Protein AF-0000000084342389 (afdb_homodimer)

Organism: Pseudonocardia thermophila (NCBI:txid1848)

Radius of gyration: 25.83 Å; Cα contacts (8 Å, |Δi|>4): 1322; chains: 2; bounding box: 58×77×75 Å

Secondary structure (DSSP, 8-state):
------PPPEEEEEEE--GGGTTTTGGG--EEEE-TTS-EEEEETTEEEES---TTSTTT-HHHHHHHHHHHT--EEEEEE-GGG--TTS-HHHHHHHHHHHHHHHHHHHTTSTTTEEEEEE--TTSHHHHHHHHHIIIIIT---EEEE-SSGGG--TT-GGGHHHHHHHHHHT-PEEE---SS-TTSSS-S-GGGGSTTHIIIIIHHHHHHHHHHHHHHTTHHHH-TT--EEESGGGTTTTTTHHHHHHHHHH-TTS-HHHHHH-HHHHHTTSEEE---S-HHHHHHHHHHH-STTEE----TTSTT--TT----HHHHHHHHHHHHHHTT-/------PPPEEEEEEE--GGGTTTTGGG--EEEE-TTS-EEEEETTEEEES---TTSTTT-HHHHHHHHHHHT--EEEEEE-GGG--TTS-HHHHHHHHHHHHHHHHHHHTTSTTTEEEEEE--TTSHHHHHHHHHIIIIIT---EEEE-SSGGG--TT-GGGHHHHHHHHHHT-PEEE---SS-TTSSS-S-GGGGSTTHIIIIIHHHHHHHHHHHHHHTTHHHH-TT--EEESGGGTTTTTTHHHHHHHHHH-TTS-HHHHHH-HHHHHTTSEEE---S-HHHHHHHHHHH-STTEE----TTSTT--TT----HHHHHHHHHHHHHHTT-

Solvent-accessible surface area (backbone atoms only — not comparable to full-atom values): 34144 Å² total; per-residue (Å²): 127,83,81,66,73,78,75,60,38,46,33,65,31,28,47,40,49,60,74,80,49,53,42,67,56,50,93,35,15,37,44,79,50,63,44,96,88,63,45,29,30,41,29,40,62,85,40,70,45,70,74,52,67,44,83,85,22,52,37,52,26,64,68,52,27,53,54,50,28,56,75,44,62,41,54,29,36,31,36,29,62,37,51,80,67,61,52,54,80,46,58,49,69,58,26,43,54,47,21,54,53,48,42,55,50,51,50,56,59,33,58,77,40,74,83,35,42,45,42,33,28,50,49,24,55,67,32,52,69,58,20,40,53,48,50,50,43,36,36,73,74,69,61,32,49,28,35,45,42,49,44,42,48,51,72,32,58,70,36,41,71,79,48,48,65,42,51,50,48,33,40,73,69,68,35,29,39,37,34,42,55,43,67,55,17,82,94,62,40,48,57,94,48,72,71,31,72,45,90,56,25,34,68,56,40,41,36,28,53,40,30,25,51,33,51,45,24,35,52,73,52,36,40,52,72,78,37,74,73,49,45,41,35,29,46,43,42,27,29,45,39,53,53,40,40,36,41,50,37,54,47,37,72,73,40,84,83,46,49,70,67,44,48,73,62,35,48,60,58,54,53,38,60,43,28,22,24,67,44,38,68,33,71,62,40,46,51,36,37,38,72,60,42,42,66,77,36,28,23,42,27,22,45,50,84,43,98,76,38,41,68,62,62,70,60,63,69,68,62,26,50,44,18,23,53,29,39,31,60,60,54,70,104,128,84,81,66,73,78,74,59,38,45,33,64,30,28,48,41,50,60,76,80,50,54,42,68,56,52,93,33,14,36,45,79,50,62,44,96,89,64,45,30,29,42,30,39,62,85,41,71,45,70,74,51,67,46,82,85,21,51,36,54,25,65,68,54,27,53,53,51,29,56,75,45,64,41,54,27,35,31,35,31,63,37,50,79,66,61,54,53,81,48,57,52,71,57,26,44,54,48,21,54,52,47,41,54,51,50,50,58,59,33,58,77,40,73,84,35,41,47,40,33,29,50,49,23,53,68,32,51,70,57,20,39,53,47,50,51,42,36,37,73,74,67,61,33,48,29,36,45,43,48,42,41,48,51,71,32,57,70,37,42,72,80,47,47,65,44,51,51,46,33,42,74,69,68,34,28,39,36,33,43,54,42,67,56,17,82,93,64,39,53,54,92,49,71,71,30,72,46,91,56,26,34,69,57,41,40,37,29,53,42,30,25,52,35,52,46,25,34,52,74,51,37,41,53,73,76,38,72,74,50,44,41,34,28,48,43,42,26,30,45,39,54,52,38,40,34,40,48,36,52,45,37,72,71,41,83,84,45,47,70,66,44,50,72,62,34,51,59,59,53,54,38,60,42,27,24,23,65,44,39,66,33,71,61,39,45,51,38,38,38,71,61,43,42,66,79,36,28,23,41,26,24,45,50,83,42,101,74,38,41,70,63,62,69,59,62,68,70,62,27,49,46,18,23,52,30,41,32,58,62,53,70,102

pLDDT: mean 92.18, std 11.09, range [32.41, 98.94]

Sequence (666 aa):
MSDAAPARVIDVHAHAVLAMAEGAAGEAGPELGTAPDGTPFYRVGDYYLHGVKYAGSPFMDVDVRVAAMDAAGIDVQVLSPNPITYFNHLPAADAIAFARAHNDALVELAGKYPGRLLTTAQLPVQDIDAAVAEARRAVRDLGMSGVYMDTDPAGRPLDDPALDPLYEALVDLDVPLFVHPSPLGKAGGPADDPRLRRFDLDLTFGFAYEETLAVAALVFGGVLERHPGLDVCISHGGGAAAFVAGRFGRAVEKRSWASKALKEHGFQHFYRRIWFDTHVHDEQSLQLLIAQAGTERLVFGTNFAGWDSGAGEAPGGELGATLSANAARLLRLMSDAAPARVIDVHAHAVLAMAEGAAGEAGPELGTAPDGTPFYRVGDYYLHGVKYAGSPFMDVDVRVAAMDAAGIDVQVLSPNPITYFNHLPAADAIAFARAHNDALVELAGKYPGRLLTTAQLPVQDIDAAVAEARRAVRDLGMSGVYMDTDPAGRPLDDPALDPLYEALVDLDVPLFVHPSPLGKAGGPADDPRLRRFDLDLTFGFAYEETLAVAALVFGGVLERHPGLDVCISHGGGAAAFVAGRFGRAVEKRSWASKALKEHGFQHFYRRIWFDTHVHDEQSLQLLIAQAGTERLVFGTNFAGWDSGAGEAPGGELGATLSANAARLLRL

Foldseek 3Di:
DPPPPPQAAEAEAAEADEPVQACLVPPQGQDWDADPVGWTWTGGHHDIDTRADQPPDVRYDVVNVVVLCVVLRHQAYEYEHDLQRLPLPDDLVSQLVCQVVVLVVVLVSCVVPPRHYAYAGRASLVDLVSRLVSQCCSCVVSVHLYYEAECQRSNHHPLPVSNLVVQVSCLVSVHAYEYWHHQQDNNGRGDPDVVCVPPVNSPVQVRLVSLLSSLCCCQLSCVCVVRVSYAYEYEQLSRCCLVCVVVQQVCLCPDDSHDPVCNVCTSLVSSLRYAYEQNNLDPVVSVSSCVRNNLQRYAHHANPSDPRGCRNVQDDDPSNSSNSVNVCVNSVD/DPPPPPQAAEAEAAEADEPVQACLVPPQGQDWDADPVGWTWTGGHHDIDTRADQPPDVRYDVVNVVVLCVVLRHQAYEYEHDLQRLPLPDDLVSQLVCQVVVLVVVLVSCVVPPRHYAYAGRASLVDLVSRLVSQCCSCVVSVHLYYEAECQRSNHHPLPVSNLSVQVSCLVSVHAYEYWHHQQDNNRHGPPDVVCVPPVNSPVQVRLVSLLSSLCCCQLSCVCVVRVSYAYEYEQLSRCCLVCVVVQQVCLCPDPSHDPVCNVVTSLVSSLRYAYEQNNLDPVVSVSSCVRNNLQRYAHHFNPSDPRGCRNVQDDDPSNSSNSVNVCVNSVD

InterPro domains:
  IPR006680 Amidohydrolase-related [PF04909] (10-316)
  IPR032465 2-amino-3-carboxymuconate-6-semialdehyde decarboxylase [PTHR21240] (8-305)
  IPR032466 Metal-dependent hydrolase [SSF51556] (8-333)

Nearest PDB structures (foldseek):
  4lam-assembly1_A  TM=8.339E-01  e=2.992E-19  Cordyceps militaris CM01
  4lao-assembly1_A  TM=8.126E-01  e=2.534E-19  Cordyceps militaris CM01
  4hk5-assembly1_A  TM=8.047E-01  e=3.735E-19  Cordyceps militaris
  4hk7-assembly1_A  TM=8.227E-01  e=5.817E-19  Cordyceps militaris
  4hk5-assembly2_B  TM=7.942E-01  e=9.062E-19  Cordyceps militaris

Structure (mmCIF, N/CA/C/O backbone):
data_AF-0000000084342389-model_v1
#
loop_
_ent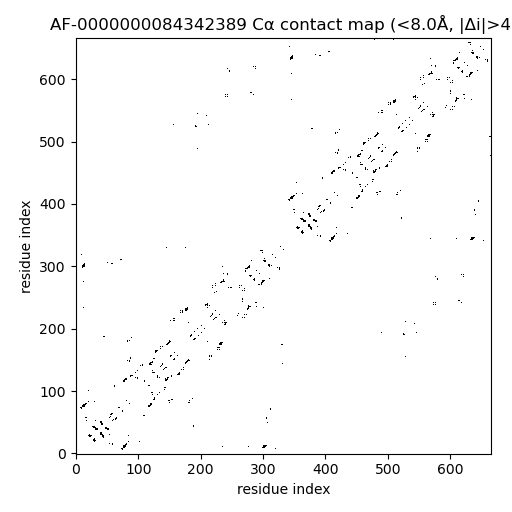ity.id
_entity.type
_entity.pdbx_description
1 polymer 'Aminocarboxymuconate-semialdehyde decarboxylase'
#
loop_
_atom_site.group_PDB
_atom_site.id
_atom_site.type_symbol
_atom_site.label_atom_id
_atom_site.label_alt_id
_atom_site.label_comp_id
_atom_site.label_asym_id
_atom_site.label_entity_id
_atom_site.label_seq_id
_atom_site.pdbx_PDB_ins_code
_atom_site.Cartn_x
_atom_site.Cartn_y
_atom_site.Cartn_z
_atom_site.occupancy
_atom_site.B_iso_or_equiv
_atom_site.auth_seq_id
_atom_site.auth_comp_id
_atom_site.auth_asym_id
_atom_site.auth_atom_id
_atom_site.pdbx_PDB_model_num
ATOM 1 N N . MET A 1 1 ? -10.055 -13.141 -45.5 1 32.41 1 MET A N 1
ATOM 2 C CA . MET A 1 1 ? -10.125 -12.703 -44.125 1 32.41 1 MET A CA 1
ATOM 3 C C . MET A 1 1 ? -9.703 -13.828 -43.188 1 32.41 1 MET A C 1
ATOM 5 O O . MET A 1 1 ? -10.289 -14.914 -43.188 1 32.41 1 MET A O 1
ATOM 9 N N . SER A 1 2 ? -8.453 -14.188 -42.969 1 35.81 2 SER A N 1
ATOM 10 C CA . SER A 1 2 ? -7.914 -15.375 -42.312 1 35.81 2 SER A CA 1
ATOM 11 C C . SER A 1 2 ? -8.648 -15.656 -41 1 35.81 2 SER A C 1
ATOM 13 O O . SER A 1 2 ? -8.852 -14.758 -40.188 1 35.81 2 SER A O 1
ATOM 15 N N . ASP A 1 3 ? -9.57 -16.516 -40.906 1 41.5 3 ASP A N 1
ATOM 16 C CA . ASP A 1 3 ? -10.391 -17.031 -39.812 1 41.5 3 ASP A CA 1
ATOM 17 C C . ASP A 1 3 ? -9.531 -17.312 -38.594 1 41.5 3 ASP A C 1
ATOM 19 O O . ASP A 1 3 ? -9.008 -18.406 -38.438 1 41.5 3 ASP A O 1
ATOM 23 N N . ALA A 1 4 ? -8.68 -16.5 -38.25 1 45.03 4 ALA A N 1
ATOM 24 C CA . ALA A 1 4 ? -7.832 -16.734 -37.062 1 45.03 4 ALA A CA 1
ATOM 25 C C . ALA A 1 4 ? -8.664 -17.188 -35.875 1 45.03 4 ALA A C 1
ATOM 27 O O . ALA A 1 4 ? -9.719 -16.609 -35.594 1 45.03 4 ALA A O 1
ATOM 28 N N . ALA A 1 5 ? -8.656 -18.453 -35.5 1 50.53 5 ALA A N 1
ATOM 29 C CA . ALA A 1 5 ? -9.297 -19.031 -34.312 1 50.53 5 ALA A CA 1
ATOM 30 C C . ALA A 1 5 ? -9.25 -18.047 -33.125 1 50.53 5 ALA A C 1
ATOM 32 O O . ALA A 1 5 ? -8.242 -17.375 -32.938 1 50.53 5 ALA A O 1
ATOM 33 N N . PRO A 1 6 ? -10.516 -17.625 -32.719 1 61.97 6 PRO A N 1
ATOM 34 C CA . PRO A 1 6 ? -10.531 -16.672 -31.609 1 61.97 6 PRO A CA 1
ATOM 35 C C . PRO A 1 6 ? -9.539 -17.016 -30.5 1 61.97 6 PRO A C 1
ATOM 37 O O . PRO A 1 6 ? -9.281 -18.203 -30.266 1 61.97 6 PRO A O 1
ATOM 40 N N . ALA A 1 7 ? -8.711 -16.109 -30.156 1 74.38 7 ALA A N 1
ATOM 41 C CA . ALA A 1 7 ? -7.672 -16.312 -29.141 1 74.38 7 ALA A CA 1
ATOM 42 C C . ALA A 1 7 ? -8.266 -16.875 -27.859 1 74.38 7 ALA A C 1
ATOM 44 O O . ALA A 1 7 ? -9.344 -16.453 -27.422 1 74.38 7 ALA A O 1
ATOM 45 N N . ARG A 1 8 ? -7.719 -18.078 -27.359 1 90.44 8 ARG A N 1
ATOM 46 C CA . ARG A 1 8 ? -8.141 -18.719 -26.125 1 90.44 8 ARG A CA 1
ATOM 47 C C . ARG A 1 8 ? -8 -17.766 -24.938 1 90.44 8 ARG A C 1
ATOM 49 O O . ARG A 1 8 ? -7.012 -17.031 -24.828 1 90.44 8 ARG A O 1
ATOM 56 N N . VAL A 1 9 ? -9.039 -17.672 -24.188 1 95.19 9 VAL A N 1
ATOM 57 C CA . VAL A 1 9 ? -8.961 -16.922 -22.922 1 95.19 9 VAL A CA 1
ATOM 58 C C . VAL A 1 9 ? -8.25 -17.766 -21.875 1 95.19 9 VAL A C 1
ATOM 60 O O . VAL A 1 9 ? -8.719 -18.844 -21.516 1 95.19 9 VAL A O 1
ATOM 63 N N . ILE A 1 10 ? -7.082 -17.297 -21.391 1 97.25 10 ILE A N 1
ATOM 64 C CA . ILE A 1 10 ? -6.254 -18.016 -20.422 1 97.25 10 ILE A CA 1
ATOM 65 C C . ILE A 1 10 ? -6.254 -17.266 -19.094 1 97.25 10 ILE A C 1
ATOM 67 O O . ILE A 1 10 ? -5.863 -16.094 -19.031 1 97.25 10 ILE A O 1
ATOM 71 N N . ASP A 1 11 ? -6.75 -17.859 -18.016 1 98 11 ASP A N 1
ATOM 72 C CA . ASP A 1 11 ? -6.73 -17.344 -16.656 1 98 11 ASP A CA 1
ATOM 73 C C . ASP A 1 11 ? -5.527 -17.875 -15.883 1 98 11 ASP A C 1
ATOM 75 O O . ASP A 1 11 ? -5.449 -19.062 -15.586 1 98 11 ASP A O 1
ATOM 79 N N . VAL A 1 12 ? -4.613 -16.984 -15.445 1 98.25 12 VAL A N 1
ATOM 80 C CA . VAL A 1 12 ? -3.369 -17.469 -14.859 1 98.25 12 VAL A CA 1
ATOM 81 C C . VAL A 1 12 ? -3.441 -17.391 -13.336 1 98.25 12 VAL A C 1
ATOM 83 O O . VAL A 1 12 ? -2.467 -17.688 -12.648 1 98.25 12 VAL A O 1
ATOM 86 N N . HIS A 1 13 ? -4.574 -16.953 -12.773 1 98.19 13 HIS A N 1
ATOM 87 C CA . HIS A 1 13 ? -4.707 -16.766 -11.328 1 98.19 13 HIS A CA 1
ATOM 88 C C . HIS A 1 13 ? -5.898 -17.547 -10.781 1 98.19 13 HIS A C 1
ATOM 90 O O . HIS A 1 13 ? -6.98 -16.984 -10.594 1 98.19 13 HIS A O 1
ATOM 96 N N . ALA A 1 14 ? -5.664 -18.797 -10.406 1 97.75 14 ALA A N 1
ATOM 97 C CA . ALA A 1 14 ? -6.676 -19.688 -9.852 1 97.75 14 ALA A CA 1
ATOM 98 C C . ALA A 1 14 ? -6.051 -20.719 -8.914 1 97.75 14 ALA A C 1
ATOM 100 O O . ALA A 1 14 ? -5.129 -21.438 -9.305 1 97.75 14 ALA A O 1
ATOM 101 N N . HIS A 1 15 ? -6.566 -20.766 -7.711 1 96.75 15 HIS A N 1
ATOM 102 C CA . HIS A 1 15 ? -6.008 -21.672 -6.711 1 96.75 15 HIS A CA 1
ATOM 103 C C . HIS A 1 15 ? -6.773 -22.984 -6.672 1 96.75 15 HIS A C 1
ATOM 105 O O . HIS A 1 15 ? -7.984 -23.016 -6.891 1 96.75 15 HIS A O 1
ATOM 111 N N . ALA A 1 16 ? -6.066 -24.031 -6.418 1 95.94 16 ALA A N 1
ATOM 112 C CA . ALA A 1 16 ? -6.664 -25.344 -6.168 1 95.94 16 ALA A CA 1
ATOM 113 C C . ALA A 1 16 ? -6.41 -25.781 -4.73 1 95.94 16 ALA A C 1
ATOM 115 O O . ALA A 1 16 ? -5.297 -25.641 -4.219 1 95.94 16 ALA A O 1
ATOM 116 N N . VAL A 1 17 ? -7.453 -26.203 -4.129 1 93.94 17 VAL A N 1
ATOM 117 C CA . VAL A 1 17 ? -7.355 -26.781 -2.793 1 93.94 17 VAL A CA 1
ATOM 118 C C . VAL A 1 17 ? -7.562 -28.297 -2.865 1 93.94 17 VAL A C 1
ATOM 120 O O . VAL A 1 17 ? -8.625 -28.766 -3.275 1 93.94 17 VAL A O 1
ATOM 123 N N . LEU A 1 18 ? -6.547 -29.031 -2.471 1 93.94 18 LEU A N 1
ATOM 124 C CA . LEU A 1 18 ? -6.574 -30.484 -2.604 1 93.94 18 LEU A CA 1
ATOM 125 C C . LEU A 1 18 ? -6.918 -31.141 -1.272 1 93.94 18 LEU A C 1
ATOM 127 O O . LEU A 1 18 ? -6.453 -30.703 -0.218 1 93.94 18 LEU A O 1
ATOM 131 N N . ALA A 1 19 ? -7.668 -32.219 -1.38 1 88.38 19 ALA A N 1
ATOM 132 C CA . ALA A 1 19 ? -8.078 -32.938 -0.186 1 88.38 19 ALA A CA 1
ATOM 133 C C . ALA A 1 19 ? -6.863 -33.469 0.57 1 88.38 19 ALA A C 1
ATOM 135 O O . ALA A 1 19 ? -6.871 -33.531 1.802 1 88.38 19 ALA A O 1
ATOM 136 N N . MET A 1 20 ? -5.922 -33.844 -0.154 1 87.25 20 MET A N 1
ATOM 137 C CA . MET A 1 20 ? -4.734 -34.438 0.453 1 87.25 20 MET A CA 1
ATOM 138 C C . MET A 1 20 ? -4.031 -33.469 1.369 1 87.25 20 MET A C 1
ATOM 140 O O . MET A 1 20 ? -3.188 -33.844 2.18 1 87.25 20 MET A O 1
ATOM 144 N N . ALA A 1 21 ? -4.27 -32.188 1.241 1 88.44 21 ALA A N 1
ATOM 145 C CA . ALA A 1 21 ? -3.617 -31.172 2.066 1 88.44 21 ALA A CA 1
ATOM 146 C C . ALA A 1 21 ? -4.207 -31.141 3.475 1 88.44 21 ALA A C 1
ATOM 148 O O . ALA A 1 21 ? -3.596 -30.609 4.402 1 88.44 21 ALA A O 1
ATOM 149 N N . GLU A 1 22 ? -5.367 -31.688 3.609 1 87.38 22 GLU A N 1
ATOM 150 C CA . GLU A 1 22 ? -6.027 -31.656 4.91 1 87.38 22 GLU A CA 1
ATOM 151 C C . GLU A 1 22 ? -5.223 -32.406 5.961 1 87.38 22 GLU A C 1
ATOM 153 O O . GLU A 1 22 ? -4.785 -33.531 5.727 1 87.38 22 GLU A O 1
ATOM 158 N N . GLY A 1 23 ? -4.953 -31.688 7.043 1 85.25 23 GLY A N 1
ATOM 159 C CA . GLY A 1 23 ? -4.246 -32.312 8.164 1 85.25 23 GLY A CA 1
ATOM 160 C C . GLY A 1 23 ? -2.76 -32.469 7.914 1 85.25 23 GLY A C 1
ATOM 161 O O . GLY A 1 23 ? -2.045 -33.031 8.742 1 85.25 23 GLY A O 1
ATOM 162 N N . ALA A 1 24 ? -2.266 -31.953 6.859 1 81.31 24 ALA A N 1
ATOM 163 C CA . ALA A 1 24 ? -0.882 -32.188 6.449 1 81.31 24 ALA A CA 1
ATOM 164 C C . ALA A 1 24 ? 0.094 -31.547 7.438 1 81.31 24 ALA A C 1
ATOM 166 O O . ALA A 1 24 ? 1.265 -31.922 7.496 1 81.31 24 ALA A O 1
ATOM 167 N N . ALA A 1 25 ? -0.319 -30.469 8.133 1 77.31 25 ALA A N 1
ATOM 168 C CA . ALA A 1 25 ? 0.529 -29.844 9.133 1 77.31 25 ALA A CA 1
ATOM 169 C C . ALA A 1 25 ? 0.138 -30.281 10.539 1 77.31 25 ALA A C 1
ATOM 171 O O . ALA A 1 25 ? 0.282 -29.531 11.5 1 77.31 25 ALA A O 1
ATOM 172 N N . GLY A 1 26 ? -0.432 -31.406 10.602 1 79.69 26 GLY A N 1
ATOM 173 C CA . GLY A 1 26 ? -0.834 -31.906 11.898 1 79.69 26 GLY A CA 1
ATOM 174 C C . GLY A 1 26 ? -1.957 -31.109 12.531 1 79.69 26 GLY A C 1
ATOM 175 O O . GLY A 1 26 ? -2.988 -30.875 11.898 1 79.69 26 GLY A O 1
ATOM 176 N N . GLU A 1 27 ? -1.611 -30.672 13.75 1 76.5 27 GLU A N 1
ATOM 177 C CA . GLU A 1 27 ? -2.617 -29.922 14.508 1 76.5 27 GLU A CA 1
ATOM 178 C C . GLU A 1 27 ? -2.869 -28.562 13.891 1 76.5 27 GLU A C 1
ATOM 180 O O . GLU A 1 27 ? -3.947 -27.984 14.055 1 76.5 27 GLU A O 1
ATOM 185 N N . ALA A 1 28 ? -1.917 -28.156 13.141 1 77.56 28 ALA A N 1
ATOM 186 C CA . ALA A 1 28 ? -2.047 -26.844 12.516 1 77.56 28 ALA A CA 1
ATOM 187 C C . ALA A 1 28 ? -2.93 -26.906 11.273 1 77.56 28 ALA A C 1
ATOM 189 O O . ALA A 1 28 ? -3.377 -25.875 10.766 1 77.56 28 ALA A O 1
ATOM 190 N N . GLY A 1 29 ? -3.258 -28.094 11.016 1 81.56 29 GLY A N 1
ATOM 191 C CA . GLY A 1 29 ? -4.117 -28.266 9.852 1 81.56 29 GLY A CA 1
ATOM 192 C C . GLY A 1 29 ? -3.346 -28.391 8.555 1 81.56 29 GLY A C 1
ATOM 193 O O . GLY A 1 29 ? -2.264 -28.984 8.523 1 81.56 29 GLY A O 1
ATOM 194 N N . PRO A 1 30 ? -4.219 -27.969 7.527 1 87.31 30 PRO A N 1
ATOM 195 C CA . PRO A 1 30 ? -5.484 -27.266 7.305 1 87.31 30 PRO A CA 1
ATOM 196 C C . PRO A 1 30 ? -6.699 -28.109 7.719 1 87.31 30 PRO A C 1
ATOM 198 O O . PRO A 1 30 ? -6.625 -29.328 7.75 1 87.31 30 PRO A O 1
ATOM 201 N N . GLU A 1 31 ? -7.707 -27.406 8.109 1 88.06 31 GLU A N 1
ATOM 202 C CA . GLU A 1 31 ? -8.992 -27.984 8.5 1 88.06 31 GLU A CA 1
ATOM 203 C C . GLU A 1 31 ? -10.148 -27.219 7.852 1 88.06 31 GLU A C 1
ATOM 205 O O . GLU A 1 31 ? -10.141 -25.984 7.809 1 88.06 31 GLU A O 1
ATOM 210 N N . LEU A 1 32 ? -11.039 -28.016 7.254 1 88.69 32 LEU A N 1
ATOM 211 C CA . LEU A 1 32 ? -12.281 -27.438 6.754 1 88.69 32 LEU A CA 1
ATOM 212 C C . LEU A 1 32 ? -13.406 -27.609 7.762 1 88.69 32 LEU A C 1
ATOM 214 O O . LEU A 1 32 ? -13.516 -28.672 8.398 1 88.69 32 LEU A O 1
ATOM 218 N N . GLY A 1 33 ? -14.219 -26.531 7.824 1 85.94 33 GLY A N 1
ATOM 219 C CA . GLY A 1 33 ? -15.352 -26.672 8.719 1 85.94 33 GLY A CA 1
ATOM 220 C C . GLY A 1 33 ? -16.406 -25.594 8.523 1 85.94 33 GLY A C 1
ATOM 221 O O . GLY A 1 33 ? -16.406 -24.891 7.512 1 85.94 33 GLY A O 1
ATOM 222 N N . THR A 1 34 ? -17.406 -25.734 9.336 1 88 34 THR A N 1
ATOM 223 C CA . THR A 1 34 ? -18.484 -24.75 9.383 1 88 34 THR A CA 1
ATOM 224 C C . THR A 1 34 ? -18.672 -24.203 10.797 1 88 34 THR A C 1
ATOM 226 O O . THR A 1 34 ? -18.766 -24.984 11.75 1 88 34 THR A O 1
ATOM 229 N N . ALA A 1 35 ? -18.641 -22.922 10.875 1 84.5 35 ALA A N 1
ATOM 230 C CA . ALA A 1 35 ? -18.875 -22.281 12.164 1 84.5 35 ALA A CA 1
ATOM 231 C C . ALA A 1 35 ? -20.312 -22.484 12.625 1 84.5 35 ALA A C 1
ATOM 233 O O . ALA A 1 35 ? -21.172 -22.922 11.852 1 84.5 35 ALA A O 1
ATOM 234 N N . PRO A 1 36 ? -20.516 -22.234 13.945 1 86 36 PRO A N 1
ATOM 235 C CA . PRO A 1 36 ? -21.859 -22.438 14.477 1 86 36 PRO A CA 1
ATOM 236 C C . PRO A 1 36 ? -22.922 -21.609 13.734 1 86 36 PRO A C 1
ATOM 238 O O . PRO A 1 36 ? -24.062 -22.031 13.609 1 86 36 PRO A O 1
ATOM 241 N N . ASP A 1 37 ? -22.484 -20.531 13.227 1 84.88 37 ASP A N 1
ATOM 242 C CA . ASP A 1 37 ? -23.438 -19.656 12.547 1 84.88 37 ASP A CA 1
ATOM 243 C C . ASP A 1 37 ? -23.625 -20.062 11.094 1 84.88 37 ASP A C 1
ATOM 245 O O . ASP A 1 37 ? -24.312 -19.375 10.328 1 84.88 37 ASP A O 1
ATOM 249 N N . GLY A 1 38 ? -22.969 -21.203 10.703 1 84.38 38 GLY A N 1
ATOM 250 C CA . GLY A 1 38 ? -23.141 -21.719 9.359 1 84.38 38 GLY A CA 1
ATOM 251 C C . GLY A 1 38 ? -22.094 -21.234 8.383 1 84.38 38 GLY A C 1
ATOM 252 O O . GLY A 1 38 ? -22.031 -21.672 7.238 1 84.38 38 GLY A O 1
ATOM 253 N N . THR A 1 39 ? -21.234 -20.391 8.789 1 82.69 39 THR A N 1
ATOM 254 C CA . THR A 1 39 ? -20.203 -19.828 7.922 1 82.69 39 THR A CA 1
ATOM 255 C C . THR A 1 39 ? -19.062 -20.828 7.707 1 82.69 39 THR A C 1
ATOM 257 O O . THR A 1 39 ? -18.5 -21.344 8.672 1 82.69 39 THR A O 1
ATOM 260 N N . PRO A 1 40 ? -18.875 -21.141 6.434 1 85.94 40 PRO A N 1
ATOM 261 C CA . PRO A 1 40 ? -17.719 -22.016 6.195 1 85.94 40 PRO A CA 1
ATOM 262 C C . PRO A 1 40 ? -16.391 -21.375 6.59 1 85.94 40 PRO A C 1
ATOM 264 O O . PRO A 1 40 ? -16.25 -20.156 6.547 1 85.94 40 PRO A O 1
ATOM 267 N N . PHE A 1 41 ? -15.477 -22.281 7.043 1 85.44 41 PHE A N 1
ATOM 268 C CA . PHE A 1 41 ? -14.148 -21.75 7.34 1 85.44 41 PHE A CA 1
ATOM 269 C C . PHE A 1 41 ? -13.07 -22.719 6.879 1 85.44 41 PHE A C 1
ATOM 271 O O . PHE A 1 41 ? -13.344 -23.891 6.629 1 85.44 41 PHE A O 1
ATOM 278 N N . TYR A 1 42 ? -11.914 -22.203 6.594 1 86.38 42 TYR A N 1
ATOM 279 C CA . TYR A 1 42 ? -10.672 -22.906 6.328 1 86.38 42 TYR A CA 1
ATOM 280 C C . TYR A 1 42 ? -9.562 -22.438 7.266 1 86.38 42 TYR A C 1
ATOM 282 O O . TYR A 1 42 ? -9.227 -21.25 7.293 1 86.38 42 TYR A O 1
ATOM 290 N N . ARG A 1 43 ? -9.023 -23.406 8.016 1 86 43 ARG A N 1
ATOM 291 C CA . ARG A 1 43 ? -8.125 -23.016 9.102 1 86 43 ARG A CA 1
ATOM 292 C C . ARG A 1 43 ? -6.742 -23.625 8.914 1 86 43 ARG A C 1
ATOM 294 O O . ARG A 1 43 ? -6.617 -24.812 8.594 1 86 43 ARG A O 1
ATOM 301 N N . VAL A 1 44 ? -5.723 -22.891 9.062 1 83.25 44 VAL A N 1
ATOM 302 C CA . VAL A 1 44 ? -4.336 -23.312 9.234 1 83.25 44 VAL A CA 1
ATOM 303 C C . VAL A 1 44 ? -3.723 -22.609 10.445 1 83.25 44 VAL A C 1
ATOM 305 O O . VAL A 1 44 ? -3.65 -21.375 10.484 1 83.25 44 VAL A O 1
ATOM 308 N N . GLY A 1 45 ? -3.281 -23.375 11.406 1 81.38 45 GLY A N 1
ATOM 309 C CA . GLY A 1 45 ? -2.863 -22.766 12.656 1 81.38 45 GLY A CA 1
ATOM 310 C C . GLY A 1 45 ? -3.943 -21.922 13.297 1 81.38 45 GLY A C 1
ATOM 311 O O . GLY A 1 45 ? -5.074 -22.375 13.477 1 81.38 45 GLY A O 1
ATOM 312 N N . ASP A 1 46 ? -3.574 -20.672 13.523 1 79.31 46 ASP A N 1
ATOM 313 C CA . ASP A 1 46 ? -4.516 -19.766 14.18 1 79.31 46 ASP A CA 1
ATOM 314 C C . ASP A 1 46 ? -5.234 -18.891 13.164 1 79.31 46 ASP A C 1
ATOM 316 O O . ASP A 1 46 ? -6.039 -18.031 13.531 1 79.31 46 ASP A O 1
ATOM 320 N N . TYR A 1 47 ? -4.992 -19.141 11.945 1 83.06 47 TYR A N 1
ATOM 321 C CA . TYR A 1 47 ? -5.641 -18.344 10.906 1 83.06 47 TYR A CA 1
ATOM 322 C C . TYR A 1 47 ? -6.914 -19.031 10.422 1 83.06 47 TYR A C 1
ATOM 324 O O . TYR A 1 47 ? -6.906 -20.203 10.078 1 83.06 47 TYR A O 1
ATOM 332 N N . TYR A 1 48 ? -7.961 -18.25 10.422 1 83 48 TYR A N 1
ATOM 333 C CA . TYR A 1 48 ? -9.25 -18.688 9.898 1 83 48 TYR A CA 1
ATOM 334 C C . TYR A 1 48 ? -9.688 -17.828 8.719 1 83 48 TYR A C 1
ATOM 336 O O . TYR A 1 48 ? -9.805 -16.609 8.852 1 83 48 TYR A O 1
ATOM 344 N N . LEU A 1 49 ? -9.766 -18.469 7.645 1 82.88 49 LEU A N 1
ATOM 345 C CA . LEU A 1 49 ? -10.43 -17.812 6.52 1 82.88 49 LEU A CA 1
ATOM 346 C C . LEU A 1 49 ? -11.93 -18.094 6.531 1 82.88 49 LEU A C 1
ATOM 348 O O . LEU A 1 49 ? -12.344 -19.25 6.402 1 82.88 49 LEU A O 1
ATOM 352 N N . HIS A 1 50 ? -12.672 -17.062 6.695 1 78.44 50 HIS A N 1
ATOM 353 C CA . HIS A 1 50 ? -14.117 -17.219 6.758 1 78.44 50 HIS A CA 1
ATOM 354 C C . HIS A 1 50 ? -14.781 -16.828 5.441 1 78.44 50 HIS A C 1
ATOM 356 O O . HIS A 1 50 ? -14.281 -15.945 4.738 1 78.44 50 HIS A O 1
ATOM 362 N N . GLY A 1 51 ? -15.82 -17.562 5.117 1 76.12 51 GLY A N 1
ATOM 363 C CA . GLY A 1 51 ? -16.688 -17.078 4.051 1 76.12 51 GLY A CA 1
ATOM 364 C C . GLY A 1 51 ? -16.359 -17.688 2.701 1 76.12 51 GLY A C 1
ATOM 365 O O . GLY A 1 51 ? -16.938 -17.297 1.683 1 76.12 51 GLY A O 1
ATOM 366 N N . VAL A 1 52 ? -15.43 -18.531 2.699 1 77.5 52 VAL A N 1
ATOM 367 C CA . VAL A 1 52 ? -15.094 -19.219 1.456 1 77.5 52 VAL A CA 1
ATOM 368 C C . VAL A 1 52 ? -15.414 -20.703 1.582 1 77.5 52 VAL A C 1
ATOM 370 O O . VAL A 1 52 ? -14.922 -21.375 2.49 1 77.5 52 VAL A O 1
ATOM 373 N N . LYS A 1 53 ? -16.281 -21.125 0.701 1 81.19 53 LYS A N 1
ATOM 374 C CA . LYS A 1 53 ? -16.641 -22.531 0.659 1 81.19 53 LYS A CA 1
ATOM 375 C C . LYS A 1 53 ? -15.688 -23.312 -0.249 1 81.19 53 LYS A C 1
ATOM 377 O O . LYS A 1 53 ? -15.641 -23.062 -1.456 1 81.19 53 LYS A O 1
ATOM 382 N N . TYR A 1 54 ? -15.047 -24.234 0.352 1 86.69 54 TYR A N 1
ATOM 383 C CA . TYR A 1 54 ? -14.078 -25 -0.434 1 86.69 54 TYR A CA 1
ATOM 384 C C . TYR A 1 54 ? -14.695 -26.297 -0.947 1 86.69 54 TYR A C 1
ATOM 386 O O . TYR A 1 54 ? -14.711 -26.547 -2.152 1 86.69 54 TYR A O 1
ATOM 394 N N . ALA A 1 55 ? -15.336 -27.031 -0.078 1 85.94 55 ALA A N 1
ATOM 395 C CA . ALA A 1 55 ? -15.922 -28.297 -0.48 1 85.94 55 ALA A CA 1
ATOM 396 C C . ALA A 1 55 ? -17.062 -28.094 -1.471 1 85.94 55 ALA A C 1
ATOM 398 O O . ALA A 1 55 ? -17.922 -27.234 -1.263 1 85.94 55 ALA A O 1
ATOM 399 N N . GLY A 1 56 ? -16.984 -28.828 -2.555 1 88.25 56 GLY A N 1
ATOM 400 C CA . GLY A 1 56 ? -18.031 -28.75 -3.557 1 88.25 56 GLY A CA 1
ATOM 401 C C . GLY A 1 56 ? -17.953 -27.5 -4.41 1 88.25 56 GLY A C 1
ATOM 402 O O . GLY A 1 56 ? -18.875 -27.219 -5.176 1 88.25 56 GLY A O 1
ATOM 403 N N . SER A 1 57 ? -16.922 -26.766 -4.219 1 92.19 57 SER A N 1
ATOM 404 C CA . SER A 1 57 ? -16.703 -25.547 -4.988 1 92.19 57 SER A CA 1
ATOM 405 C C . SER A 1 57 ? -15.641 -25.75 -6.066 1 92.19 57 SER A C 1
ATOM 407 O O . SER A 1 57 ? -15.008 -26.812 -6.125 1 92.19 57 SER A O 1
ATOM 409 N N . PRO A 1 58 ? -15.445 -24.75 -6.926 1 94.5 58 PRO A N 1
ATOM 410 C CA . PRO A 1 58 ? -14.398 -24.828 -7.949 1 94.5 58 PRO A CA 1
ATOM 411 C C . PRO A 1 58 ? -13 -24.969 -7.355 1 94.5 58 PRO A C 1
ATOM 413 O O . PRO A 1 58 ? -12.055 -25.328 -8.062 1 94.5 58 PRO A O 1
ATOM 416 N N . PHE A 1 59 ? -12.875 -24.719 -6.043 1 93.88 59 PHE A N 1
ATOM 417 C CA . PHE A 1 59 ? -11.562 -24.828 -5.418 1 93.88 59 PHE A CA 1
ATOM 418 C C . PHE A 1 59 ? -11.148 -26.281 -5.301 1 93.88 59 PHE A C 1
ATOM 420 O O . PHE A 1 59 ? -9.969 -26.625 -5.469 1 93.88 59 PHE A O 1
ATOM 427 N N . MET A 1 60 ? -12.133 -27.156 -5.082 1 94.31 60 MET A N 1
ATOM 428 C CA . MET A 1 60 ? -11.766 -28.531 -4.727 1 94.31 60 MET A CA 1
ATOM 429 C C . MET A 1 60 ? -12.344 -29.531 -5.723 1 94.31 60 MET A C 1
ATOM 431 O O . MET A 1 60 ? -11.906 -30.672 -5.785 1 94.31 60 MET A O 1
ATOM 435 N N . ASP A 1 61 ? -13.398 -29.109 -6.434 1 95.75 61 ASP A N 1
ATOM 436 C CA . ASP A 1 61 ? -14.07 -29.984 -7.387 1 95.75 61 ASP A CA 1
ATOM 437 C C . ASP A 1 61 ? -13.773 -29.562 -8.82 1 95.75 61 ASP A C 1
ATOM 439 O O . ASP A 1 61 ? -14.305 -28.562 -9.305 1 95.75 61 ASP A O 1
ATOM 443 N N . VAL A 1 62 ? -13.031 -30.422 -9.492 1 97.12 62 VAL A N 1
ATOM 444 C CA . VAL A 1 62 ? -12.508 -30.062 -10.805 1 97.12 62 VAL A CA 1
ATOM 445 C C . VAL A 1 62 ? -13.641 -30.016 -11.82 1 97.12 62 VAL A C 1
ATOM 447 O O . VAL A 1 62 ? -13.617 -29.203 -12.758 1 97.12 62 VAL A O 1
ATOM 450 N N . ASP A 1 63 ? -14.633 -30.859 -11.703 1 97.81 63 ASP A N 1
ATOM 451 C CA . ASP A 1 63 ? -15.781 -30.828 -12.609 1 97.81 63 ASP A CA 1
ATOM 452 C C . ASP A 1 63 ? -16.578 -29.531 -12.438 1 97.81 63 ASP A C 1
ATOM 454 O O . ASP A 1 63 ? -17 -28.922 -13.43 1 97.81 63 ASP A O 1
ATOM 458 N N . VAL A 1 64 ? -16.766 -29.203 -11.211 1 97.62 64 VAL A N 1
ATOM 459 C CA . VAL A 1 64 ? -17.438 -27.938 -10.922 1 97.62 64 VAL A CA 1
ATOM 460 C C . VAL A 1 64 ? -16.625 -26.781 -11.477 1 97.62 64 VAL A C 1
ATOM 462 O O . VAL A 1 64 ? -17.172 -25.844 -12.047 1 97.62 64 VAL A O 1
ATOM 465 N N . ARG A 1 65 ? -15.336 -26.812 -11.352 1 97.69 65 ARG A N 1
ATOM 466 C CA . ARG A 1 65 ? -14.445 -25.766 -11.844 1 97.69 65 ARG A CA 1
ATOM 467 C C . ARG A 1 65 ? -14.578 -25.609 -13.352 1 97.69 65 ARG A C 1
ATOM 469 O O . ARG A 1 65 ? -14.789 -24.5 -13.852 1 97.69 65 ARG A O 1
ATOM 476 N N . VAL A 1 66 ? -14.461 -26.672 -14.07 1 98.19 66 VAL A N 1
ATOM 477 C CA . VAL A 1 66 ? -14.453 -26.609 -15.523 1 98.19 66 VAL A CA 1
ATOM 478 C C . VAL A 1 66 ? -15.812 -26.109 -16.031 1 98.19 66 VAL A C 1
ATOM 480 O O . VAL A 1 66 ? -15.883 -25.328 -16.969 1 98.19 66 VAL A O 1
ATOM 483 N N . ALA A 1 67 ? -16.875 -26.562 -15.375 1 97.69 67 ALA A N 1
ATOM 484 C CA . ALA A 1 67 ? -18.188 -26.047 -15.727 1 97.69 67 ALA A CA 1
ATOM 485 C C . ALA A 1 67 ? -18.266 -24.531 -15.508 1 97.69 67 ALA A C 1
ATOM 487 O O . ALA A 1 67 ? -18.828 -23.812 -16.328 1 97.69 67 ALA A O 1
ATOM 488 N N . ALA A 1 68 ? -17.719 -24.078 -14.445 1 96.94 68 ALA A N 1
ATOM 489 C CA . ALA A 1 68 ? -17.688 -22.641 -14.148 1 96.94 68 ALA A CA 1
ATOM 490 C C . ALA A 1 68 ? -16.828 -21.891 -15.156 1 96.94 68 ALA A C 1
ATOM 492 O O . ALA A 1 68 ? -17.141 -20.75 -15.516 1 96.94 68 ALA A O 1
ATOM 493 N N . MET A 1 69 ? -15.719 -22.453 -15.539 1 97.19 69 MET A N 1
ATOM 494 C CA . MET A 1 69 ? -14.883 -21.875 -16.594 1 97.19 69 MET A CA 1
ATOM 495 C C . MET A 1 69 ? -15.68 -21.672 -17.875 1 97.19 69 MET A C 1
ATOM 497 O O . MET A 1 69 ? -15.648 -20.594 -18.469 1 97.19 69 MET A O 1
ATOM 501 N N . ASP A 1 70 ? -16.406 -22.719 -18.266 1 96.69 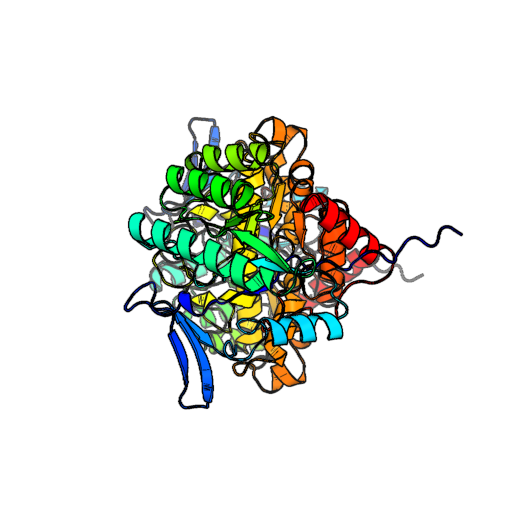70 ASP A N 1
ATOM 502 C CA . ASP A 1 70 ? -17.234 -22.625 -19.469 1 96.69 70 ASP A CA 1
ATOM 503 C C . ASP A 1 70 ? -18.234 -21.484 -19.359 1 96.69 70 ASP A C 1
ATOM 505 O O . ASP A 1 70 ? -18.406 -20.703 -20.312 1 96.69 70 ASP A O 1
ATOM 509 N N . ALA A 1 71 ? -18.828 -21.406 -18.234 1 95.88 71 ALA A N 1
ATOM 510 C CA . ALA A 1 71 ? -19.828 -20.375 -18.016 1 95.88 71 ALA A CA 1
ATOM 511 C C . ALA A 1 71 ? -19.203 -18.984 -18.078 1 95.88 71 ALA A C 1
ATOM 513 O O . ALA A 1 71 ? -19.844 -18.016 -18.516 1 95.88 71 ALA A O 1
ATOM 514 N N . ALA A 1 72 ? -17.938 -18.891 -17.734 1 95.25 72 ALA A N 1
ATOM 515 C CA . ALA A 1 72 ? -17.25 -17.609 -17.672 1 95.25 72 ALA A CA 1
ATOM 516 C C . ALA A 1 72 ? -16.531 -17.312 -18.984 1 95.25 72 ALA A C 1
ATOM 518 O O . ALA A 1 72 ? -15.945 -16.234 -19.141 1 95.25 72 ALA A O 1
ATOM 519 N N . GLY A 1 73 ? -16.484 -18.266 -19.875 1 94.38 73 GLY A N 1
ATOM 520 C CA . GLY A 1 73 ? -15.797 -18.078 -21.141 1 94.38 73 GLY A CA 1
ATOM 521 C C . GLY A 1 73 ? -14.289 -18.219 -21.016 1 94.38 73 GLY A C 1
ATOM 522 O O . GLY A 1 73 ? -13.547 -17.594 -21.781 1 94.38 73 GLY A O 1
ATOM 523 N N . ILE A 1 74 ? -13.852 -18.969 -20.031 1 96.44 74 ILE A N 1
ATOM 524 C CA . ILE A 1 74 ? -12.43 -19.234 -19.828 1 96.44 74 ILE A CA 1
ATOM 525 C C . ILE A 1 74 ? -12.055 -20.562 -20.469 1 96.44 74 ILE A C 1
ATOM 527 O O . ILE A 1 74 ? -12.617 -21.609 -20.125 1 96.44 74 ILE A O 1
ATOM 531 N N . ASP A 1 75 ? -11.117 -20.547 -21.375 1 96.75 75 ASP A N 1
ATOM 532 C CA . ASP A 1 75 ? -10.734 -21.734 -22.125 1 96.75 75 ASP A CA 1
ATOM 533 C C . ASP A 1 75 ? -9.695 -22.562 -21.359 1 96.75 75 ASP A C 1
ATOM 535 O O . ASP A 1 75 ? -9.758 -23.781 -21.344 1 96.75 75 ASP A O 1
ATOM 539 N N . VAL A 1 76 ? -8.727 -21.891 -20.828 1 97.44 76 VAL A N 1
ATOM 540 C CA . VAL A 1 76 ? -7.613 -22.531 -20.125 1 97.44 76 VAL A CA 1
ATOM 541 C C . VAL A 1 76 ? -7.371 -21.828 -18.797 1 97.44 76 VAL A C 1
ATOM 543 O O . VAL A 1 76 ? -7.52 -20.609 -18.703 1 97.44 76 VAL A O 1
ATOM 546 N N . GLN A 1 77 ? -7.016 -22.578 -17.797 1 98.19 77 GLN A N 1
ATOM 547 C CA . GLN A 1 77 ? -6.723 -22.031 -16.484 1 98.19 77 GLN A CA 1
ATOM 548 C C . GLN A 1 77 ? -5.445 -22.625 -15.906 1 98.19 77 GLN A C 1
ATOM 550 O O . GLN A 1 77 ? -5.207 -23.828 -16.031 1 98.19 77 GLN A O 1
ATOM 555 N N . VAL A 1 78 ? -4.645 -21.781 -15.352 1 98.5 78 VAL A N 1
ATOM 556 C CA . VAL A 1 78 ? -3.439 -22.219 -14.648 1 98.5 78 VAL A CA 1
ATOM 557 C C . VAL A 1 78 ? -3.746 -22.422 -13.164 1 98.5 78 VAL A C 1
ATOM 559 O O . VAL A 1 78 ? -4.051 -21.469 -12.453 1 98.5 78 VAL A O 1
ATOM 562 N N . LEU A 1 79 ? -3.629 -23.641 -12.703 1 98.5 79 LEU A N 1
ATOM 563 C CA . LEU A 1 79 ? -3.883 -23.953 -11.305 1 98.5 79 LEU A CA 1
ATOM 564 C C . LEU A 1 79 ? -2.623 -23.766 -10.469 1 98.5 79 LEU A C 1
ATOM 566 O O . LEU A 1 79 ? -1.528 -24.141 -10.891 1 98.5 79 LEU A O 1
ATOM 570 N N . SER A 1 80 ? -2.834 -23.094 -9.367 1 97.94 80 SER A N 1
ATOM 571 C CA . SER A 1 80 ? -1.73 -22.844 -8.445 1 97.94 80 SER A CA 1
ATOM 572 C C . SER A 1 80 ? -2.045 -23.375 -7.047 1 97.94 80 SER A C 1
ATOM 574 O O . SER A 1 80 ? -3.209 -23.594 -6.711 1 97.94 80 SER A O 1
ATOM 576 N N . PRO A 1 81 ? -0.962 -23.625 -6.258 1 95.88 81 PRO A N 1
ATOM 577 C CA . PRO A 1 81 ? -1.171 -23.938 -4.844 1 95.88 81 PRO A CA 1
ATOM 578 C C . PRO A 1 81 ? -1.978 -22.859 -4.113 1 95.88 81 PRO A C 1
ATOM 580 O O . PRO A 1 81 ? -1.987 -21.703 -4.527 1 95.88 81 PRO A O 1
ATOM 583 N N . ASN A 1 82 ? -2.697 -23.328 -3.096 1 93.06 82 ASN A N 1
ATOM 584 C CA . ASN A 1 82 ? -3.41 -22.406 -2.213 1 93.06 82 ASN A CA 1
ATOM 585 C C . ASN A 1 82 ? -2.447 -21.641 -1.312 1 93.06 82 ASN A C 1
ATOM 587 O O . ASN A 1 82 ? -1.647 -22.234 -0.594 1 93.06 82 ASN A O 1
ATOM 591 N N . PRO A 1 83 ? -2.578 -20.297 -1.335 1 91.94 83 PRO A N 1
ATOM 592 C CA . PRO A 1 83 ? -1.637 -19.484 -0.562 1 91.94 83 PRO A CA 1
ATOM 593 C C . PRO A 1 83 ? -1.677 -19.797 0.933 1 91.94 83 PRO A C 1
ATOM 595 O O . PRO A 1 83 ? -0.7 -19.562 1.645 1 91.94 83 PRO A O 1
ATOM 598 N N . ILE A 1 84 ? -2.703 -20.328 1.426 1 88.06 84 ILE A N 1
ATOM 599 C CA . ILE A 1 84 ? -2.846 -20.641 2.846 1 88.06 84 ILE A CA 1
ATOM 600 C C . ILE A 1 84 ? -2.051 -21.891 3.189 1 88.06 84 ILE A C 1
ATOM 602 O O . ILE A 1 84 ? -1.74 -22.141 4.359 1 88.06 84 ILE A O 1
ATOM 606 N N . THR A 1 85 ? -1.613 -22.641 2.191 1 89 85 THR A N 1
ATOM 607 C CA . THR A 1 85 ? -0.921 -23.891 2.473 1 89 85 THR A CA 1
ATOM 608 C C . THR A 1 85 ? 0.488 -23.875 1.89 1 89 85 THR A C 1
ATOM 610 O O . THR A 1 85 ? 1.03 -24.922 1.531 1 89 85 THR A O 1
ATOM 613 N N . TYR A 1 86 ? 1.057 -22.703 1.743 1 88.12 86 TYR A N 1
ATOM 614 C CA . TYR A 1 86 ? 2.457 -22.656 1.34 1 88.12 86 TYR A CA 1
ATOM 615 C C . TYR A 1 86 ? 3.346 -23.375 2.348 1 88.12 86 TYR A C 1
ATOM 617 O O . TYR A 1 86 ? 4.43 -23.844 2.002 1 88.12 86 TYR A O 1
ATOM 625 N N . PHE A 1 87 ? 2.949 -23.359 3.625 1 85.5 87 PHE A N 1
ATOM 626 C CA . PHE A 1 87 ? 3.613 -24.016 4.738 1 85.5 87 PHE A CA 1
ATOM 627 C C . PHE A 1 87 ? 5.059 -23.562 4.863 1 85.5 87 PHE A C 1
ATOM 629 O O . PHE A 1 87 ? 5.973 -24.375 5.004 1 85.5 87 PHE A O 1
ATOM 636 N N . ASN A 1 88 ? 5.199 -22.281 4.84 1 86.62 88 ASN A N 1
ATOM 637 C CA . ASN A 1 88 ? 6.531 -21.688 4.898 1 86.62 88 ASN A CA 1
ATOM 638 C C . ASN A 1 88 ? 7.215 -21.984 6.234 1 86.62 88 ASN A C 1
ATOM 640 O O . ASN A 1 88 ? 8.438 -21.859 6.355 1 86.62 88 ASN A O 1
ATOM 644 N N . HIS A 1 89 ? 6.496 -22.406 7.203 1 83.25 89 HIS A N 1
ATOM 645 C CA . HIS A 1 89 ? 7.062 -22.516 8.547 1 83.25 89 HIS A CA 1
ATOM 646 C C . HIS A 1 89 ? 7.227 -23.984 8.953 1 83.25 89 HIS A C 1
ATOM 648 O O . HIS A 1 89 ? 7.672 -24.266 10.062 1 83.25 89 HIS A O 1
ATOM 654 N N . LEU A 1 90 ? 6.922 -24.891 8.094 1 85.38 90 LEU A N 1
ATOM 655 C CA . LEU A 1 90 ? 7.18 -26.297 8.344 1 85.38 90 LEU A CA 1
ATOM 656 C C . LEU A 1 90 ? 8.672 -26.594 8.32 1 85.38 90 LEU A C 1
ATOM 658 O O . LEU A 1 90 ? 9.43 -25.938 7.598 1 85.38 90 LEU A O 1
ATOM 662 N N . PRO A 1 91 ? 9.008 -27.656 9.141 1 90.44 91 PRO A N 1
ATOM 663 C CA . PRO A 1 91 ? 10.375 -28.156 8.938 1 90.44 91 PRO A CA 1
ATOM 664 C C . PRO A 1 91 ? 10.641 -28.594 7.496 1 90.44 91 PRO A C 1
ATOM 666 O O . PRO A 1 91 ? 9.727 -29.062 6.812 1 90.44 91 PRO A O 1
ATOM 669 N N . ALA A 1 92 ? 11.883 -28.453 7.07 1 94.69 92 ALA A N 1
ATOM 670 C CA . ALA A 1 92 ? 12.266 -28.688 5.676 1 94.69 92 ALA A CA 1
ATOM 671 C C . ALA A 1 92 ? 11.812 -30.062 5.203 1 94.69 92 ALA A C 1
ATOM 673 O O . ALA A 1 92 ? 11.258 -30.203 4.113 1 94.69 92 ALA A O 1
ATOM 674 N N . ALA A 1 93 ? 12.031 -31.016 6.023 1 95 93 ALA A N 1
ATOM 675 C CA . ALA A 1 93 ? 11.703 -32.375 5.633 1 95 93 ALA A CA 1
ATOM 676 C C . ALA A 1 93 ? 10.211 -32.531 5.355 1 95 93 ALA A C 1
ATOM 678 O O . ALA A 1 93 ? 9.812 -33.188 4.391 1 95 93 ALA A O 1
ATOM 679 N N . ASP A 1 94 ? 9.367 -31.922 6.184 1 92.69 94 ASP A N 1
ATOM 680 C CA . ASP A 1 94 ? 7.914 -31.984 6.023 1 92.69 94 ASP A CA 1
ATOM 681 C C . ASP A 1 94 ? 7.469 -31.188 4.801 1 92.69 94 ASP A C 1
ATOM 683 O O . ASP A 1 94 ? 6.574 -31.609 4.066 1 92.69 94 ASP A O 1
ATOM 687 N N . ALA A 1 95 ? 8.078 -30.062 4.598 1 94.06 95 ALA A N 1
ATOM 688 C CA . ALA A 1 95 ? 7.766 -29.234 3.439 1 94.06 95 ALA A CA 1
ATOM 689 C C . ALA A 1 95 ? 8.094 -29.953 2.137 1 94.06 95 ALA A C 1
ATOM 691 O O . ALA A 1 95 ? 7.348 -29.875 1.161 1 94.06 95 ALA A O 1
ATOM 692 N N . ILE A 1 96 ? 9.219 -30.719 2.117 1 96.62 96 ILE A N 1
ATOM 693 C CA . ILE A 1 96 ? 9.648 -31.469 0.95 1 96.62 96 ILE A CA 1
ATOM 694 C C . ILE A 1 96 ? 8.617 -32.562 0.626 1 96.62 96 ILE A C 1
ATOM 696 O O . ILE A 1 96 ? 8.18 -32.688 -0.519 1 96.62 96 ILE A O 1
ATOM 700 N N . ALA A 1 97 ? 8.219 -33.25 1.653 1 94.81 97 ALA A N 1
ATOM 701 C CA . ALA A 1 97 ? 7.234 -34.312 1.471 1 94.81 97 ALA A CA 1
ATOM 702 C C . ALA A 1 97 ? 5.902 -33.75 0.982 1 94.81 97 ALA A C 1
ATOM 704 O O . ALA A 1 97 ? 5.281 -34.281 0.077 1 94.81 97 ALA A O 1
ATOM 705 N N . PHE A 1 98 ? 5.496 -32.656 1.528 1 94.19 98 PHE A N 1
ATOM 706 C CA . PHE A 1 98 ? 4.227 -32.031 1.164 1 94.19 98 PHE A CA 1
ATOM 707 C C . PHE A 1 98 ? 4.254 -31.562 -0.281 1 94.19 98 PHE A C 1
ATOM 709 O O . PHE A 1 98 ? 3.322 -31.828 -1.046 1 94.19 98 PHE A O 1
ATOM 716 N N . ALA A 1 99 ? 5.32 -30.875 -0.638 1 97.12 99 ALA A N 1
ATOM 717 C CA . ALA A 1 99 ? 5.426 -30.344 -1.99 1 97.12 99 ALA A CA 1
ATOM 718 C C . ALA A 1 99 ? 5.359 -31.453 -3.033 1 97.12 99 ALA A C 1
ATOM 720 O O . ALA A 1 99 ? 4.656 -31.328 -4.039 1 97.12 99 ALA A O 1
ATOM 721 N N . ARG A 1 100 ? 6.074 -32.5 -2.779 1 97.19 100 ARG A N 1
ATOM 722 C CA . ARG A 1 100 ? 6.086 -33.625 -3.711 1 97.19 100 ARG A CA 1
ATOM 723 C C . ARG A 1 100 ? 4.688 -34.219 -3.875 1 97.19 100 ARG A C 1
ATOM 725 O O . ARG A 1 100 ? 4.215 -34.375 -4.996 1 97.19 100 ARG A O 1
ATOM 732 N N . ALA A 1 101 ? 4.051 -34.469 -2.779 1 96.38 101 ALA A N 1
ATOM 733 C CA . ALA A 1 101 ? 2.709 -35.031 -2.801 1 96.38 101 ALA A CA 1
ATOM 734 C C . ALA A 1 101 ? 1.713 -34.094 -3.459 1 96.38 101 ALA A C 1
ATOM 736 O O . ALA A 1 101 ? 0.852 -34.531 -4.23 1 96.38 101 ALA A O 1
ATOM 737 N N . HIS A 1 102 ? 1.813 -32.875 -3.135 1 97 102 HIS A N 1
ATOM 738 C CA . HIS A 1 102 ? 0.921 -31.844 -3.678 1 97 102 HIS A CA 1
ATOM 739 C C . HIS A 1 102 ? 1.034 -31.766 -5.195 1 97 102 HIS A C 1
ATOM 741 O O . HIS A 1 102 ? 0.021 -31.766 -5.898 1 97 102 HIS A O 1
ATOM 747 N N . ASN A 1 103 ? 2.271 -31.672 -5.68 1 98.56 103 ASN A N 1
ATOM 748 C CA . ASN A 1 103 ? 2.49 -31.531 -7.117 1 98.56 103 ASN A CA 1
ATOM 749 C C . ASN A 1 103 ? 1.974 -32.75 -7.875 1 98.56 103 ASN A C 1
ATOM 751 O O . ASN A 1 103 ? 1.352 -32.625 -8.93 1 98.56 103 ASN A O 1
ATOM 755 N N . ASP A 1 104 ? 2.186 -33.969 -7.301 1 98.38 104 ASP A N 1
ATOM 756 C CA . ASP A 1 104 ? 1.659 -35.188 -7.918 1 98.38 104 ASP A CA 1
ATOM 757 C C . ASP A 1 104 ? 0.134 -35.156 -7.984 1 98.38 104 ASP A C 1
ATOM 759 O O . ASP A 1 104 ? -0.453 -35.438 -9.031 1 98.38 104 ASP A O 1
ATOM 763 N N . ALA A 1 105 ? -0.435 -34.75 -6.902 1 97.62 105 ALA A N 1
ATOM 764 C CA . ALA A 1 105 ? -1.892 -34.75 -6.805 1 97.62 105 ALA A CA 1
ATOM 765 C C . ALA A 1 105 ? -2.492 -33.688 -7.738 1 97.62 105 ALA A C 1
ATOM 767 O O . ALA A 1 105 ? -3.539 -33.938 -8.344 1 97.62 105 ALA A O 1
ATOM 768 N N . LEU A 1 106 ? -1.875 -32.562 -7.828 1 98.25 106 LEU A N 1
ATOM 769 C CA . LEU A 1 106 ? -2.391 -31.469 -8.664 1 98.25 106 LEU A CA 1
ATOM 770 C C . LEU A 1 106 ? -2.361 -31.859 -10.141 1 98.25 106 LEU A C 1
ATOM 772 O O . LEU A 1 106 ? -3.314 -31.594 -10.875 1 98.25 106 LEU A O 1
ATOM 776 N N . VAL A 1 107 ? -1.293 -32.469 -10.555 1 98.38 107 VAL A N 1
ATOM 777 C CA . VAL A 1 107 ? -1.173 -32.906 -11.945 1 98.38 107 VAL A CA 1
ATOM 778 C C . VAL A 1 107 ? -2.215 -33.969 -12.234 1 98.38 107 VAL A C 1
ATOM 780 O O . VAL A 1 107 ? -2.838 -33.969 -13.297 1 98.38 107 VAL A O 1
ATOM 783 N N . GLU A 1 108 ? -2.375 -34.875 -11.281 1 97.56 108 GLU A N 1
ATOM 784 C CA . GLU A 1 108 ? -3.404 -35.906 -11.445 1 97.56 108 GLU A CA 1
ATOM 785 C C . GLU A 1 108 ? -4.785 -35.281 -11.602 1 97.56 108 GLU A C 1
ATOM 787 O O . GLU A 1 108 ? -5.559 -35.656 -12.477 1 97.56 108 GLU A O 1
ATOM 792 N N . LEU A 1 109 ? -5.082 -34.344 -10.766 1 96.75 109 LEU A N 1
ATOM 793 C CA . LEU A 1 109 ? -6.359 -33.625 -10.805 1 96.75 109 LEU A CA 1
ATOM 794 C C . LEU A 1 109 ? -6.559 -32.938 -12.148 1 96.75 109 LEU A C 1
ATOM 796 O O . LEU A 1 109 ? -7.609 -33.094 -12.781 1 96.75 109 LEU A O 1
ATOM 800 N N . ALA A 1 110 ? -5.605 -32.219 -12.617 1 97.75 110 ALA A N 1
ATOM 801 C CA . ALA A 1 110 ? -5.684 -31.469 -13.859 1 97.75 110 ALA A CA 1
ATOM 802 C C . ALA A 1 110 ? -5.77 -32.406 -15.062 1 97.75 110 ALA A C 1
ATOM 804 O O . ALA A 1 110 ? -6.328 -32.031 -16.109 1 97.75 110 ALA A O 1
ATOM 805 N N . GLY A 1 111 ? -5.219 -33.562 -14.953 1 97.31 111 GLY A N 1
ATOM 806 C CA . GLY A 1 111 ? -5.199 -34.531 -16.016 1 97.31 111 GLY A CA 1
ATOM 807 C C . GLY A 1 111 ? -6.586 -35 -16.422 1 97.31 111 GLY A C 1
ATOM 808 O O . GLY A 1 111 ? -6.762 -35.594 -17.5 1 97.31 111 GLY A O 1
ATOM 809 N N . LYS A 1 112 ? -7.539 -34.75 -15.625 1 97.06 112 LYS A N 1
ATOM 810 C CA . LYS A 1 112 ? -8.922 -35.094 -15.945 1 97.06 112 LYS A CA 1
ATOM 811 C C . LYS A 1 112 ? -9.453 -34.219 -17.078 1 97.06 112 LYS A C 1
ATOM 813 O O . LYS A 1 112 ? -10.43 -34.594 -17.75 1 97.06 112 LYS A O 1
ATOM 818 N N . TYR A 1 113 ? -8.867 -33.094 -17.266 1 97.56 113 TYR A N 1
ATOM 819 C CA . TYR A 1 113 ? -9.266 -32.188 -18.328 1 97.56 113 TYR A CA 1
ATOM 820 C C . TYR A 1 113 ? -8.055 -31.672 -19.094 1 97.56 113 TYR A C 1
ATOM 822 O O . TYR A 1 113 ? -7.766 -30.469 -19.078 1 97.56 113 TYR A O 1
ATOM 830 N N . PRO A 1 114 ? -7.48 -32.594 -19.875 1 94.12 114 PRO A N 1
ATOM 831 C CA . PRO A 1 114 ? -6.289 -32.188 -20.641 1 94.12 114 PRO A CA 1
ATOM 832 C C . PRO A 1 114 ? -6.551 -31.031 -21.578 1 94.12 114 PRO A C 1
ATOM 834 O O . PRO A 1 114 ? -7.598 -30.984 -22.234 1 94.12 114 PRO A O 1
ATOM 837 N N . GLY A 1 115 ? -5.688 -30.078 -21.562 1 94.56 115 GLY A N 1
ATOM 838 C CA . GLY A 1 115 ? -5.797 -28.922 -22.438 1 94.56 115 GLY A CA 1
ATOM 839 C C . GLY A 1 115 ? -6.582 -27.781 -21.844 1 94.56 115 GLY A C 1
ATOM 840 O O . GLY A 1 115 ? -6.562 -26.656 -22.359 1 94.56 115 GLY A O 1
ATOM 841 N N . ARG A 1 116 ? -7.27 -28.062 -20.75 1 97.62 116 ARG A N 1
ATOM 842 C CA . ARG A 1 116 ? -8.094 -27.047 -20.109 1 97.62 116 ARG A CA 1
ATOM 843 C C . ARG A 1 116 ? -7.41 -26.5 -18.844 1 97.62 116 ARG A C 1
ATOM 845 O O . ARG A 1 116 ? -7.648 -25.359 -18.453 1 97.62 116 ARG A O 1
ATOM 852 N N . LEU A 1 117 ? -6.613 -27.344 -18.25 1 98.5 117 LEU A N 1
ATOM 853 C CA . LEU A 1 117 ? -6.008 -27 -16.984 1 98.5 117 LEU A CA 1
ATOM 854 C C . LEU A 1 117 ? -4.492 -27.188 -17.031 1 98.5 117 LEU A C 1
ATOM 856 O O . LEU A 1 117 ? -4.012 -28.25 -17.422 1 98.5 117 LEU A O 1
ATOM 860 N N . LEU A 1 118 ? -3.783 -26.156 -16.75 1 98.44 118 LEU A N 1
ATOM 861 C CA . LEU A 1 118 ? -2.346 -26.203 -16.516 1 98.44 118 LEU A CA 1
ATOM 862 C C . LEU A 1 118 ? -2.039 -26.125 -15.023 1 98.44 118 LEU A C 1
ATOM 864 O O . LEU A 1 118 ? -2.908 -25.766 -14.227 1 98.44 118 LEU A O 1
ATOM 868 N N . THR A 1 119 ? -0.787 -26.547 -14.656 1 98.69 119 THR A N 1
ATOM 869 C CA . THR A 1 119 ? -0.476 -26.609 -13.227 1 98.69 119 THR A CA 1
ATOM 870 C C . THR A 1 119 ? 0.855 -25.922 -12.938 1 98.69 119 THR A C 1
ATOM 872 O O . THR A 1 119 ? 1.725 -25.844 -13.805 1 98.69 119 THR A O 1
ATOM 875 N N . THR A 1 120 ? 0.963 -25.359 -11.688 1 98.75 120 THR A N 1
ATOM 876 C CA . THR A 1 120 ? 2.209 -24.812 -11.172 1 98.75 120 THR A CA 1
ATOM 877 C C . THR A 1 120 ? 2.604 -25.484 -9.859 1 98.75 120 THR A C 1
ATOM 879 O O . THR A 1 120 ? 1.74 -25.938 -9.109 1 98.75 120 THR A O 1
ATOM 882 N N . ALA A 1 121 ? 3.846 -25.453 -9.609 1 98.75 121 ALA A N 1
ATOM 883 C CA . ALA A 1 121 ? 4.371 -26.344 -8.586 1 98.75 121 ALA A CA 1
ATOM 884 C C . ALA A 1 121 ? 4.484 -25.625 -7.242 1 98.75 121 ALA A C 1
ATOM 886 O O . ALA A 1 121 ? 4.883 -24.469 -7.184 1 98.75 121 ALA A O 1
ATOM 887 N N . GLN A 1 122 ? 4.109 -26.344 -6.18 1 96.5 122 GLN A N 1
ATOM 888 C CA . GLN A 1 122 ? 4.496 -26.078 -4.801 1 96.5 122 GLN A CA 1
ATOM 889 C C . GLN A 1 122 ? 5.977 -26.375 -4.578 1 96.5 122 GLN A C 1
ATOM 891 O O . GLN A 1 122 ? 6.5 -27.375 -5.066 1 96.5 122 GLN A O 1
ATOM 896 N N . LEU A 1 123 ? 6.684 -25.422 -3.875 1 98.12 123 LEU A N 1
ATOM 897 C CA . LEU A 1 123 ? 8.102 -25.641 -3.629 1 98.12 123 LEU A CA 1
ATOM 898 C C . LEU A 1 123 ? 8.406 -25.656 -2.135 1 98.12 123 LEU A C 1
ATOM 900 O O . LEU A 1 123 ? 7.824 -24.875 -1.376 1 98.12 123 LEU A O 1
ATOM 904 N N . PRO A 1 124 ? 9.328 -26.531 -1.688 1 97.38 124 PRO A N 1
ATOM 905 C CA . PRO A 1 124 ? 9.828 -26.484 -0.312 1 97.38 124 PRO A CA 1
ATOM 906 C C . PRO A 1 124 ? 10.93 -25.453 -0.116 1 97.38 124 PRO A C 1
ATOM 908 O O . PRO A 1 124 ? 12.094 -25.812 0.085 1 97.38 124 PRO A O 1
ATOM 911 N N . VAL A 1 125 ? 10.609 -24.219 -0.041 1 96.62 125 VAL A N 1
ATOM 912 C CA . VAL A 1 125 ? 11.539 -23.109 -0.137 1 96.62 125 VAL A CA 1
ATOM 913 C C . VAL A 1 125 ? 12.352 -22.984 1.154 1 96.62 125 VAL A C 1
ATOM 915 O O . VAL A 1 125 ? 13.297 -22.203 1.234 1 96.62 125 VAL A O 1
ATOM 918 N N . GLN A 1 126 ? 11.992 -23.781 2.174 1 94.56 126 GLN A N 1
ATOM 919 C CA . GLN A 1 126 ? 12.805 -23.875 3.385 1 94.56 126 GLN A CA 1
ATOM 920 C C . GLN A 1 126 ? 14.203 -24.391 3.074 1 94.56 126 GLN A C 1
ATOM 922 O O . GLN A 1 126 ? 15.164 -24.062 3.781 1 94.56 126 GLN A O 1
ATOM 927 N N . ASP A 1 127 ? 14.273 -25.172 2.096 1 97.56 127 ASP A N 1
ATOM 928 C CA . ASP A 1 127 ? 15.508 -25.766 1.583 1 97.56 127 ASP A CA 1
ATOM 929 C C . ASP A 1 127 ? 15.664 -25.5 0.087 1 97.56 127 ASP A C 1
ATOM 931 O O . ASP A 1 127 ? 15.008 -26.141 -0.732 1 97.56 127 ASP A O 1
ATOM 935 N N . ILE A 1 128 ? 16.609 -24.656 -0.25 1 98.31 128 ILE A N 1
ATOM 936 C CA . ILE A 1 128 ? 16.703 -24.156 -1.616 1 98.31 128 ILE A CA 1
ATOM 937 C C . ILE A 1 128 ? 17.141 -25.266 -2.551 1 98.31 128 ILE A C 1
ATOM 939 O O . ILE A 1 128 ? 16.656 -25.375 -3.682 1 98.31 128 ILE A O 1
ATOM 943 N N . ASP A 1 129 ? 18.016 -26.078 -2.086 1 98.62 129 ASP A N 1
ATOM 944 C CA . ASP A 1 129 ? 18.422 -27.219 -2.906 1 98.62 129 ASP A CA 1
ATOM 945 C C . ASP A 1 129 ? 17.219 -28.125 -3.221 1 98.62 129 ASP A C 1
ATOM 947 O O . ASP A 1 129 ? 17.047 -28.562 -4.359 1 98.62 129 ASP A O 1
ATOM 951 N N . ALA A 1 130 ? 16.438 -28.391 -2.217 1 98.69 130 ALA A N 1
ATOM 952 C CA . ALA A 1 130 ? 15.242 -29.203 -2.408 1 98.69 130 ALA A CA 1
ATOM 953 C C . ALA A 1 130 ? 14.25 -28.5 -3.322 1 98.69 130 ALA A C 1
ATOM 955 O O . ALA A 1 130 ? 13.555 -29.141 -4.113 1 98.69 130 ALA A O 1
ATOM 956 N N . ALA A 1 131 ? 14.148 -27.219 -3.176 1 98.81 131 ALA A N 1
ATOM 957 C CA . ALA A 1 131 ? 13.258 -26.453 -4.035 1 98.81 131 ALA A CA 1
ATOM 958 C C . ALA A 1 131 ? 13.68 -26.547 -5.496 1 98.81 131 ALA A C 1
ATOM 960 O O . ALA A 1 131 ? 12.836 -26.734 -6.383 1 98.81 131 ALA A O 1
ATOM 961 N N . VAL A 1 132 ? 14.969 -26.422 -5.73 1 98.88 132 VAL A N 1
ATOM 962 C CA . VAL A 1 132 ? 15.508 -26.531 -7.082 1 98.88 132 VAL A CA 1
ATOM 963 C C . VAL A 1 132 ? 15.211 -27.922 -7.633 1 98.88 132 VAL A C 1
ATOM 965 O O . VAL A 1 132 ? 14.742 -28.062 -8.766 1 98.88 132 VAL A O 1
ATOM 968 N N . ALA A 1 133 ? 15.445 -28.906 -6.816 1 98.88 133 ALA A N 1
ATOM 969 C CA . ALA A 1 133 ? 15.219 -30.281 -7.242 1 98.88 133 ALA A CA 1
ATOM 970 C C . ALA A 1 133 ? 13.742 -30.516 -7.574 1 98.88 133 ALA A C 1
ATOM 972 O O . ALA A 1 133 ? 13.422 -31.125 -8.594 1 98.88 133 ALA A O 1
ATOM 973 N N . GLU A 1 134 ? 12.875 -30.047 -6.762 1 98.88 134 GLU A N 1
ATOM 974 C CA . GLU A 1 134 ? 11.445 -30.234 -6.988 1 98.88 134 GLU A CA 1
ATOM 975 C C . GLU A 1 134 ? 10.969 -29.453 -8.203 1 98.88 134 GLU A C 1
ATOM 977 O O . GLU A 1 134 ? 10.102 -29.906 -8.953 1 98.88 134 GLU A O 1
ATOM 982 N N . ALA A 1 135 ? 11.5 -28.266 -8.375 1 98.94 135 ALA A N 1
ATOM 983 C CA . ALA A 1 135 ? 11.164 -27.5 -9.578 1 98.94 135 ALA A CA 1
ATOM 984 C C . ALA A 1 135 ? 11.531 -28.266 -10.836 1 98.94 135 ALA A C 1
ATOM 986 O O . ALA A 1 135 ? 10.734 -28.344 -11.773 1 98.94 135 ALA A O 1
ATOM 987 N N . ARG A 1 136 ? 12.711 -28.797 -10.867 1 98.88 136 ARG A N 1
ATOM 988 C CA . ARG A 1 136 ? 13.156 -29.578 -12.023 1 98.88 136 ARG A CA 1
ATOM 989 C C . ARG A 1 136 ? 12.258 -30.797 -12.25 1 98.88 136 ARG A C 1
ATOM 991 O O . ARG A 1 136 ? 11.844 -31.062 -13.375 1 98.88 136 ARG A O 1
ATOM 998 N N . ARG A 1 137 ? 11.914 -31.469 -11.172 1 98.88 137 ARG A N 1
ATOM 999 C CA . ARG A 1 137 ? 11.031 -32.625 -11.289 1 98.88 137 ARG A CA 1
ATOM 1000 C C . ARG A 1 137 ? 9.656 -32.219 -11.805 1 98.88 137 ARG A C 1
ATOM 1002 O O . ARG A 1 137 ? 9.125 -32.812 -12.734 1 98.88 137 ARG A O 1
ATOM 1009 N N . ALA A 1 138 ? 9.133 -31.203 -11.203 1 98.88 138 ALA A N 1
ATOM 1010 C CA . ALA A 1 138 ? 7.789 -30.734 -11.539 1 98.88 138 ALA A CA 1
ATOM 1011 C C . ALA A 1 138 ? 7.691 -30.359 -13.008 1 98.88 138 ALA A C 1
ATOM 1013 O O . ALA A 1 138 ? 6.719 -30.703 -13.688 1 98.88 138 ALA A O 1
ATOM 1014 N N . VAL A 1 139 ? 8.703 -29.703 -13.516 1 98.81 139 VAL A N 1
ATOM 1015 C CA . VAL A 1 139 ? 8.656 -29.203 -14.883 1 98.81 139 VAL A CA 1
ATOM 1016 C C . VAL A 1 139 ? 9.039 -30.312 -15.867 1 98.81 139 VAL A C 1
ATOM 1018 O O . VAL A 1 139 ? 8.32 -30.562 -16.828 1 98.81 139 VAL A O 1
ATOM 1021 N N . ARG A 1 140 ? 10.055 -31.047 -15.617 1 98.69 140 ARG A N 1
ATOM 1022 C CA . ARG A 1 140 ? 10.586 -32 -16.594 1 98.69 140 ARG A CA 1
ATOM 1023 C C . ARG A 1 140 ? 9.805 -33.312 -16.562 1 98.69 140 ARG A C 1
ATOM 1025 O O . ARG A 1 140 ? 9.531 -33.906 -17.609 1 98.69 140 ARG A O 1
ATOM 1032 N N . ASP A 1 141 ? 9.477 -33.781 -15.352 1 98.69 141 ASP A N 1
ATOM 1033 C CA . ASP A 1 141 ? 8.875 -35.094 -15.227 1 98.69 141 ASP A CA 1
ATOM 1034 C C . ASP A 1 141 ? 7.348 -35 -15.234 1 98.69 141 ASP A C 1
ATOM 1036 O O . ASP A 1 141 ? 6.672 -35.875 -15.797 1 98.69 141 ASP A O 1
ATOM 1040 N N . LEU A 1 142 ? 6.816 -33.969 -14.609 1 98.62 142 LEU A N 1
ATOM 1041 C CA . LEU A 1 142 ? 5.367 -33.875 -14.453 1 98.62 142 LEU A CA 1
ATOM 1042 C C . LEU A 1 142 ? 4.762 -32.969 -15.5 1 98.62 142 LEU A C 1
ATOM 1044 O O . LEU A 1 142 ? 3.543 -32.938 -15.688 1 98.62 142 LEU A O 1
ATOM 1048 N N . GLY A 1 143 ? 5.582 -32.125 -16.156 1 98.38 143 GLY A N 1
ATOM 1049 C CA . GLY A 1 143 ? 5.102 -31.25 -17.203 1 98.38 143 GLY A CA 1
ATOM 1050 C C . GLY A 1 143 ? 4.426 -30 -16.688 1 98.38 143 GLY A C 1
ATOM 1051 O O . GLY A 1 143 ? 3.574 -29.422 -17.359 1 98.38 143 GLY A O 1
ATOM 1052 N N . MET A 1 144 ? 4.727 -29.547 -15.5 1 98.75 144 MET A N 1
ATOM 1053 C CA . MET A 1 144 ? 4.109 -28.359 -14.922 1 98.75 144 MET A CA 1
ATOM 1054 C C . MET A 1 144 ? 4.641 -27.094 -15.594 1 98.75 144 MET A C 1
ATOM 1056 O O . MET A 1 144 ? 5.773 -27.078 -16.078 1 98.75 144 MET A O 1
ATOM 1060 N N . SER A 1 145 ? 3.826 -26.062 -15.648 1 98.62 145 SER A N 1
ATOM 1061 C CA . SER A 1 145 ? 4.043 -24.891 -16.5 1 98.62 145 SER A CA 1
ATOM 1062 C C . SER A 1 145 ? 4.801 -23.812 -15.742 1 98.62 145 SER A C 1
ATOM 1064 O O . SER A 1 145 ? 5.117 -22.766 -16.312 1 98.62 145 SER A O 1
ATOM 1066 N N . GLY A 1 146 ? 5.113 -23.969 -14.516 1 98.62 146 GLY A N 1
ATOM 1067 C CA . GLY A 1 146 ? 5.816 -23 -13.68 1 98.62 146 GLY A CA 1
ATOM 1068 C C . GLY A 1 146 ? 5.824 -23.375 -12.211 1 98.62 146 GLY A C 1
ATOM 1069 O O . GLY A 1 146 ? 5.48 -24.5 -11.852 1 98.62 146 GLY A O 1
ATOM 1070 N N . VAL A 1 147 ? 6.316 -22.469 -11.438 1 98.75 147 VAL A N 1
ATOM 1071 C CA . VAL A 1 147 ? 6.355 -22.688 -10 1 98.75 147 VAL A CA 1
ATOM 1072 C C . VAL A 1 147 ? 5.684 -21.531 -9.281 1 98.75 147 VAL A C 1
ATOM 1074 O O . VAL A 1 147 ? 5.516 -20.453 -9.852 1 98.75 147 VAL A O 1
ATOM 1077 N N . TYR A 1 148 ? 5.281 -21.797 -8.094 1 97.62 148 TYR A N 1
ATOM 1078 C CA . TYR A 1 148 ? 4.535 -20.828 -7.297 1 97.62 148 TYR A CA 1
ATOM 1079 C C . TYR A 1 148 ? 5.195 -20.594 -5.941 1 97.62 148 TYR A C 1
ATOM 1081 O O . TYR A 1 148 ? 5.629 -21.562 -5.293 1 97.62 148 TYR A O 1
ATOM 1089 N N . MET A 1 149 ? 5.355 -19.328 -5.598 1 96.06 149 MET A N 1
ATOM 1090 C CA . MET A 1 149 ? 6.023 -19 -4.34 1 96.06 149 MET A CA 1
ATOM 1091 C C . MET A 1 149 ? 5.359 -17.812 -3.662 1 96.06 149 MET A C 1
ATOM 1093 O O . MET A 1 149 ? 4.703 -17 -4.324 1 96.06 149 MET A O 1
ATOM 1097 N N . ASP A 1 150 ? 5.527 -17.719 -2.365 1 95.19 150 ASP A N 1
ATOM 1098 C CA . ASP A 1 150 ? 5.098 -16.578 -1.558 1 95.19 150 ASP A CA 1
ATOM 1099 C C . ASP A 1 150 ? 5.949 -15.352 -1.85 1 95.19 150 ASP A C 1
ATOM 1101 O O . ASP A 1 150 ? 6.977 -15.445 -2.525 1 95.19 150 ASP A O 1
ATOM 1105 N N . THR A 1 151 ? 5.492 -14.172 -1.356 1 95.38 151 THR A N 1
ATOM 1106 C CA . THR A 1 151 ? 6.242 -12.93 -1.475 1 95.38 151 THR A CA 1
ATOM 1107 C C . THR A 1 151 ? 7.43 -12.922 -0.517 1 95.38 151 THR A C 1
ATOM 1109 O O . THR A 1 151 ? 8.344 -12.109 -0.661 1 95.38 151 THR A O 1
ATOM 1112 N N . ASP A 1 152 ? 7.453 -13.734 0.464 1 92.19 152 ASP A N 1
ATOM 1113 C CA . ASP A 1 152 ? 8.539 -13.914 1.42 1 92.19 152 ASP A CA 1
ATOM 1114 C C . ASP A 1 152 ? 8.781 -15.398 1.704 1 92.19 152 ASP A C 1
ATOM 1116 O O . ASP A 1 152 ? 8.57 -15.859 2.826 1 92.19 152 ASP A O 1
ATOM 1120 N N . PRO A 1 153 ? 9.336 -16.109 0.752 1 94.56 153 PRO A N 1
ATOM 1121 C CA . PRO A 1 153 ? 9.516 -17.547 0.878 1 94.56 153 PRO A CA 1
ATOM 1122 C C . PRO A 1 153 ? 10.359 -17.938 2.092 1 94.56 153 PRO A C 1
ATOM 1124 O O . PRO A 1 153 ? 11.562 -17.641 2.133 1 94.56 153 PRO A O 1
ATOM 1127 N N . ALA A 1 154 ? 9.648 -18.594 3.076 1 91.5 154 ALA A N 1
ATOM 1128 C CA . ALA A 1 154 ? 10.242 -19.047 4.336 1 91.5 154 ALA A CA 1
ATOM 1129 C C . ALA A 1 154 ? 10.922 -17.875 5.051 1 91.5 154 ALA A C 1
ATOM 1131 O O . ALA A 1 154 ? 12.008 -18.047 5.625 1 91.5 154 ALA A O 1
ATOM 1132 N N . GLY A 1 155 ? 10.367 -16.719 4.859 1 88.25 155 GLY A N 1
ATOM 1133 C CA . GLY A 1 155 ? 10.82 -15.555 5.605 1 88.25 155 GLY A CA 1
ATOM 1134 C C . GLY A 1 155 ? 11.883 -14.758 4.879 1 88.25 155 GLY A C 1
ATOM 1135 O O . GLY A 1 155 ? 12.336 -13.719 5.371 1 88.25 155 GLY A O 1
ATOM 1136 N N . ARG A 1 156 ? 12.234 -15.133 3.68 1 92.12 156 ARG A N 1
ATOM 1137 C CA . ARG A 1 156 ? 13.258 -14.43 2.916 1 92.12 156 ARG A CA 1
ATOM 1138 C C . ARG A 1 156 ? 12.633 -13.398 1.979 1 92.12 156 ARG A C 1
ATOM 1140 O O . ARG A 1 156 ? 11.602 -13.664 1.36 1 92.12 156 ARG A O 1
ATOM 1147 N N . PRO A 1 157 ? 13.266 -12.219 2.016 1 93.69 157 PRO A N 1
ATOM 1148 C CA . PRO A 1 157 ? 12.867 -11.359 0.9 1 93.69 157 PRO A CA 1
ATOM 1149 C C . PRO A 1 157 ? 13.242 -11.945 -0.46 1 93.69 157 PRO A C 1
ATOM 1151 O O . PRO A 1 157 ? 14.18 -12.742 -0.554 1 93.69 157 PRO A O 1
ATOM 1154 N N . LEU A 1 158 ? 12.594 -11.555 -1.501 1 97.81 158 LEU A N 1
ATOM 1155 C CA . LEU A 1 158 ? 12.758 -12.172 -2.811 1 97.81 158 LEU A CA 1
ATOM 1156 C C . LEU A 1 158 ? 14.141 -11.875 -3.381 1 97.81 158 LEU A C 1
ATOM 1158 O O . LEU A 1 158 ? 14.586 -12.539 -4.32 1 97.81 158 LEU A O 1
ATOM 1162 N N . ASP A 1 159 ? 14.789 -10.859 -2.828 1 98.38 159 ASP A N 1
ATOM 1163 C CA . ASP A 1 159 ? 16.109 -10.531 -3.359 1 98.38 159 ASP A CA 1
ATOM 1164 C C . ASP A 1 159 ? 17.203 -11.195 -2.543 1 98.38 159 ASP A C 1
ATOM 1166 O O . ASP A 1 159 ? 18.391 -10.914 -2.744 1 98.38 159 ASP A O 1
ATOM 1170 N N . ASP A 1 160 ? 16.891 -12.055 -1.579 1 97.69 160 ASP A N 1
ATOM 1171 C CA . ASP A 1 160 ? 17.891 -12.812 -0.839 1 97.69 160 ASP A CA 1
ATOM 1172 C C . ASP A 1 160 ? 18.766 -13.641 -1.782 1 97.69 160 ASP A C 1
ATOM 1174 O O . ASP A 1 160 ? 18.25 -14.461 -2.551 1 97.69 160 ASP A O 1
ATOM 1178 N N . PRO A 1 161 ? 20.062 -13.461 -1.674 1 97.81 161 PRO A N 1
ATOM 1179 C CA . PRO A 1 161 ? 20.953 -14.18 -2.588 1 97.81 161 PRO A CA 1
ATOM 1180 C C . PRO A 1 161 ? 20.828 -15.695 -2.463 1 97.81 161 PRO A C 1
ATOM 1182 O O . PRO A 1 161 ? 21.172 -16.422 -3.396 1 97.81 161 PRO A O 1
ATOM 1185 N N . ALA A 1 162 ? 20.328 -16.172 -1.395 1 98.12 162 ALA A N 1
ATOM 1186 C CA . ALA A 1 162 ? 20.125 -17.609 -1.209 1 98.12 162 ALA A CA 1
ATOM 1187 C C . ALA A 1 162 ? 19.125 -18.156 -2.223 1 98.12 162 ALA A C 1
ATOM 1189 O O . ALA A 1 162 ? 19.094 -19.359 -2.475 1 98.12 162 ALA A O 1
ATOM 1190 N N . LEU A 1 163 ? 18.359 -17.312 -2.832 1 98.62 163 LEU A N 1
ATOM 1191 C CA . LEU A 1 163 ? 17.328 -17.734 -3.777 1 98.62 163 LEU A CA 1
ATOM 1192 C C . LEU A 1 163 ? 17.891 -17.781 -5.195 1 98.62 163 LEU A C 1
ATOM 1194 O O . LEU A 1 163 ? 17.234 -18.312 -6.105 1 98.62 163 LEU A O 1
ATOM 1198 N N . ASP A 1 164 ? 19.125 -17.297 -5.426 1 98.81 164 ASP A N 1
ATOM 1199 C CA . ASP A 1 164 ? 19.672 -17.172 -6.77 1 98.81 164 ASP A CA 1
ATOM 1200 C C . ASP A 1 164 ? 19.734 -18.516 -7.469 1 98.81 164 ASP A C 1
ATOM 1202 O O . ASP A 1 164 ? 19.406 -18.625 -8.648 1 98.81 164 ASP A O 1
ATOM 1206 N N . PRO A 1 165 ? 20.094 -19.609 -6.742 1 98.88 165 PRO A N 1
ATOM 1207 C CA . PRO A 1 165 ? 20.109 -20.906 -7.422 1 98.88 165 PRO A CA 1
ATOM 1208 C C . PRO A 1 165 ? 18.734 -21.312 -7.957 1 98.88 165 PRO A C 1
ATOM 1210 O O . PRO A 1 165 ? 18.625 -21.938 -9.016 1 98.88 165 PRO A O 1
ATOM 1213 N N . LEU A 1 166 ? 17.703 -20.984 -7.242 1 98.88 166 LEU A N 1
ATOM 1214 C CA . LEU A 1 166 ? 16.344 -21.266 -7.715 1 98.88 166 LEU A CA 1
ATOM 1215 C C . LEU A 1 166 ? 16.016 -20.438 -8.953 1 98.88 166 LEU A C 1
ATOM 1217 O O . LEU A 1 166 ? 15.469 -20.969 -9.922 1 98.88 166 LEU A O 1
ATOM 1221 N N . TYR A 1 167 ? 16.359 -19.172 -8.93 1 98.94 167 TYR A N 1
ATOM 1222 C CA . TYR A 1 167 ? 16.109 -18.312 -10.078 1 98.94 167 TYR A CA 1
ATOM 1223 C C . TYR A 1 167 ? 16.859 -18.828 -11.312 1 98.94 167 TYR A C 1
ATOM 1225 O O . TYR A 1 167 ? 16.297 -18.859 -12.406 1 98.94 167 TYR A O 1
ATOM 1233 N N . GLU A 1 168 ? 18.078 -19.219 -11.086 1 98.88 168 GLU A N 1
ATOM 1234 C CA . GLU A 1 168 ? 18.875 -19.781 -12.18 1 98.88 168 GLU A CA 1
ATOM 1235 C C . GLU A 1 168 ? 18.219 -21.047 -12.734 1 98.88 168 GLU A C 1
ATOM 1237 O O . GLU A 1 168 ? 18.156 -21.219 -13.953 1 98.88 168 GLU A O 1
ATOM 1242 N N . ALA A 1 169 ? 17.766 -21.859 -11.898 1 98.88 169 ALA A N 1
ATOM 1243 C CA . ALA A 1 169 ? 17.094 -23.094 -12.32 1 98.88 169 ALA A CA 1
ATOM 1244 C C . ALA A 1 169 ? 15.852 -22.781 -13.156 1 98.88 169 ALA A C 1
ATOM 1246 O O . ALA A 1 169 ? 15.586 -23.453 -14.148 1 98.88 169 ALA A O 1
ATOM 1247 N N . LEU A 1 170 ? 15.125 -21.812 -12.797 1 98.88 170 LEU A N 1
ATOM 1248 C CA . LEU A 1 170 ? 13.898 -21.453 -13.508 1 98.88 170 LEU A CA 1
ATOM 1249 C C . LEU A 1 170 ? 14.211 -20.906 -14.898 1 98.88 170 LEU A C 1
ATOM 1251 O O . LEU A 1 170 ? 13.477 -21.156 -15.852 1 98.88 170 LEU A O 1
ATOM 1255 N N . VAL A 1 171 ? 15.297 -20.125 -14.953 1 98.88 171 VAL A N 1
ATOM 1256 C CA . VAL A 1 171 ? 15.75 -19.641 -16.25 1 98.88 171 VAL A CA 1
ATOM 1257 C C . VAL A 1 171 ? 16.156 -20.812 -17.141 1 98.88 171 VAL A C 1
ATOM 1259 O O . VAL A 1 171 ? 15.758 -20.891 -18.312 1 98.88 171 VAL A O 1
ATOM 1262 N N . ASP A 1 172 ? 16.859 -21.75 -16.562 1 98.75 172 ASP A N 1
ATOM 1263 C CA . ASP A 1 172 ? 17.297 -22.938 -17.297 1 98.75 172 ASP A CA 1
ATOM 1264 C C . ASP A 1 172 ? 16.094 -23.766 -17.75 1 98.75 172 ASP A C 1
ATOM 1266 O O . ASP A 1 172 ? 16.078 -24.281 -18.859 1 98.75 172 ASP A O 1
ATOM 1270 N N . LEU A 1 173 ? 15.109 -23.906 -16.922 1 98.81 173 LEU A N 1
ATOM 1271 C CA . LEU A 1 173 ? 13.914 -24.703 -17.203 1 98.81 173 LEU A CA 1
ATOM 1272 C C . LEU A 1 173 ? 12.992 -23.953 -18.172 1 98.81 173 LEU A C 1
ATOM 1274 O O . LEU A 1 173 ? 12.078 -24.562 -18.734 1 98.81 173 LEU A O 1
ATOM 1278 N N . ASP A 1 174 ? 13.18 -22.656 -18.281 1 98.75 174 ASP A N 1
ATOM 1279 C CA . ASP A 1 174 ? 12.391 -21.781 -19.141 1 98.75 174 ASP A CA 1
ATOM 1280 C C . ASP A 1 174 ? 10.914 -21.797 -18.734 1 98.75 174 ASP A C 1
ATOM 1282 O O . ASP A 1 174 ? 10.039 -22.016 -19.578 1 98.75 174 ASP A O 1
ATOM 1286 N N . VAL A 1 175 ? 10.648 -21.609 -17.5 1 98.81 175 VAL A N 1
ATOM 1287 C CA . VAL A 1 175 ? 9.289 -21.484 -16.984 1 98.81 175 VAL A CA 1
ATOM 1288 C C . VAL A 1 175 ? 9.195 -20.266 -16.062 1 98.81 175 VAL A C 1
ATOM 1290 O O . VAL A 1 175 ? 10.203 -19.812 -15.523 1 98.81 175 VAL A O 1
ATOM 1293 N N . PRO A 1 176 ? 8.016 -19.75 -15.883 1 98.88 176 PRO A N 1
ATOM 1294 C CA . PRO A 1 176 ? 7.848 -18.562 -15.031 1 98.88 176 PRO A CA 1
ATOM 1295 C C . PRO A 1 176 ? 7.758 -18.906 -13.547 1 98.88 176 PRO A C 1
ATOM 1297 O O . PRO A 1 176 ? 7.406 -20.031 -13.195 1 98.88 176 PRO A O 1
ATOM 1300 N N . LEU A 1 177 ? 8.141 -17.969 -12.75 1 98.94 177 LEU A N 1
ATOM 1301 C CA . LEU A 1 177 ? 7.848 -17.922 -11.32 1 98.94 177 LEU A CA 1
ATOM 1302 C C . LEU A 1 177 ? 6.594 -17.094 -11.055 1 98.94 177 LEU A C 1
ATOM 1304 O O . LEU A 1 177 ? 6.547 -15.906 -11.383 1 98.94 177 LEU A O 1
ATOM 1308 N N . PHE A 1 178 ? 5.57 -17.734 -10.484 1 98.81 178 PHE A N 1
ATOM 1309 C CA . PHE A 1 178 ? 4.395 -17.016 -10.008 1 98.81 178 PHE A CA 1
ATOM 1310 C C . PHE A 1 178 ? 4.535 -16.656 -8.539 1 98.81 178 PHE A C 1
ATOM 1312 O O . PHE A 1 178 ? 4.887 -17.516 -7.719 1 98.81 178 PHE A O 1
ATOM 1319 N N . VAL A 1 179 ? 4.277 -15.383 -8.227 1 98.5 179 VAL A N 1
ATOM 1320 C CA . VAL A 1 179 ? 4.395 -14.891 -6.852 1 98.5 179 VAL A CA 1
ATOM 1321 C C . VAL A 1 179 ? 3.037 -14.391 -6.367 1 98.5 179 VAL A C 1
ATOM 1323 O O . VAL A 1 179 ? 2.383 -13.594 -7.051 1 98.5 179 VAL A O 1
ATOM 1326 N N . HIS A 1 180 ? 2.602 -14.891 -5.285 1 97.62 180 HIS A N 1
ATOM 1327 C CA . HIS A 1 180 ? 1.342 -14.539 -4.637 1 97.62 180 HIS A CA 1
ATOM 1328 C C . HIS A 1 180 ? 1.491 -14.516 -3.119 1 97.62 180 HIS A C 1
ATOM 1330 O O . HIS A 1 180 ? 2.111 -15.414 -2.537 1 97.62 180 HIS A O 1
ATOM 1336 N N . PRO A 1 181 ? 0.892 -13.477 -2.475 1 94.94 181 PRO A N 1
ATOM 1337 C CA . PRO A 1 181 ? 1.014 -13.414 -1.016 1 94.94 181 PRO A CA 1
ATOM 1338 C C . PRO A 1 181 ? 0.127 -14.438 -0.307 1 94.94 181 PRO A C 1
ATOM 1340 O O . PRO A 1 181 ? -0.784 -15 -0.919 1 94.94 181 PRO A O 1
ATOM 1343 N N . SER A 1 182 ? 0.526 -14.68 0.906 1 89.81 182 SER A N 1
ATOM 1344 C CA . SER A 1 182 ? -0.277 -15.477 1.83 1 89.81 182 SER A CA 1
ATOM 1345 C C . SER A 1 182 ? -0.804 -14.617 2.979 1 89.81 182 SER A C 1
ATOM 1347 O O . SER A 1 182 ? -0.125 -13.703 3.439 1 89.81 182 SER A O 1
ATOM 1349 N N . PRO A 1 183 ? -1.984 -14.875 3.35 1 79.06 183 PRO A N 1
ATOM 1350 C CA . PRO A 1 183 ? -2.49 -14.109 4.492 1 79.06 183 PRO A CA 1
ATOM 1351 C C . PRO A 1 183 ? -1.865 -14.547 5.816 1 79.06 183 PRO A C 1
ATOM 1353 O O . PRO A 1 183 ? -2.111 -13.922 6.852 1 79.06 183 PRO A O 1
ATOM 1356 N N . LEU A 1 184 ? -1.002 -15.625 5.691 1 71.94 184 LEU A N 1
ATOM 1357 C CA . LEU A 1 184 ? -0.376 -16.141 6.906 1 71.94 184 LEU A CA 1
ATOM 1358 C C . LEU A 1 184 ? 0.868 -15.328 7.258 1 71.94 184 LEU A C 1
ATOM 1360 O O . LEU A 1 184 ? 1.593 -14.875 6.367 1 71.94 184 LEU A O 1
ATOM 1364 N N . GLY A 1 185 ? 0.944 -14.43 8.164 1 59.38 185 GLY A N 1
ATOM 1365 C CA . GLY A 1 185 ? 2.082 -13.617 8.562 1 59.38 185 GLY A CA 1
ATOM 1366 C C . GLY A 1 185 ? 3.346 -14.422 8.781 1 59.38 185 GLY A C 1
ATOM 1367 O O . GLY A 1 185 ? 3.385 -15.617 8.477 1 59.38 185 GLY A O 1
ATOM 1368 N N . LYS A 1 186 ? 4.641 -13.852 8.828 1 53.22 186 LYS A N 1
ATOM 1369 C CA . LYS A 1 186 ? 5.941 -14.484 9.023 1 53.22 186 LYS A CA 1
ATOM 1370 C C . LYS A 1 186 ? 5.836 -15.664 9.992 1 53.22 186 LYS A C 1
ATOM 1372 O O . LYS A 1 186 ? 6.27 -16.766 9.672 1 53.22 186 LYS A O 1
ATOM 1377 N N . ALA A 1 187 ? 5.98 -15.594 11.258 1 44.47 187 ALA A N 1
ATOM 1378 C CA . ALA A 1 187 ? 6.023 -16.656 12.258 1 44.47 187 ALA A CA 1
ATOM 1379 C C . ALA A 1 187 ? 4.621 -17.172 12.562 1 44.47 187 ALA A C 1
ATOM 1381 O O . ALA A 1 187 ? 4.301 -17.484 13.711 1 44.47 187 ALA A O 1
ATOM 1382 N N . GLY A 1 188 ? 3.777 -17.766 11.445 1 41.84 188 GLY A N 1
ATOM 1383 C CA . GLY A 1 188 ? 2.494 -18.422 11.586 1 41.84 188 GLY A CA 1
ATOM 1384 C C . GLY A 1 188 ? 1.317 -17.469 11.586 1 41.84 188 GLY A C 1
ATOM 1385 O O . GLY A 1 188 ? 0.162 -17.891 11.625 1 41.84 188 GLY A O 1
ATOM 1386 N N . GLY A 1 189 ? 1.229 -16.344 12.031 1 40.59 189 GLY A N 1
ATOM 1387 C CA . GLY A 1 189 ? 0.037 -15.508 12.008 1 40.59 189 GLY A CA 1
ATOM 1388 C C . GLY A 1 189 ? 0.183 -14.281 11.133 1 40.59 189 GLY A C 1
ATOM 1389 O O . GLY A 1 189 ? 1.269 -14.008 10.617 1 40.59 189 GLY A O 1
ATOM 1390 N N . PRO A 1 190 ? -1.101 -13.867 10.594 1 44.06 190 PRO A N 1
ATOM 1391 C CA . PRO A 1 190 ? -1.088 -12.617 9.828 1 44.06 190 PRO A CA 1
ATOM 1392 C C . PRO A 1 190 ? 0.104 -11.727 10.172 1 44.06 190 PRO A C 1
ATOM 1394 O O . PRO A 1 190 ? 0.769 -11.945 11.188 1 44.06 190 PRO A O 1
ATOM 1397 N N . ALA A 1 191 ? 0.042 -10.547 9.297 1 52.69 191 ALA A N 1
ATOM 1398 C CA . ALA A 1 191 ? 0.96 -9.414 9.32 1 52.69 191 ALA A CA 1
ATOM 1399 C C . ALA A 1 191 ? 1.19 -8.93 10.75 1 52.69 191 ALA A C 1
ATOM 1401 O O . ALA A 1 191 ? 0.299 -9.023 11.602 1 52.69 191 ALA A O 1
ATOM 1402 N N . ASP A 1 192 ? 2.412 -9.031 11.125 1 65.31 192 ASP A N 1
ATOM 1403 C CA . ASP A 1 192 ? 2.934 -8.477 12.367 1 65.31 192 ASP A CA 1
ATOM 1404 C C . ASP A 1 192 ? 2.234 -7.16 12.719 1 65.31 192 ASP A C 1
ATOM 1406 O O . ASP A 1 192 ? 2.273 -6.715 13.867 1 65.31 192 ASP A O 1
ATOM 1410 N N . ASP A 1 193 ? 1.327 -6.809 11.648 1 80.5 193 ASP A N 1
ATOM 1411 C CA . ASP A 1 193 ? 0.6 -5.59 11.992 1 80.5 193 ASP A CA 1
ATOM 1412 C C . ASP A 1 193 ? -0.857 -5.898 12.336 1 80.5 193 ASP A C 1
ATOM 1414 O O . ASP A 1 193 ? -1.644 -6.25 11.453 1 80.5 193 ASP A O 1
ATOM 1418 N N . PRO A 1 194 ? -1.308 -5.891 13.578 1 83.31 194 PRO A N 1
ATOM 1419 C CA . PRO A 1 194 ? -2.656 -6.258 14.008 1 83.31 194 PRO A CA 1
ATOM 1420 C C . PRO A 1 194 ? -3.744 -5.453 13.297 1 83.31 194 PRO A C 1
ATOM 1422 O O . PRO A 1 194 ? -4.891 -5.902 13.211 1 83.31 194 PRO A O 1
ATOM 1425 N N . ARG A 1 195 ? -3.445 -4.324 12.734 1 89.75 195 ARG A N 1
ATOM 1426 C CA . ARG A 1 195 ? -4.426 -3.496 12.031 1 89.75 195 ARG A CA 1
ATOM 1427 C C . ARG A 1 195 ? -4.953 -4.207 10.789 1 89.75 195 ARG A C 1
ATOM 1429 O O . ARG A 1 195 ? -6.09 -3.979 10.375 1 89.75 195 ARG A O 1
ATOM 1436 N N . LEU A 1 196 ? -4.199 -5.074 10.234 1 89.81 196 LEU A N 1
ATOM 1437 C CA . LEU A 1 196 ? -4.574 -5.77 9.008 1 89.81 196 LEU A CA 1
ATOM 1438 C C . LEU A 1 196 ? -5.629 -6.836 9.281 1 89.81 196 LEU A C 1
ATOM 1440 O O . LEU A 1 196 ? -6.297 -7.309 8.359 1 89.81 196 LEU A O 1
ATOM 1444 N N . ARG A 1 197 ? -5.832 -7.199 10.484 1 85.62 197 ARG A N 1
ATOM 1445 C CA . ARG A 1 197 ? -6.805 -8.227 10.844 1 85.62 197 ARG A CA 1
ATOM 1446 C C . ARG A 1 197 ? -8.195 -7.633 11 1 85.62 197 ARG A C 1
ATOM 1448 O O . ARG A 1 197 ? -9.172 -8.359 11.195 1 85.62 197 ARG A O 1
ATOM 1455 N N . ARG A 1 198 ? -8.188 -6.336 10.914 1 91.06 198 ARG A N 1
ATOM 1456 C CA . ARG A 1 198 ? -9.461 -5.629 10.984 1 91.06 198 ARG A CA 1
ATOM 1457 C C . ARG A 1 198 ? -10.031 -5.387 9.594 1 91.06 198 ARG A C 1
ATOM 1459 O O . ARG A 1 198 ? -9.297 -5.043 8.664 1 91.06 198 ARG A O 1
ATOM 1466 N N . PHE A 1 199 ? -11.281 -5.691 9.461 1 94.19 199 PHE A N 1
ATOM 1467 C CA . PHE A 1 199 ? -12.031 -5.352 8.25 1 94.19 199 PHE A CA 1
ATOM 1468 C C . PHE A 1 199 ? -11.492 -6.121 7.051 1 94.19 199 PHE A C 1
ATOM 1470 O O . PHE A 1 199 ? -11.469 -5.602 5.938 1 94.19 199 PHE A O 1
ATOM 1477 N N . ASP A 1 200 ? -10.898 -7.312 7.266 1 90.06 200 ASP A N 1
ATOM 1478 C CA . ASP A 1 200 ? -10.32 -8.156 6.219 1 90.06 200 ASP A CA 1
ATOM 1479 C C . ASP A 1 200 ? -9.227 -7.41 5.457 1 90.06 200 ASP A C 1
ATOM 1481 O O . ASP A 1 200 ? -9.055 -7.609 4.254 1 90.06 200 ASP A O 1
ATOM 1485 N N . LEU A 1 201 ? -8.562 -6.496 6.117 1 93.81 201 LEU A N 1
ATOM 1486 C CA . LEU A 1 201 ? -7.531 -5.703 5.453 1 93.81 201 LEU A CA 1
ATOM 1487 C C . LEU A 1 201 ? -6.336 -6.574 5.074 1 93.81 201 LEU A C 1
ATOM 1489 O O . LEU A 1 201 ? -5.543 -6.203 4.207 1 93.81 201 LEU A O 1
ATOM 1493 N N . ASP A 1 202 ? -6.152 -7.68 5.75 1 90.19 202 ASP A N 1
ATOM 1494 C CA . ASP A 1 202 ? -5.102 -8.617 5.355 1 90.19 202 ASP A CA 1
ATOM 1495 C C . ASP A 1 202 ? -5.277 -9.062 3.906 1 90.19 202 ASP A C 1
ATOM 1497 O O . ASP A 1 202 ? -4.297 -9.18 3.166 1 90.19 202 ASP A O 1
ATOM 1501 N N . LEU A 1 203 ? -6.523 -9.188 3.471 1 90.94 203 LEU A N 1
ATOM 1502 C CA . LEU A 1 203 ? -6.844 -9.641 2.121 1 90.94 203 LEU A CA 1
ATOM 1503 C C . LEU A 1 203 ? -6.957 -8.461 1.164 1 90.94 203 LEU A C 1
ATOM 1505 O O . LEU A 1 203 ? -6.41 -8.5 0.059 1 90.94 203 LEU A O 1
ATOM 1509 N N . THR A 1 204 ? -7.582 -7.398 1.612 1 93.25 204 THR A N 1
ATOM 1510 C CA . THR A 1 204 ? -7.938 -6.316 0.697 1 93.25 204 THR A CA 1
ATOM 1511 C C . THR A 1 204 ? -6.766 -5.359 0.508 1 93.25 204 THR A C 1
ATOM 1513 O O . THR A 1 204 ? -6.672 -4.676 -0.514 1 93.25 204 THR A O 1
ATOM 1516 N N . PHE A 1 205 ? -5.871 -5.363 1.454 1 95.62 205 PHE A N 1
ATOM 1517 C CA . PHE A 1 205 ? -4.762 -4.422 1.363 1 95.62 205 PHE A CA 1
ATOM 1518 C C . PHE A 1 205 ? -3.443 -5.105 1.705 1 95.62 205 PHE A C 1
ATOM 1520 O O . PHE A 1 205 ? -2.402 -4.781 1.13 1 95.62 205 PHE A O 1
ATOM 1527 N N . GLY A 1 206 ? -3.461 -6.008 2.688 1 93.38 206 GLY A N 1
ATOM 1528 C CA . GLY A 1 206 ? -2.252 -6.73 3.049 1 93.38 206 GLY A CA 1
ATOM 1529 C C . GLY A 1 206 ? -1.588 -7.41 1.865 1 93.38 206 GLY A C 1
ATOM 1530 O O . GLY A 1 206 ? -0.361 -7.398 1.743 1 93.38 206 GLY A O 1
ATOM 1531 N N . PHE A 1 207 ? -2.373 -7.973 1.021 1 94.81 207 PHE A N 1
ATOM 1532 C CA . PHE A 1 207 ? -1.841 -8.594 -0.188 1 94.81 207 PHE A CA 1
ATOM 1533 C C . PHE A 1 207 ? -1.137 -7.559 -1.06 1 94.81 207 PHE A C 1
ATOM 1535 O O . PHE A 1 207 ? -0.036 -7.805 -1.558 1 94.81 207 PHE A O 1
ATOM 1542 N N . ALA A 1 208 ? -1.786 -6.395 -1.23 1 96.5 208 ALA A N 1
ATOM 1543 C CA . ALA A 1 208 ? -1.173 -5.34 -2.029 1 96.5 208 ALA A CA 1
ATOM 1544 C C . ALA A 1 208 ? 0.146 -4.879 -1.413 1 96.5 208 ALA A C 1
ATOM 1546 O O . ALA A 1 208 ? 1.106 -4.59 -2.131 1 96.5 208 ALA A O 1
ATOM 1547 N N . TYR A 1 209 ? 0.173 -4.785 -0.103 1 94.69 209 TYR A N 1
ATOM 1548 C CA . TYR A 1 209 ? 1.392 -4.422 0.61 1 94.69 209 TYR A CA 1
ATOM 1549 C C . TYR A 1 209 ? 2.516 -5.402 0.307 1 94.69 209 TYR A C 1
ATOM 1551 O O . TYR A 1 209 ? 3.609 -5 -0.1 1 94.69 209 TYR A O 1
ATOM 1559 N N . GLU A 1 210 ? 2.225 -6.664 0.428 1 94.5 210 GLU A N 1
ATOM 1560 C CA . GLU A 1 210 ? 3.209 -7.719 0.205 1 94.5 210 GLU A CA 1
ATOM 1561 C C . GLU A 1 210 ? 3.695 -7.723 -1.241 1 94.5 210 GLU A C 1
ATOM 1563 O O . GLU A 1 210 ? 4.895 -7.855 -1.498 1 94.5 210 GLU A O 1
ATOM 1568 N N . GLU A 1 211 ? 2.799 -7.602 -2.156 1 97.25 211 GLU A N 1
ATOM 1569 C CA . GLU A 1 211 ? 3.145 -7.637 -3.574 1 97.25 211 GLU A CA 1
ATOM 1570 C C . GLU A 1 211 ? 3.971 -6.418 -3.971 1 97.25 211 GLU A C 1
ATOM 1572 O O . GLU A 1 211 ? 4.879 -6.52 -4.801 1 97.25 211 GLU A O 1
ATOM 1577 N N . THR A 1 212 ? 3.656 -5.266 -3.375 1 97.81 212 THR A N 1
ATOM 1578 C CA . THR A 1 212 ? 4.461 -4.074 -3.635 1 97.81 212 THR A CA 1
ATOM 1579 C C . THR A 1 212 ? 5.887 -4.27 -3.133 1 97.81 212 THR A C 1
ATOM 1581 O O . THR A 1 212 ? 6.848 -3.904 -3.816 1 97.81 212 THR A O 1
ATOM 1584 N N . LEU A 1 213 ? 6.02 -4.859 -1.961 1 95.88 213 LEU A N 1
ATOM 1585 C CA . LEU A 1 213 ? 7.344 -5.16 -1.422 1 95.88 213 LEU A CA 1
ATOM 1586 C C . LEU A 1 213 ? 8.07 -6.168 -2.307 1 95.88 213 LEU A C 1
ATOM 1588 O O . LEU A 1 213 ? 9.297 -6.102 -2.447 1 95.88 213 LEU A O 1
ATOM 1592 N N . ALA A 1 214 ? 7.332 -7.078 -2.877 1 97.75 214 ALA A N 1
ATOM 1593 C CA . ALA A 1 214 ? 7.922 -8.039 -3.809 1 97.75 214 ALA A CA 1
ATOM 1594 C C . ALA A 1 214 ? 8.492 -7.328 -5.035 1 97.75 214 ALA A C 1
ATOM 1596 O O . ALA A 1 214 ? 9.617 -7.617 -5.461 1 97.75 214 ALA A O 1
ATOM 1597 N N . VAL A 1 215 ? 7.742 -6.41 -5.574 1 98.81 215 VAL A N 1
ATOM 1598 C CA . VAL A 1 215 ? 8.211 -5.629 -6.715 1 98.81 215 VAL A CA 1
ATOM 1599 C C . VAL A 1 215 ? 9.492 -4.891 -6.34 1 98.81 215 VAL A C 1
ATOM 1601 O O . VAL A 1 215 ? 10.477 -4.93 -7.082 1 98.81 215 VAL A O 1
ATOM 1604 N N . ALA A 1 216 ? 9.477 -4.238 -5.199 1 98.5 216 ALA A N 1
ATOM 1605 C CA . ALA A 1 216 ? 10.641 -3.486 -4.746 1 98.5 216 ALA A CA 1
ATOM 1606 C C . ALA A 1 216 ? 11.859 -4.395 -4.594 1 98.5 216 ALA A C 1
ATOM 1608 O O . ALA A 1 216 ? 12.969 -4.031 -5.004 1 98.5 216 ALA A O 1
ATOM 1609 N N . ALA A 1 217 ? 11.656 -5.559 -4.012 1 98.12 217 ALA A N 1
ATOM 1610 C CA . ALA A 1 217 ? 12.766 -6.492 -3.809 1 98.12 217 ALA A CA 1
ATOM 1611 C C . ALA A 1 217 ? 13.352 -6.941 -5.145 1 98.12 217 ALA A C 1
ATOM 1613 O O . ALA A 1 217 ? 14.57 -7.004 -5.301 1 98.12 217 ALA A O 1
ATOM 1614 N N . LEU A 1 218 ? 12.516 -7.211 -6.094 1 98.81 218 LEU A N 1
ATOM 1615 C CA . LEU A 1 218 ? 12.961 -7.703 -7.391 1 98.81 218 LEU A CA 1
ATOM 1616 C C . LEU A 1 218 ? 13.719 -6.621 -8.148 1 98.81 218 LEU A C 1
ATOM 1618 O O . LEU A 1 218 ? 14.703 -6.91 -8.836 1 98.81 218 LEU A O 1
ATOM 1622 N N . VAL A 1 219 ? 13.289 -5.363 -8.008 1 98.75 219 VAL A N 1
ATOM 1623 C CA . VAL A 1 219 ? 13.859 -4.277 -8.797 1 98.75 219 VAL A CA 1
ATOM 1624 C C . VAL A 1 219 ? 15.039 -3.662 -8.055 1 98.75 219 VAL A C 1
ATOM 1626 O O . VAL A 1 219 ? 16.156 -3.654 -8.562 1 98.75 219 VAL A O 1
ATOM 1629 N N . PHE A 1 220 ? 14.844 -3.236 -6.824 1 98.56 220 PHE A N 1
ATOM 1630 C CA . PHE A 1 220 ? 15.883 -2.549 -6.066 1 98.56 220 PHE A CA 1
ATOM 1631 C C . PHE A 1 220 ? 16.938 -3.533 -5.586 1 98.56 220 PHE A C 1
ATOM 1633 O O . PHE A 1 220 ? 18.109 -3.18 -5.465 1 98.56 220 PHE A O 1
ATOM 1640 N N . GLY A 1 221 ? 16.469 -4.75 -5.289 1 98.12 221 GLY A N 1
ATOM 1641 C CA . GLY A 1 221 ? 17.375 -5.766 -4.797 1 98.12 221 GLY A CA 1
ATOM 1642 C C . GLY A 1 221 ? 18.219 -6.395 -5.895 1 98.12 221 GLY A C 1
ATOM 1643 O O . GLY A 1 221 ? 19.094 -7.219 -5.617 1 98.12 221 GLY A O 1
ATOM 1644 N N . GLY A 1 222 ? 17.906 -6.086 -7.148 1 98.12 222 GLY A N 1
ATOM 1645 C CA . GLY A 1 222 ? 18.781 -6.414 -8.273 1 98.12 222 GLY A CA 1
ATOM 1646 C C . GLY A 1 222 ? 18.531 -7.809 -8.82 1 98.12 222 GLY A C 1
ATOM 1647 O O . GLY A 1 222 ? 19.375 -8.344 -9.547 1 98.12 222 GLY A O 1
ATOM 1648 N N . VAL A 1 223 ? 17.484 -8.445 -8.484 1 98.69 223 VAL A N 1
ATOM 1649 C CA . VAL A 1 223 ? 17.203 -9.797 -8.953 1 98.69 223 VAL A CA 1
ATOM 1650 C C . VAL A 1 223 ? 17.109 -9.805 -10.477 1 98.69 223 VAL A C 1
ATOM 1652 O O . VAL A 1 223 ? 17.719 -10.648 -11.141 1 98.69 223 VAL A O 1
ATOM 1655 N N . LEU A 1 224 ? 16.391 -8.812 -11.047 1 98.38 224 LEU A N 1
ATOM 1656 C CA . LEU A 1 224 ? 16.156 -8.766 -12.484 1 98.38 224 LEU A CA 1
ATOM 1657 C C . LEU A 1 224 ? 17.438 -8.391 -13.234 1 98.38 224 LEU A C 1
ATOM 1659 O O . LEU A 1 224 ? 17.578 -8.68 -14.422 1 98.38 224 LEU A O 1
ATOM 1663 N N . GLU A 1 225 ? 18.344 -7.699 -12.555 1 97.62 225 GLU A N 1
ATOM 1664 C CA . GLU A 1 225 ? 19.656 -7.422 -13.117 1 97.62 225 GLU A CA 1
ATOM 1665 C C . GLU A 1 225 ? 20.516 -8.688 -13.18 1 97.62 225 GLU A C 1
ATOM 1667 O O . GLU A 1 225 ? 21.141 -8.969 -14.203 1 97.62 225 GLU A O 1
ATOM 1672 N N . ARG A 1 226 ? 20.484 -9.422 -12.125 1 97.62 226 ARG A N 1
ATOM 1673 C CA . ARG A 1 226 ? 21.297 -10.625 -12.008 1 97.62 226 ARG A CA 1
ATOM 1674 C C . ARG A 1 226 ? 20.766 -11.734 -12.906 1 97.62 226 ARG A C 1
ATOM 1676 O O . ARG A 1 226 ? 21.531 -12.586 -13.383 1 97.62 226 ARG A O 1
ATOM 1683 N N . HIS A 1 227 ? 19.438 -11.781 -13.109 1 98.44 227 HIS A N 1
ATOM 1684 C CA . HIS A 1 227 ? 18.781 -12.828 -13.883 1 98.44 227 HIS A CA 1
ATOM 1685 C C . HIS A 1 227 ? 17.891 -12.242 -14.961 1 98.44 227 HIS A C 1
ATOM 1687 O O . HIS A 1 227 ? 16.656 -12.352 -14.883 1 98.44 227 HIS A O 1
ATOM 1693 N N . PRO A 1 228 ? 18.422 -11.75 -16.031 1 97.88 228 PRO A N 1
ATOM 1694 C CA . PRO A 1 228 ? 17.656 -11.039 -17.047 1 97.88 228 PRO A CA 1
ATOM 1695 C C . PRO A 1 228 ? 16.672 -11.945 -17.781 1 97.88 228 PRO A C 1
ATOM 1697 O O . PRO A 1 228 ? 15.734 -11.453 -18.422 1 97.88 228 PRO A O 1
ATOM 1700 N N . GLY A 1 229 ? 16.859 -13.234 -17.734 1 98.38 229 GLY A N 1
ATOM 1701 C CA . GLY A 1 229 ? 15.977 -14.156 -18.422 1 98.38 229 GLY A CA 1
ATOM 1702 C C . GLY A 1 229 ? 14.844 -14.656 -17.547 1 98.38 229 GLY A C 1
ATOM 1703 O O . GLY A 1 229 ? 13.984 -15.414 -18.016 1 98.38 229 GLY A O 1
ATOM 1704 N N . LEU A 1 230 ? 14.812 -14.227 -16.297 1 98.81 230 LEU A N 1
ATOM 1705 C CA . LEU A 1 230 ? 13.812 -14.703 -15.344 1 98.81 230 LEU A CA 1
ATOM 1706 C C . LEU A 1 230 ? 12.461 -14.039 -15.594 1 98.81 230 LEU A C 1
ATOM 1708 O O . LEU A 1 230 ? 12.375 -12.812 -15.672 1 98.81 230 LEU A O 1
ATOM 1712 N N . ASP A 1 231 ? 11.438 -14.812 -15.805 1 98.88 231 ASP A N 1
ATOM 1713 C CA . ASP A 1 231 ? 10.07 -14.312 -15.875 1 98.88 231 ASP A CA 1
ATOM 1714 C C . ASP A 1 231 ? 9.352 -14.477 -14.531 1 98.88 231 ASP A C 1
ATOM 1716 O O . ASP A 1 231 ? 9.148 -15.602 -14.07 1 98.88 231 ASP A O 1
ATOM 1720 N N . VAL A 1 232 ? 9.023 -13.391 -13.914 1 98.94 232 VAL A N 1
ATOM 1721 C CA . VAL A 1 232 ? 8.266 -13.391 -12.672 1 98.94 232 VAL A CA 1
ATOM 1722 C C . VAL A 1 232 ? 6.898 -12.758 -12.891 1 98.94 232 VAL A C 1
ATOM 1724 O O . VAL A 1 232 ? 6.801 -11.656 -13.445 1 98.94 232 VAL A O 1
ATOM 1727 N N . CYS A 1 233 ? 5.824 -13.445 -12.531 1 98.94 233 CYS A N 1
ATOM 1728 C CA . CYS A 1 233 ? 4.469 -12.906 -12.602 1 98.94 233 CYS A CA 1
ATOM 1729 C C . CYS A 1 233 ? 3.902 -12.68 -11.203 1 98.94 233 CYS A C 1
ATOM 1731 O O . CYS A 1 233 ? 3.805 -13.617 -10.406 1 98.94 233 CYS A O 1
ATOM 1733 N N . ILE A 1 234 ? 3.561 -11.477 -10.867 1 98.88 234 ILE A N 1
ATOM 1734 C CA . ILE A 1 234 ? 3.041 -11.125 -9.555 1 98.88 234 ILE A CA 1
ATOM 1735 C C . ILE A 1 234 ? 1.536 -10.883 -9.641 1 98.88 234 ILE A C 1
ATOM 1737 O O . ILE A 1 234 ? 1.062 -10.227 -10.57 1 98.88 234 ILE A O 1
ATOM 1741 N N . SER A 1 235 ? 0.811 -11.375 -8.688 1 98.44 235 SER A N 1
ATOM 1742 C CA . SER A 1 235 ? -0.647 -11.328 -8.656 1 98.44 235 SER A CA 1
ATOM 1743 C C . SER A 1 235 ? -1.144 -9.914 -8.367 1 98.44 235 SER A C 1
ATOM 1745 O O . SER A 1 235 ? -0.371 -9.055 -7.938 1 98.44 235 SER A O 1
ATOM 1747 N N . HIS A 1 236 ? -2.375 -9.648 -8.648 1 98.19 236 HIS A N 1
ATOM 1748 C CA . HIS A 1 236 ? -3.15 -8.461 -8.328 1 98.19 236 HIS A CA 1
ATOM 1749 C C . HIS A 1 236 ? -2.471 -7.199 -8.859 1 98.19 236 HIS A C 1
ATOM 1751 O O . HIS A 1 236 ? -2.371 -6.195 -8.148 1 98.19 236 HIS A O 1
ATOM 1757 N N . GLY A 1 237 ? -1.894 -7.371 -10.016 1 98.38 237 GLY A N 1
ATOM 1758 C CA . GLY A 1 237 ? -1.282 -6.223 -10.664 1 98.38 237 GLY A CA 1
ATOM 1759 C C . GLY A 1 237 ? -0.026 -5.742 -9.969 1 98.38 237 GLY A C 1
ATOM 1760 O O . GLY A 1 237 ? 0.382 -4.59 -10.133 1 98.38 237 GLY A O 1
ATOM 1761 N N . GLY A 1 238 ? 0.592 -6.527 -9.109 1 98.62 238 GLY A N 1
ATOM 1762 C CA . GLY A 1 238 ? 1.797 -6.113 -8.414 1 98.62 238 GLY A CA 1
ATOM 1763 C C . GLY A 1 238 ? 1.514 -5.254 -7.191 1 98.62 238 GLY A C 1
ATOM 1764 O O . GLY A 1 238 ? 2.383 -4.508 -6.734 1 98.62 238 GLY A O 1
ATOM 1765 N N . GLY A 1 239 ? 0.279 -5.359 -6.695 1 97.88 239 GLY A N 1
ATOM 1766 C CA . GLY A 1 239 ? -0.086 -4.57 -5.531 1 97.88 239 GLY A CA 1
ATOM 1767 C C . GLY A 1 239 ? -0.293 -3.102 -5.848 1 97.88 239 GLY A C 1
ATOM 1768 O O . GLY A 1 239 ? -1.05 -2.758 -6.758 1 97.88 239 GLY A O 1
ATOM 1769 N N . ALA A 1 240 ? 0.405 -2.229 -5.094 1 98 240 ALA A N 1
ATOM 1770 C CA . ALA A 1 240 ? 0.245 -0.788 -5.27 1 98 240 ALA A CA 1
ATOM 1771 C C . ALA A 1 240 ? 1.444 -0.188 -5.996 1 98 240 ALA A C 1
ATOM 1773 O O . ALA A 1 240 ? 1.603 1.034 -6.043 1 98 240 ALA A O 1
ATOM 1774 N N . ALA A 1 241 ? 2.254 -1.005 -6.527 1 98.81 241 ALA A N 1
ATOM 1775 C CA . ALA A 1 241 ? 3.502 -0.534 -7.129 1 98.81 241 ALA A CA 1
ATOM 1776 C C . ALA A 1 241 ? 3.227 0.453 -8.258 1 98.81 241 ALA A C 1
ATOM 1778 O O . ALA A 1 241 ? 3.957 1.433 -8.43 1 98.81 241 ALA A O 1
ATOM 1779 N N . ALA A 1 242 ? 2.15 0.197 -9.023 1 98.81 242 ALA A N 1
ATOM 1780 C CA . ALA A 1 242 ? 1.82 1.103 -10.117 1 98.81 242 ALA A CA 1
ATOM 1781 C C . ALA A 1 242 ? 1.54 2.512 -9.602 1 98.81 242 ALA A C 1
ATOM 1783 O O . ALA A 1 242 ? 1.936 3.498 -10.227 1 98.81 242 ALA A O 1
ATOM 1784 N N . PHE A 1 243 ? 0.93 2.604 -8.492 1 98.75 243 PHE A N 1
ATOM 1785 C CA . PHE A 1 243 ? 0.543 3.906 -7.961 1 98.75 243 PHE A CA 1
ATOM 1786 C C . PHE A 1 243 ? 1.749 4.633 -7.379 1 98.75 243 PHE A C 1
ATOM 1788 O O . PHE A 1 243 ? 1.85 5.859 -7.48 1 98.75 243 PHE A O 1
ATOM 1795 N N . VAL A 1 244 ? 2.686 3.879 -6.777 1 98.19 244 VAL A N 1
ATOM 1796 C CA . VAL A 1 244 ? 3.811 4.535 -6.117 1 98.19 244 VAL A CA 1
ATOM 1797 C C . VAL A 1 244 ? 5.035 4.496 -7.027 1 98.19 244 VAL A C 1
ATOM 1799 O O . VAL A 1 244 ? 6.152 4.777 -6.586 1 98.19 244 VAL A O 1
ATOM 1802 N N . ALA A 1 245 ? 4.859 4.203 -8.297 1 98.06 245 ALA A N 1
ATOM 1803 C CA . ALA A 1 245 ? 5.965 4.07 -9.242 1 98.06 245 ALA A CA 1
ATOM 1804 C C . ALA A 1 245 ? 6.742 5.375 -9.367 1 98.06 245 ALA A C 1
ATOM 1806 O O . ALA A 1 245 ? 7.973 5.363 -9.477 1 98.06 245 ALA A O 1
ATOM 1807 N N . GLY A 1 246 ? 6.023 6.488 -9.438 1 96.25 246 GLY A N 1
ATOM 1808 C CA . GLY A 1 246 ? 6.695 7.777 -9.492 1 96.25 246 GLY A CA 1
ATOM 1809 C C . GLY A 1 246 ? 7.621 8.023 -8.32 1 96.25 246 GLY A C 1
ATOM 1810 O O . GLY A 1 246 ? 8.734 8.523 -8.492 1 96.25 246 GLY A O 1
ATOM 1811 N N . ARG A 1 247 ? 7.184 7.703 -7.16 1 95.88 247 ARG A N 1
ATOM 1812 C CA . ARG A 1 247 ? 7.977 7.859 -5.945 1 95.88 247 ARG A CA 1
ATOM 1813 C C . ARG A 1 247 ? 9.195 6.941 -5.969 1 95.88 247 ARG A C 1
ATOM 1815 O O . ARG A 1 247 ? 10.297 7.352 -5.59 1 95.88 247 ARG A O 1
ATOM 1822 N N . PHE A 1 248 ? 9 5.695 -6.383 1 97.75 248 PHE A N 1
ATOM 1823 C CA . PHE A 1 248 ? 10.102 4.75 -6.531 1 97.75 248 PHE A CA 1
ATOM 1824 C C . PHE A 1 248 ? 11.141 5.277 -7.512 1 97.75 248 PHE A C 1
ATOM 1826 O O . PHE A 1 248 ? 12.344 5.227 -7.238 1 97.75 248 PHE A O 1
ATOM 1833 N N . GLY A 1 249 ? 10.672 5.805 -8.633 1 96.69 249 GLY A N 1
ATOM 1834 C CA . GLY A 1 249 ? 11.578 6.371 -9.617 1 96.69 249 GLY A CA 1
ATOM 1835 C C . GLY A 1 249 ? 12.414 7.52 -9.078 1 96.69 249 GLY A C 1
ATOM 1836 O O . GLY A 1 249 ? 13.609 7.602 -9.336 1 96.69 249 GLY A O 1
ATOM 1837 N N . ARG A 1 250 ? 11.789 8.406 -8.289 1 93.44 250 ARG A N 1
ATOM 1838 C CA . ARG A 1 250 ? 12.477 9.547 -7.703 1 93.44 250 ARG A CA 1
ATOM 1839 C C . ARG A 1 250 ? 13.562 9.094 -6.727 1 93.44 250 ARG A C 1
ATOM 1841 O O . ARG A 1 250 ? 14.648 9.672 -6.68 1 93.44 250 ARG A O 1
ATOM 1848 N N . ALA A 1 251 ? 13.273 8.094 -5.973 1 92.81 251 ALA A N 1
ATOM 1849 C CA . ALA A 1 251 ? 14.242 7.562 -5.02 1 92.81 251 ALA A CA 1
ATOM 1850 C C . ALA A 1 251 ? 15.469 7 -5.742 1 92.81 251 ALA A C 1
ATOM 1852 O O . ALA A 1 251 ? 16.609 7.242 -5.336 1 92.81 251 ALA A O 1
ATOM 1853 N N . VAL A 1 252 ? 15.227 6.289 -6.805 1 94.69 252 VAL A N 1
ATOM 1854 C CA . VAL A 1 252 ? 16.297 5.672 -7.582 1 94.69 252 VAL A CA 1
ATOM 1855 C C . VAL A 1 252 ? 17.25 6.75 -8.094 1 94.69 252 VAL A C 1
ATOM 1857 O O . VAL A 1 252 ? 18.469 6.562 -8.086 1 94.69 252 VAL A O 1
ATOM 1860 N N . GLU A 1 253 ? 16.719 7.863 -8.445 1 90.81 253 GLU A N 1
ATOM 1861 C CA . GLU A 1 253 ? 17.516 8.953 -9 1 90.81 253 GLU A CA 1
ATOM 1862 C C . GLU A 1 253 ? 18.438 9.57 -7.945 1 90.81 253 GLU A C 1
ATOM 1864 O O . GLU A 1 253 ? 19.531 10.016 -8.258 1 90.81 253 GLU A O 1
ATOM 1869 N N . LYS A 1 254 ? 18.062 9.508 -6.703 1 84.25 254 LYS A N 1
ATOM 1870 C CA . LYS A 1 254 ? 18.703 10.352 -5.699 1 84.25 254 LYS A CA 1
ATOM 1871 C C . LYS A 1 254 ? 19.516 9.508 -4.711 1 84.25 254 LYS A C 1
ATOM 1873 O O . LYS A 1 254 ? 20.391 10.031 -4.02 1 84.25 254 LYS A O 1
ATOM 1878 N N . ARG A 1 255 ? 19.219 8.234 -4.656 1 85.94 255 ARG A N 1
ATOM 1879 C CA . ARG A 1 255 ? 19.719 7.5 -3.502 1 85.94 255 ARG A CA 1
ATOM 1880 C C . ARG A 1 255 ? 20.969 6.695 -3.867 1 85.94 255 ARG A C 1
ATOM 1882 O O . ARG A 1 255 ? 21.062 6.16 -4.973 1 85.94 255 ARG A O 1
ATOM 1889 N N . SER A 1 256 ? 21.766 6.492 -2.832 1 86.44 256 SER A N 1
ATOM 1890 C CA . SER A 1 256 ? 23.078 5.883 -3.057 1 86.44 256 SER A CA 1
ATOM 1891 C C . SER A 1 256 ? 22.969 4.363 -3.137 1 86.44 256 SER A C 1
ATOM 1893 O O . SER A 1 256 ? 23.859 3.705 -3.686 1 86.44 256 SER A O 1
ATOM 1895 N N . TRP A 1 257 ? 21.906 3.816 -2.588 1 90.44 257 TRP A N 1
ATOM 1896 C CA . TRP A 1 257 ? 21.781 2.361 -2.594 1 90.44 257 TRP A CA 1
ATOM 1897 C C . TRP A 1 257 ? 21.453 1.849 -3.994 1 90.44 257 TRP A C 1
ATOM 1899 O O . TRP A 1 257 ? 21.578 0.653 -4.266 1 90.44 257 TRP A O 1
ATOM 1909 N N . ALA A 1 258 ? 21 2.666 -4.934 1 94.31 258 ALA A N 1
ATOM 1910 C CA . ALA A 1 258 ? 20.625 2.258 -6.289 1 94.31 258 ALA A CA 1
ATOM 1911 C C . ALA A 1 258 ? 21.859 1.85 -7.09 1 94.31 258 ALA A C 1
ATOM 1913 O O . ALA A 1 258 ? 22.859 2.568 -7.109 1 94.31 258 ALA A O 1
ATOM 1914 N N . SER A 1 259 ? 21.766 0.705 -7.758 1 96 259 SER A N 1
ATOM 1915 C CA . SER A 1 259 ? 22.875 0.245 -8.594 1 96 259 SER A CA 1
ATOM 1916 C C . SER A 1 259 ? 23.078 1.173 -9.789 1 96 259 SER A C 1
ATOM 1918 O O . SER A 1 259 ? 22.234 2.01 -10.094 1 96 259 SER A O 1
ATOM 1920 N N . LYS A 1 260 ? 24.219 1.032 -10.367 1 96.12 260 LYS A N 1
ATOM 1921 C CA . LYS A 1 260 ? 24.516 1.824 -11.555 1 96.12 260 LYS A CA 1
ATOM 1922 C C . LYS A 1 260 ? 23.5 1.576 -12.656 1 96.12 260 LYS A C 1
ATOM 1924 O O . LYS A 1 260 ? 23.016 2.52 -13.289 1 96.12 260 LYS A O 1
ATOM 1929 N N . ALA A 1 261 ? 23.172 0.337 -12.891 1 96.5 261 ALA A N 1
ATOM 1930 C CA . ALA A 1 261 ? 22.219 -0.021 -13.93 1 96.5 261 ALA A CA 1
ATOM 1931 C C . ALA A 1 261 ? 20.844 0.564 -13.617 1 96.5 261 ALA A C 1
ATOM 1933 O O . ALA A 1 261 ? 20.156 1.071 -14.516 1 96.5 261 ALA A O 1
ATOM 1934 N N . LEU A 1 262 ? 20.469 0.468 -12.383 1 96.94 262 LEU A N 1
ATOM 1935 C CA . LEU A 1 262 ? 19.172 1 -11.961 1 96.94 262 LEU A CA 1
ATOM 1936 C C . LEU A 1 262 ? 19.125 2.514 -12.141 1 96.94 262 LEU A C 1
ATOM 1938 O O . LEU A 1 262 ? 18.125 3.055 -12.602 1 96.94 262 LEU A O 1
ATOM 1942 N N . LYS A 1 263 ? 20.188 3.207 -11.812 1 96.44 263 LYS A N 1
ATOM 1943 C CA . LYS A 1 263 ? 20.25 4.656 -11.992 1 96.44 263 LYS A CA 1
ATOM 1944 C C . LYS A 1 263 ? 20.234 5.02 -13.477 1 96.44 263 LYS A C 1
ATOM 1946 O O . LYS A 1 263 ? 19.578 5.984 -13.883 1 96.44 263 LYS A O 1
ATOM 1951 N N . GLU A 1 264 ? 20.906 4.219 -14.227 1 96.5 264 GLU A N 1
ATOM 1952 C CA . GLU A 1 264 ? 21.047 4.496 -15.656 1 96.5 264 GLU A CA 1
ATOM 1953 C C . GLU A 1 264 ? 19.719 4.273 -16.391 1 96.5 264 GLU A C 1
ATOM 1955 O O . GLU A 1 264 ? 19.328 5.078 -17.234 1 96.5 264 GLU A O 1
ATOM 1960 N N . HIS A 1 265 ? 19 3.223 -16.062 1 96.81 265 HIS A N 1
ATOM 1961 C CA . H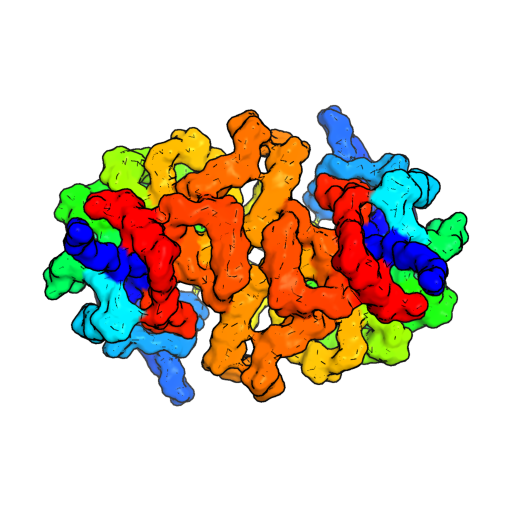IS A 1 265 ? 17.828 2.84 -16.844 1 96.81 265 HIS A CA 1
ATOM 1962 C C . HIS A 1 265 ? 16.547 3.293 -16.172 1 96.81 265 HIS A C 1
ATOM 1964 O O . HIS A 1 265 ? 15.508 3.445 -16.828 1 96.81 265 HIS A O 1
ATOM 1970 N N . GLY A 1 266 ? 16.625 3.455 -14.797 1 97.31 266 GLY A N 1
ATOM 1971 C CA . GLY A 1 266 ? 15.469 3.891 -14.023 1 97.31 266 GLY A CA 1
ATOM 1972 C C . GLY A 1 266 ? 14.609 2.738 -13.523 1 97.31 266 GLY A C 1
ATOM 1973 O O . GLY A 1 266 ? 14.75 1.608 -13.992 1 97.31 266 GLY A O 1
ATOM 1974 N N . PHE A 1 267 ? 13.75 3.01 -12.617 1 97.94 267 PHE A N 1
ATOM 1975 C CA . PHE A 1 267 ? 12.844 2.041 -12.016 1 97.94 267 PHE A CA 1
ATOM 1976 C C . PHE A 1 267 ? 11.953 1.399 -13.07 1 97.94 267 PHE A C 1
ATOM 1978 O O . PHE A 1 267 ? 11.766 0.181 -13.078 1 97.94 267 PHE A O 1
ATOM 1985 N N . GLN A 1 268 ? 11.406 2.154 -14 1 97.62 268 GLN A N 1
ATOM 1986 C CA . GLN A 1 268 ? 10.406 1.716 -14.969 1 97.62 268 GLN A CA 1
ATOM 1987 C C . GLN A 1 268 ? 10.961 0.629 -15.883 1 97.62 268 GLN A C 1
ATOM 1989 O O . GLN A 1 268 ? 10.242 -0.29 -16.281 1 97.62 268 GLN A O 1
ATOM 1994 N N . HIS A 1 269 ? 12.203 0.757 -16.188 1 97.62 269 HIS A N 1
ATOM 1995 C CA . HIS A 1 269 ? 12.844 -0.214 -17.078 1 97.62 269 HIS A CA 1
ATOM 1996 C C . HIS A 1 269 ? 12.734 -1.626 -16.5 1 97.62 269 HIS A C 1
ATOM 1998 O O . HIS A 1 269 ? 12.32 -2.553 -17.203 1 97.62 269 HIS A O 1
ATOM 2004 N N . PHE A 1 270 ? 13.055 -1.757 -15.258 1 98.38 270 PHE A N 1
ATOM 2005 C CA . PHE A 1 270 ? 13.039 -3.072 -14.625 1 98.38 270 PHE A CA 1
ATOM 2006 C C . PHE A 1 270 ? 11.625 -3.471 -14.227 1 98.38 270 PHE A C 1
ATOM 2008 O O . PHE A 1 270 ? 11.258 -4.641 -14.328 1 98.38 270 PHE A O 1
ATOM 2015 N N . TYR A 1 271 ? 10.82 -2.504 -13.812 1 98.69 271 TYR A N 1
ATOM 2016 C CA . TYR A 1 271 ? 9.422 -2.725 -13.469 1 98.69 271 TYR A CA 1
ATOM 2017 C C . TYR A 1 271 ? 8.664 -3.352 -14.633 1 98.69 271 TYR A C 1
ATOM 2019 O O . TYR A 1 271 ? 7.879 -4.281 -14.438 1 98.69 271 TYR A O 1
ATOM 2027 N N . ARG A 1 272 ? 8.953 -2.932 -15.805 1 98.62 272 ARG A N 1
ATOM 2028 C CA . ARG A 1 272 ? 8.227 -3.359 -17 1 98.62 272 ARG A CA 1
ATOM 2029 C C . ARG A 1 272 ? 8.672 -4.754 -17.438 1 98.62 272 ARG A C 1
ATOM 2031 O O . ARG A 1 272 ? 8.062 -5.352 -18.328 1 98.62 272 ARG A O 1
ATOM 2038 N N . ARG A 1 273 ? 9.633 -5.301 -16.766 1 98.62 273 ARG A N 1
ATOM 2039 C CA . ARG A 1 273 ? 10.055 -6.672 -17.031 1 98.62 273 ARG A CA 1
ATOM 2040 C C . ARG A 1 273 ? 9.25 -7.668 -16.203 1 98.62 273 ARG A C 1
ATOM 2042 O O . ARG A 1 273 ? 9.297 -8.875 -16.469 1 98.62 273 ARG A O 1
ATOM 2049 N N . ILE A 1 274 ? 8.57 -7.188 -15.266 1 98.94 274 ILE A N 1
ATOM 2050 C CA . ILE A 1 274 ? 7.758 -8.055 -14.422 1 98.94 274 ILE A CA 1
ATOM 2051 C C . ILE A 1 274 ? 6.402 -8.297 -15.094 1 98.94 274 ILE A C 1
ATOM 2053 O O . ILE A 1 274 ? 5.836 -7.391 -15.703 1 98.94 274 ILE A O 1
ATOM 2057 N N . TRP A 1 275 ? 5.902 -9.516 -15.023 1 98.94 275 TRP A N 1
ATOM 2058 C CA . TRP A 1 275 ? 4.555 -9.859 -15.469 1 98.94 275 TRP A CA 1
ATOM 2059 C C . TRP A 1 275 ? 3.537 -9.609 -14.359 1 98.94 275 TRP A C 1
ATOM 2061 O O . TRP A 1 275 ? 3.811 -9.883 -13.188 1 98.94 275 TRP A O 1
ATOM 2071 N N . PHE A 1 276 ? 2.373 -9.078 -14.75 1 98.88 276 PHE A N 1
ATOM 2072 C CA . PHE A 1 276 ? 1.301 -8.836 -13.797 1 98.88 276 PHE A CA 1
ATOM 2073 C C . PHE A 1 276 ? -0.029 -9.359 -14.328 1 98.88 276 PHE A C 1
ATOM 2075 O O . PHE A 1 276 ? -0.301 -9.273 -15.523 1 98.88 276 PHE A O 1
ATOM 2082 N N . ASP A 1 277 ? -0.834 -9.914 -13.469 1 98.25 277 ASP A N 1
ATOM 2083 C CA . ASP A 1 277 ? -2.211 -10.133 -13.898 1 98.25 277 ASP A CA 1
ATOM 2084 C C . ASP A 1 277 ? -3.043 -8.867 -13.742 1 98.25 277 ASP A C 1
ATOM 2086 O O . ASP A 1 277 ? -2.596 -7.895 -13.133 1 98.25 277 ASP A O 1
ATOM 2090 N N . THR A 1 278 ? -4.164 -8.852 -14.328 1 97.31 278 THR A N 1
ATOM 2091 C CA . THR A 1 278 ? -4.965 -7.637 -14.375 1 97.31 278 THR A CA 1
ATOM 2092 C C . THR A 1 278 ? -6.074 -7.676 -13.328 1 97.31 278 THR A C 1
ATOM 2094 O O . THR A 1 278 ? -7.117 -7.039 -13.492 1 97.31 278 THR A O 1
ATOM 2097 N N . HIS A 1 279 ? -5.941 -8.492 -12.289 1 97.25 279 HIS A N 1
ATOM 2098 C CA . HIS A 1 279 ? -6.945 -8.617 -11.234 1 97.25 279 HIS A CA 1
ATOM 2099 C C . HIS A 1 279 ? -6.848 -7.461 -10.242 1 97.25 279 HIS A C 1
ATOM 2101 O O . HIS A 1 279 ? -6.418 -7.652 -9.109 1 97.25 279 HIS A O 1
ATOM 2107 N N . VAL A 1 280 ? -7.32 -6.223 -10.641 1 96.31 280 VAL A N 1
ATOM 2108 C CA . VAL A 1 280 ? -7.117 -5.039 -9.812 1 96.31 280 VAL A CA 1
ATOM 2109 C C . VAL A 1 280 ? -8.461 -4.418 -9.453 1 96.31 280 VAL A C 1
ATOM 2111 O O . VAL A 1 280 ? -8.516 -3.361 -8.82 1 96.31 280 VAL A O 1
ATOM 2114 N N . HIS A 1 281 ? -9.602 -4.938 -9.867 1 94.62 281 HIS A N 1
ATOM 2115 C CA . HIS A 1 281 ? -10.953 -4.723 -9.367 1 94.62 281 HIS A CA 1
ATOM 2116 C C . HIS A 1 281 ? -11.484 -3.359 -9.797 1 94.62 281 HIS A C 1
ATOM 2118 O O . HIS A 1 281 ? -12.523 -2.912 -9.305 1 94.62 281 HIS A O 1
ATOM 2124 N N . ASP A 1 282 ? -10.805 -2.613 -10.609 1 95.56 282 ASP A N 1
ATOM 2125 C CA . ASP A 1 282 ? -11.25 -1.285 -11.023 1 95.56 282 ASP A CA 1
ATOM 2126 C C . ASP A 1 282 ? -10.664 -0.899 -12.375 1 95.56 282 ASP A C 1
ATOM 2128 O O . ASP A 1 282 ? -9.469 -1.091 -12.617 1 95.56 282 ASP A O 1
ATOM 2132 N N . GLU A 1 283 ? -11.5 -0.348 -13.219 1 95.25 283 GLU A N 1
ATOM 2133 C CA . GLU A 1 283 ? -11.078 0.01 -14.57 1 95.25 283 GLU A CA 1
ATOM 2134 C C . GLU A 1 283 ? -10.023 1.106 -14.547 1 95.25 283 GLU A C 1
ATOM 2136 O O . GLU A 1 283 ? -9.07 1.078 -15.336 1 95.25 283 GLU A O 1
ATOM 2141 N N . GLN A 1 284 ? -10.195 2.121 -13.734 1 97.38 284 GLN A N 1
ATOM 2142 C CA . GLN A 1 284 ? -9.227 3.211 -13.656 1 97.38 284 GLN A CA 1
ATOM 2143 C C . GLN A 1 284 ? -7.891 2.725 -13.094 1 97.38 284 GLN A C 1
ATOM 2145 O O . GLN A 1 284 ? -6.828 3.191 -13.516 1 97.38 284 GLN A O 1
ATOM 2150 N N . SER A 1 285 ? -7.949 1.81 -12.117 1 98 285 SER A N 1
ATOM 2151 C CA . SER A 1 285 ? -6.723 1.193 -11.625 1 98 285 SER A CA 1
ATOM 2152 C C . SER A 1 285 ? -6.027 0.391 -12.719 1 98 285 SER A C 1
ATOM 2154 O O . SER A 1 285 ? -4.797 0.406 -12.82 1 98 285 SER A O 1
ATOM 2156 N N . LEU A 1 286 ? -6.824 -0.312 -13.531 1 97.25 286 LEU A N 1
ATOM 2157 C CA . LEU A 1 286 ? -6.254 -1.047 -14.656 1 97.25 286 LEU A CA 1
ATOM 2158 C C . LEU A 1 286 ? -5.582 -0.098 -15.641 1 97.25 286 LEU A C 1
ATOM 2160 O O . LEU A 1 286 ? -4.5 -0.391 -16.156 1 97.25 286 LEU A O 1
ATOM 2164 N N . GLN A 1 287 ? -6.188 1.034 -15.867 1 97.75 287 GLN A N 1
ATOM 2165 C CA . GLN A 1 287 ? -5.594 2.012 -16.781 1 97.75 287 GLN A CA 1
ATOM 2166 C C . GLN A 1 287 ? -4.262 2.525 -16.234 1 97.75 287 GLN A C 1
ATOM 2168 O O . GLN A 1 287 ? -3.312 2.732 -17 1 97.75 287 GLN A O 1
ATOM 2173 N N . LEU A 1 288 ? -4.195 2.738 -14.961 1 98.69 288 LEU A N 1
ATOM 2174 C CA . LEU A 1 288 ? -2.92 3.141 -14.375 1 98.69 288 LEU A CA 1
ATOM 2175 C C . LEU A 1 288 ? -1.88 2.035 -14.523 1 98.69 288 LEU A C 1
ATOM 2177 O O . LEU A 1 288 ? -0.721 2.307 -14.852 1 98.69 288 LEU A O 1
ATOM 2181 N N . LEU A 1 289 ? -2.285 0.808 -14.258 1 98.69 289 LEU A N 1
ATOM 2182 C CA . LEU A 1 289 ? -1.37 -0.317 -14.422 1 98.69 289 LEU A CA 1
ATOM 2183 C C . LEU A 1 289 ? -0.827 -0.37 -15.844 1 98.69 289 LEU A C 1
ATOM 2185 O O . LEU A 1 289 ? 0.381 -0.52 -16.047 1 98.69 289 LEU A O 1
ATOM 2189 N N . ILE A 1 290 ? -1.708 -0.219 -16.797 1 98.25 290 ILE A N 1
ATOM 2190 C CA . ILE A 1 290 ? -1.325 -0.234 -18.203 1 9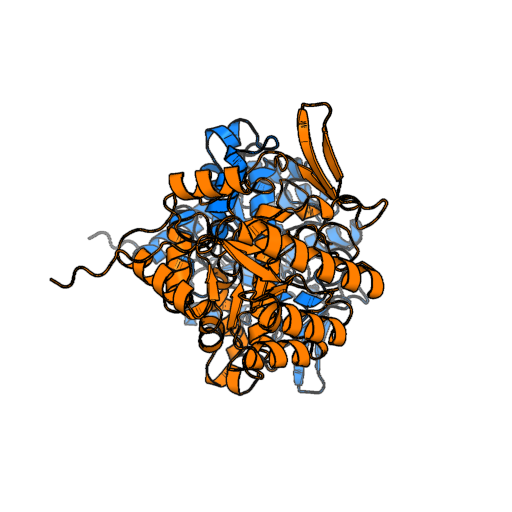8.25 290 ILE A CA 1
ATOM 2191 C C . ILE A 1 290 ? -0.353 0.909 -18.484 1 98.25 290 ILE A C 1
ATOM 2193 O O . ILE A 1 290 ? 0.66 0.717 -19.156 1 98.25 290 ILE A O 1
ATOM 2197 N N . ALA A 1 291 ? -0.646 2.061 -17.938 1 98.44 291 ALA A N 1
ATOM 2198 C CA . ALA A 1 291 ? 0.197 3.229 -18.172 1 98.44 291 ALA A CA 1
ATOM 2199 C C . ALA A 1 291 ? 1.604 3.014 -17.625 1 98.44 291 ALA A C 1
ATOM 2201 O O . ALA A 1 291 ? 2.588 3.441 -18.234 1 98.44 291 ALA A O 1
ATOM 2202 N N . GLN A 1 292 ? 1.696 2.354 -16.531 1 98.5 292 GLN A N 1
ATOM 2203 C CA . GLN A 1 292 ? 2.977 2.195 -15.852 1 98.5 292 GLN A CA 1
ATOM 2204 C C . GLN A 1 292 ? 3.729 0.974 -16.375 1 98.5 292 GLN A C 1
ATOM 2206 O O . GLN A 1 292 ? 4.926 1.05 -16.656 1 98.5 292 GLN A O 1
ATOM 2211 N N . ALA A 1 293 ? 3.066 -0.155 -16.531 1 98.38 293 ALA A N 1
ATOM 2212 C CA . ALA A 1 293 ? 3.715 -1.431 -16.828 1 98.38 293 ALA A CA 1
ATOM 2213 C C . ALA A 1 293 ? 3.752 -1.693 -18.328 1 98.38 293 ALA A C 1
ATOM 2215 O O . ALA A 1 293 ? 4.512 -2.545 -18.797 1 98.38 293 ALA A O 1
ATOM 2216 N N . GLY A 1 294 ? 2.961 -0.969 -19.109 1 98.06 294 GLY A N 1
ATOM 2217 C CA . GLY A 1 294 ? 2.73 -1.393 -20.484 1 98.06 294 GLY A CA 1
ATOM 2218 C C . GLY A 1 294 ? 1.833 -2.611 -20.578 1 98.06 294 GLY A C 1
ATOM 2219 O O . GLY A 1 294 ? 1.468 -3.211 -19.578 1 98.06 294 GLY A O 1
ATOM 2220 N N . THR A 1 295 ? 1.46 -2.947 -21.781 1 98.06 295 THR A N 1
ATOM 2221 C CA . THR A 1 295 ? 0.548 -4.07 -21.953 1 98.06 295 THR A CA 1
ATOM 2222 C C . THR A 1 295 ? 1.319 -5.348 -22.281 1 98.06 295 THR A C 1
ATOM 2224 O O . THR A 1 295 ? 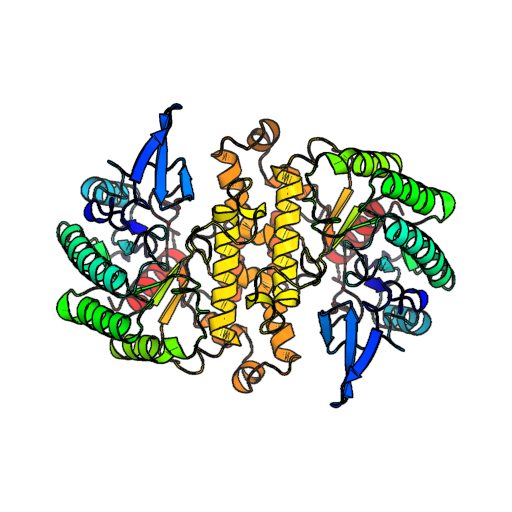0.759 -6.445 -22.234 1 98.06 295 THR A O 1
ATOM 2227 N N . GLU A 1 296 ? 2.615 -5.285 -22.484 1 98.31 296 GLU A N 1
ATOM 2228 C CA . GLU A 1 296 ? 3.404 -6.363 -23.062 1 98.31 296 GLU A CA 1
ATOM 2229 C C . GLU A 1 296 ? 3.504 -7.555 -22.125 1 98.31 296 GLU A C 1
ATOM 2231 O O . GLU A 1 296 ? 3.695 -8.688 -22.562 1 98.31 296 GLU A O 1
ATOM 2236 N N . ARG A 1 297 ? 3.402 -7.277 -20.859 1 98.81 297 ARG A N 1
ATOM 2237 C CA . ARG A 1 297 ? 3.553 -8.344 -19.875 1 98.81 297 ARG A CA 1
ATOM 2238 C C . ARG A 1 297 ? 2.391 -8.344 -18.891 1 98.81 297 ARG A C 1
ATOM 2240 O O . ARG A 1 297 ? 2.588 -8.547 -17.688 1 98.81 297 ARG A O 1
ATOM 2247 N N . LEU A 1 298 ? 1.245 -8.055 -19.391 1 98.69 298 LEU A N 1
ATOM 2248 C CA . LEU A 1 298 ? 0.001 -8.195 -18.656 1 98.69 298 LEU A CA 1
ATOM 2249 C C . LEU A 1 298 ? -0.745 -9.461 -19.062 1 98.69 298 LEU A C 1
ATOM 2251 O O . LEU A 1 298 ? -0.792 -9.797 -20.25 1 98.69 298 LEU A O 1
ATOM 2255 N N . VAL A 1 299 ? -1.28 -10.141 -18.109 1 98.56 299 VAL A N 1
ATOM 2256 C CA . VAL A 1 299 ? -2.031 -11.359 -18.359 1 98.56 299 VAL A CA 1
ATOM 2257 C C . VAL A 1 299 ? -3.348 -11.336 -17.594 1 98.56 299 VAL A C 1
ATOM 2259 O O . VAL A 1 299 ? -3.484 -10.586 -16.609 1 98.56 299 VAL A O 1
ATOM 2262 N N . PHE A 1 300 ? -4.301 -12.078 -18.094 1 97.69 300 PHE A N 1
ATOM 2263 C CA . PHE A 1 300 ? -5.594 -12.188 -17.422 1 97.69 300 PHE A CA 1
ATOM 2264 C C . PHE A 1 300 ? -5.512 -13.117 -16.234 1 97.69 300 PHE A C 1
ATOM 2266 O O . PHE A 1 300 ? -4.91 -14.195 -16.312 1 97.69 300 PHE A O 1
ATOM 2273 N N . GLY A 1 301 ? -5.977 -12.711 -15.102 1 97.81 301 GLY A N 1
ATOM 2274 C CA . GLY A 1 301 ? -6.09 -13.469 -13.859 1 97.81 301 GLY A CA 1
ATOM 2275 C C . GLY A 1 301 ? -7.328 -13.117 -13.062 1 97.81 301 GLY A C 1
ATOM 2276 O O . GLY A 1 301 ? -7.73 -11.953 -13.008 1 97.81 301 GLY A O 1
ATOM 2277 N N . THR A 1 302 ? -7.891 -14.133 -12.32 1 96.69 302 THR A N 1
ATOM 2278 C CA . THR A 1 302 ? -9.234 -13.844 -11.828 1 96.69 302 THR A CA 1
ATOM 2279 C C . THR A 1 302 ? -9.344 -14.133 -10.336 1 96.69 302 THR A C 1
ATOM 2281 O O . THR A 1 302 ? -10.32 -13.734 -9.695 1 96.69 302 THR A O 1
ATOM 2284 N N . ASN A 1 303 ? -8.344 -14.812 -9.734 1 95.56 303 ASN A N 1
ATOM 2285 C CA . ASN A 1 303 ? -8.609 -15.422 -8.438 1 95.56 303 ASN A CA 1
ATOM 2286 C C . ASN A 1 303 ? -9.906 -16.219 -8.445 1 95.56 303 ASN A C 1
ATOM 2288 O O . ASN A 1 303 ? -10.758 -16.047 -7.57 1 95.56 303 ASN A O 1
ATOM 2292 N N . PHE A 1 304 ? -10.008 -17.172 -9.289 1 95.31 304 PHE A N 1
ATOM 2293 C CA . PHE A 1 304 ? -11.227 -17.875 -9.68 1 95.31 304 PHE A CA 1
ATOM 2294 C C . PHE A 1 304 ? -11.922 -18.469 -8.453 1 95.31 304 PHE A C 1
ATOM 2296 O O . PHE A 1 304 ? -11.289 -19.172 -7.66 1 95.31 304 PHE A O 1
ATOM 2303 N N . ALA A 1 305 ? -13.195 -18.141 -8.305 1 91.25 305 ALA A N 1
ATOM 2304 C CA . ALA A 1 305 ? -14.094 -18.625 -7.262 1 91.25 305 ALA A CA 1
ATOM 2305 C C . ALA A 1 305 ? -13.781 -17.953 -5.922 1 91.25 305 ALA A C 1
ATOM 2307 O O . ALA A 1 305 ? -14.477 -18.188 -4.934 1 91.25 305 ALA A O 1
ATOM 2308 N N . GLY A 1 306 ? -12.781 -17.125 -5.836 1 89.69 306 GLY A N 1
ATOM 2309 C CA . GLY A 1 306 ? -12.508 -16.375 -4.617 1 89.69 306 GLY A CA 1
ATOM 2310 C C . GLY A 1 306 ? -13.57 -15.352 -4.293 1 89.69 306 GLY A C 1
ATOM 2311 O O . GLY A 1 306 ? -14.508 -15.148 -5.07 1 89.69 306 GLY A O 1
ATOM 2312 N N . TRP A 1 307 ? -13.445 -14.719 -3.139 1 84.88 307 TRP A N 1
ATOM 2313 C CA . TRP A 1 307 ? -14.422 -13.742 -2.674 1 84.88 307 TRP A CA 1
ATOM 2314 C C . TRP A 1 307 ? -14.492 -12.547 -3.619 1 84.88 307 TRP A C 1
ATOM 2316 O O . TRP A 1 307 ? -15.531 -11.883 -3.715 1 84.88 307 TRP A O 1
ATOM 2326 N N . ASP A 1 308 ? -13.359 -12.336 -4.297 1 89.19 308 ASP A N 1
ATOM 2327 C CA . ASP A 1 308 ? -13.242 -11.188 -5.188 1 89.19 308 ASP A CA 1
ATOM 2328 C C . ASP A 1 308 ? -13.047 -11.633 -6.637 1 89.19 308 ASP A C 1
ATOM 2330 O O . ASP A 1 308 ? -12.398 -10.945 -7.422 1 89.19 308 ASP A O 1
ATOM 2334 N N . SER A 1 309 ? -13.57 -12.734 -6.98 1 90.75 309 SER A N 1
ATOM 2335 C CA . SER A 1 309 ? -13.328 -13.344 -8.281 1 90.75 309 SER A CA 1
ATOM 2336 C C . SER A 1 309 ? -13.672 -12.391 -9.422 1 90.75 309 SER A C 1
ATOM 2338 O O . SER A 1 309 ? -14.703 -11.711 -9.367 1 90.75 309 SER A O 1
ATOM 2340 N N . GLY A 1 310 ? -12.812 -12.305 -10.312 1 85.12 310 GLY A N 1
ATOM 2341 C CA . GLY A 1 310 ? -13.055 -11.547 -11.539 1 85.12 310 GLY A CA 1
ATOM 2342 C C . GLY A 1 310 ? -13.523 -12.414 -12.688 1 85.12 310 GLY A C 1
ATOM 2343 O O . GLY A 1 310 ? -13.312 -12.07 -13.859 1 85.12 310 GLY A O 1
ATOM 2344 N N . ALA A 1 311 ? -14.164 -13.484 -12.211 1 79.5 311 ALA A N 1
ATOM 2345 C CA . ALA A 1 311 ? -14.648 -14.383 -13.258 1 79.5 311 ALA A CA 1
ATOM 2346 C C . ALA A 1 311 ? -15.711 -13.703 -14.117 1 79.5 311 ALA A C 1
ATOM 2348 O O . ALA A 1 311 ? -16.5 -12.906 -13.617 1 79.5 311 ALA A O 1
ATOM 2349 N N . GLY A 1 312 ? -15.586 -13.625 -15.312 1 79.94 312 GLY A N 1
ATOM 2350 C CA . GLY A 1 312 ? -16.531 -13.008 -16.234 1 79.94 312 GLY A CA 1
ATOM 2351 C C . GLY A 1 312 ? -16.109 -11.609 -16.656 1 79.94 312 GLY A C 1
ATOM 2352 O O . GLY A 1 312 ? -16.859 -10.922 -17.359 1 79.94 312 GLY A O 1
ATOM 2353 N N . GLU A 1 313 ? -14.977 -11.203 -16.031 1 81.19 313 GLU A N 1
ATOM 2354 C CA . GLU A 1 313 ? -14.508 -9.852 -16.312 1 81.19 313 GLU A CA 1
ATOM 2355 C C . GLU A 1 313 ? -13.383 -9.859 -17.344 1 81.19 313 GLU A C 1
ATOM 2357 O O . GLU A 1 313 ? -12.508 -8.992 -17.312 1 81.19 313 GLU A O 1
ATOM 2362 N N . ALA A 1 314 ? -13.383 -10.953 -18.109 1 81.06 314 ALA A N 1
ATOM 2363 C CA . ALA A 1 314 ? -12.367 -10.992 -19.156 1 81.06 314 ALA A CA 1
ATOM 2364 C C . ALA A 1 314 ? -12.531 -9.828 -20.125 1 81.06 314 ALA A C 1
ATOM 2366 O O . ALA A 1 314 ? -13.625 -9.609 -20.656 1 81.06 314 ALA A O 1
ATOM 2367 N N . PRO A 1 315 ? -11.359 -9.117 -20.188 1 79.81 315 PRO A N 1
ATOM 2368 C CA . PRO A 1 315 ? -11.5 -8 -21.125 1 79.81 315 PRO A CA 1
ATOM 2369 C C . PRO A 1 315 ? -11.766 -8.461 -22.547 1 79.81 315 PRO A C 1
ATOM 2371 O O . PRO A 1 315 ? -11.305 -9.531 -22.953 1 79.81 315 PRO A O 1
ATOM 2374 N N . GLY A 1 316 ? -12.555 -7.641 -23.203 1 80.56 316 GLY A N 1
ATOM 2375 C CA . GLY A 1 316 ? -12.797 -7.891 -24.625 1 80.56 316 GLY A CA 1
ATOM 2376 C C . GLY A 1 316 ? -11.922 -7.059 -25.531 1 80.56 316 GLY A C 1
ATOM 2377 O O . GLY A 1 316 ? -10.961 -6.434 -25.078 1 80.56 316 GLY A O 1
ATOM 2378 N N . GLY A 1 317 ? -12.016 -7.27 -26.75 1 88.38 317 GLY A N 1
ATOM 2379 C CA . GLY A 1 317 ? -11.359 -6.426 -27.75 1 88.38 317 GLY A CA 1
ATOM 2380 C C . GLY A 1 317 ? -9.859 -6.621 -27.797 1 88.38 317 GLY A C 1
ATOM 2381 O O . GLY A 1 317 ? -9.367 -7.742 -27.656 1 88.38 317 GLY A O 1
ATOM 2382 N N . GLU A 1 318 ? -9.234 -5.594 -28.062 1 91.88 318 GLU A N 1
ATOM 2383 C CA . GLU A 1 318 ? -7.789 -5.633 -28.281 1 91.88 318 GLU A CA 1
ATOM 2384 C C . GLU A 1 318 ? -7.043 -6.027 -27.016 1 91.88 318 GLU A C 1
ATOM 2386 O O . GLU A 1 318 ? -6.082 -6.797 -27.062 1 91.88 318 GLU A O 1
ATOM 2391 N N . LEU A 1 319 ? -7.488 -5.543 -25.906 1 94.38 319 LEU A N 1
ATOM 2392 C CA . LEU A 1 319 ? -6.816 -5.875 -24.656 1 94.38 319 LEU A CA 1
ATOM 2393 C C . LEU A 1 319 ? -6.938 -7.363 -24.344 1 94.38 319 LEU A C 1
ATOM 2395 O O . LEU A 1 319 ? -5.969 -8 -23.938 1 94.38 319 LEU A O 1
ATOM 2399 N N . GLY A 1 320 ? -8.141 -7.863 -24.594 1 94.56 320 GLY A N 1
ATOM 2400 C CA . GLY A 1 320 ? -8.328 -9.289 -24.375 1 94.56 320 GLY A CA 1
ATOM 2401 C C . GLY A 1 320 ? -7.402 -10.148 -25.203 1 94.56 320 GLY A C 1
ATOM 2402 O O . GLY A 1 320 ? -6.781 -11.086 -24.688 1 94.56 320 GLY A O 1
ATOM 2403 N N . ALA A 1 321 ? -7.316 -9.82 -26.422 1 94.94 321 ALA A N 1
ATOM 2404 C CA . ALA A 1 321 ? -6.438 -10.555 -27.328 1 94.94 321 ALA A CA 1
ATOM 2405 C C . ALA A 1 321 ? -4.98 -10.445 -26.891 1 94.94 321 ALA A C 1
ATOM 2407 O O . ALA A 1 321 ? -4.23 -11.422 -26.953 1 94.94 321 ALA A O 1
ATOM 2408 N N . THR A 1 322 ? -4.637 -9.305 -26.453 1 97 322 THR A N 1
ATOM 2409 C CA . THR A 1 322 ? -3.271 -9.062 -26 1 97 322 THR A CA 1
ATOM 2410 C C . THR A 1 322 ? -2.961 -9.891 -24.75 1 97 322 THR A C 1
ATOM 2412 O O . THR A 1 322 ? -1.915 -10.539 -24.688 1 97 322 THR A O 1
ATOM 2415 N N . LEU A 1 323 ? -3.893 -9.922 -23.828 1 97.5 323 LEU A N 1
ATOM 2416 C CA . LEU A 1 323 ? -3.689 -10.672 -22.594 1 97.5 323 LEU A CA 1
ATOM 2417 C C . LEU A 1 323 ? -3.564 -12.164 -22.891 1 97.5 323 LEU A C 1
ATOM 2419 O O . LEU A 1 323 ? -2.75 -12.859 -22.266 1 97.5 323 LEU A O 1
ATOM 2423 N N . SER A 1 324 ? -4.355 -12.633 -23.828 1 96.12 324 SER A N 1
ATOM 2424 C CA . SER A 1 324 ? -4.301 -14.039 -24.219 1 96.12 324 SER A CA 1
ATOM 2425 C C . SER A 1 324 ? -2.965 -14.383 -24.875 1 96.12 324 SER A C 1
ATOM 2427 O O . SER A 1 324 ? -2.352 -15.398 -24.531 1 96.12 324 SER A O 1
ATOM 2429 N N . ALA A 1 325 ? -2.562 -13.57 -25.734 1 97.44 325 ALA A N 1
ATOM 2430 C CA . ALA A 1 325 ? -1.279 -13.781 -26.406 1 97.44 325 ALA A CA 1
ATOM 2431 C C . ALA A 1 325 ? -0.126 -13.727 -25.406 1 97.44 325 ALA A C 1
ATOM 2433 O O . ALA A 1 325 ? 0.813 -14.523 -25.484 1 97.44 325 ALA A O 1
ATOM 2434 N N . ASN A 1 326 ? -0.212 -12.797 -24.5 1 98.62 326 ASN A N 1
ATOM 2435 C CA . ASN A 1 326 ? 0.804 -12.68 -23.453 1 98.62 326 ASN A CA 1
ATOM 2436 C C . ASN A 1 326 ? 0.866 -13.93 -22.594 1 98.62 326 ASN A C 1
ATOM 2438 O O . ASN A 1 326 ? 1.952 -14.422 -22.281 1 98.62 326 ASN A O 1
ATOM 2442 N N . ALA A 1 327 ? -0.28 -14.398 -22.219 1 98.38 327 ALA A N 1
ATOM 2443 C CA . ALA A 1 327 ? -0.318 -15.594 -21.375 1 98.38 327 ALA A CA 1
ATOM 2444 C C . ALA A 1 327 ? 0.304 -16.797 -22.094 1 98.38 327 ALA A C 1
ATOM 2446 O O . ALA A 1 327 ? 1.053 -17.562 -21.5 1 98.38 327 ALA A O 1
ATOM 2447 N N . ALA A 1 328 ? -0.013 -16.906 -23.375 1 97.75 328 ALA A N 1
ATOM 2448 C CA . ALA A 1 328 ? 0.579 -17.984 -24.172 1 97.75 328 ALA A CA 1
ATOM 2449 C C . ALA A 1 328 ? 2.1 -17.859 -24.219 1 97.75 328 ALA A C 1
ATOM 2451 O O . ALA A 1 328 ? 2.812 -18.859 -24.094 1 97.75 328 ALA A O 1
ATOM 2452 N N . ARG A 1 329 ? 2.58 -16.688 -24.344 1 98.5 329 ARG A N 1
ATOM 2453 C CA . ARG A 1 329 ? 4.02 -16.438 -24.344 1 98.5 329 ARG A CA 1
ATOM 2454 C C . ARG A 1 329 ? 4.637 -16.75 -22.984 1 98.5 329 ARG A C 1
ATOM 2456 O O . ARG A 1 329 ? 5.66 -17.438 -22.906 1 98.5 329 ARG A O 1
ATOM 2463 N N . LEU A 1 330 ? 4.023 -16.281 -21.891 1 98.81 330 LEU A N 1
ATOM 2464 C CA . LEU A 1 330 ? 4.523 -16.484 -20.531 1 98.81 330 LEU A CA 1
ATOM 2465 C C . LEU A 1 330 ? 4.625 -17.969 -20.219 1 98.81 330 LEU A C 1
ATOM 2467 O O . LEU A 1 330 ? 5.594 -18.422 -19.578 1 98.81 330 LEU A O 1
ATOM 2471 N N . LEU A 1 331 ? 3.654 -18.719 -20.75 1 98.44 331 LEU A N 1
ATOM 2472 C CA . LEU A 1 331 ? 3.525 -20.125 -20.391 1 98.44 331 LEU A CA 1
ATOM 2473 C C . LEU A 1 331 ? 4.164 -21.031 -21.453 1 98.44 331 LEU A C 1
ATOM 2475 O O . LEU A 1 331 ? 4.113 -22.25 -21.344 1 98.44 331 LEU A O 1
ATOM 2479 N N . ARG A 1 332 ? 4.727 -20.453 -22.484 1 97.62 332 ARG A N 1
ATOM 2480 C CA . ARG A 1 332 ? 5.406 -21.156 -23.547 1 97.62 332 ARG A CA 1
ATOM 2481 C C . ARG A 1 332 ? 4.457 -22.125 -24.25 1 97.62 332 ARG A C 1
ATOM 2483 O O . ARG A 1 332 ? 4.812 -23.281 -24.516 1 97.62 332 ARG A O 1
ATOM 2490 N N . LEU A 1 333 ? 3.303 -21.562 -24.562 1 94.69 333 LEU A N 1
ATOM 2491 C CA . LEU A 1 333 ? 2.291 -22.344 -25.25 1 94.69 333 LEU A CA 1
ATOM 2492 C C . LEU A 1 333 ? 2.389 -22.156 -26.766 1 94.69 333 LEU A C 1
ATOM 2494 O O . LEU A 1 333 ? 2.838 -21.094 -27.234 1 94.69 333 LEU A O 1
ATOM 2498 N N . MET B 1 1 ? -14.539 41.875 -18.266 1 32.88 1 MET B N 1
ATOM 2499 C CA . MET B 1 1 ? -13.742 40.688 -18 1 32.88 1 MET B CA 1
ATOM 2500 C C . MET B 1 1 ? -13.203 40.719 -16.562 1 32.88 1 MET B C 1
ATOM 2502 O O . MET B 1 1 ? -12.492 41.625 -16.188 1 32.88 1 MET B O 1
ATOM 2506 N N . SER B 1 2 ? -13.922 40.469 -15.508 1 36.06 2 SER B N 1
ATOM 2507 C CA . SER B 1 2 ? -13.648 40.719 -14.094 1 36.06 2 SER B CA 1
ATOM 2508 C C . SER B 1 2 ? -12.25 40.25 -13.719 1 36.06 2 SER B C 1
ATOM 2510 O O . SER B 1 2 ? -11.852 39.125 -14.062 1 36.06 2 SER B O 1
ATOM 2512 N N . ASP B 1 3 ? -11.289 41.062 -13.625 1 41.88 3 ASP B N 1
ATOM 2513 C CA . ASP B 1 3 ? -9.883 40.906 -13.234 1 41.88 3 ASP B CA 1
ATOM 2514 C C . ASP B 1 3 ? -9.734 40.062 -11.984 1 41.88 3 ASP B C 1
ATOM 2516 O O . ASP B 1 3 ? -9.781 40.562 -10.867 1 41.88 3 ASP B O 1
ATOM 2520 N N . ALA B 1 4 ? -10.391 39.031 -11.898 1 45.31 4 ALA B N 1
ATOM 2521 C CA . ALA B 1 4 ? -10.297 38.219 -10.703 1 45.31 4 ALA B CA 1
ATOM 2522 C C . ALA B 1 4 ? -8.836 37.969 -10.32 1 45.31 4 ALA B C 1
ATOM 2524 O O . ALA B 1 4 ? -8.008 37.688 -11.18 1 45.31 4 ALA B O 1
ATOM 2525 N N . ALA B 1 5 ? -8.273 38.594 -9.297 1 50.75 5 ALA B N 1
ATOM 2526 C CA . ALA B 1 5 ? -6.953 38.344 -8.727 1 50.75 5 ALA B CA 1
ATOM 2527 C C . ALA B 1 5 ? -6.578 36.875 -8.828 1 50.75 5 ALA B C 1
ATOM 2529 O O . ALA B 1 5 ? -7.418 36 -8.609 1 50.75 5 ALA B O 1
ATOM 2530 N N . PRO B 1 6 ? -5.473 36.625 -9.648 1 61.97 6 PRO B N 1
ATOM 2531 C CA . PRO B 1 6 ? -5.078 35.219 -9.797 1 61.97 6 PRO B CA 1
ATOM 2532 C C . PRO B 1 6 ? -5.121 34.469 -8.477 1 61.97 6 PRO B C 1
ATOM 2534 O O . PRO B 1 6 ? -4.863 35.031 -7.418 1 61.97 6 PRO B O 1
ATOM 2537 N N . ALA B 1 7 ? -5.797 33.375 -8.461 1 74.56 7 ALA B N 1
ATOM 2538 C CA . ALA B 1 7 ? -5.965 32.531 -7.262 1 74.56 7 ALA B CA 1
ATOM 2539 C C . ALA B 1 7 ? -4.617 32.219 -6.621 1 74.56 7 ALA B C 1
ATOM 2541 O O . ALA B 1 7 ? -3.645 31.938 -7.32 1 74.56 7 ALA B O 1
ATOM 2542 N N . ARG B 1 8 ? -4.434 32.562 -5.273 1 90.44 8 ARG B N 1
ATOM 2543 C CA . ARG B 1 8 ? -3.227 32.281 -4.504 1 90.44 8 ARG B CA 1
ATOM 2544 C C . ARG B 1 8 ? -2.9 30.797 -4.523 1 90.44 8 ARG B C 1
ATOM 2546 O O . ARG B 1 8 ? -3.797 29.953 -4.406 1 90.44 8 ARG B O 1
ATOM 2553 N N . VAL B 1 9 ? -1.684 30.484 -4.836 1 95.06 9 VAL B N 1
ATOM 2554 C CA . VAL B 1 9 ? -1.217 29.109 -4.715 1 95.06 9 VAL B CA 1
ATOM 2555 C C . VAL B 1 9 ? -0.937 28.781 -3.25 1 95.06 9 VAL B C 1
ATOM 2557 O O . VAL B 1 9 ? -0.077 29.406 -2.623 1 95.06 9 VAL B O 1
ATOM 2560 N N . ILE B 1 10 ? -1.691 27.828 -2.682 1 97.19 10 ILE B N 1
ATOM 2561 C CA . ILE B 1 10 ? -1.586 27.453 -1.279 1 97.19 10 ILE B CA 1
ATOM 2562 C C . ILE B 1 10 ? -1.021 26.031 -1.172 1 97.19 10 ILE B C 1
ATOM 2564 O O . ILE B 1 10 ? -1.6 25.094 -1.707 1 97.19 10 ILE B O 1
ATOM 2568 N N . ASP B 1 11 ? 0.138 25.859 -0.545 1 97.88 11 ASP B N 1
ATOM 2569 C CA . ASP B 1 11 ? 0.768 24.562 -0.254 1 97.88 11 ASP B CA 1
ATOM 2570 C C . ASP B 1 11 ? 0.423 24.094 1.156 1 97.88 11 ASP B C 1
ATOM 2572 O O . ASP B 1 11 ? 0.849 24.703 2.141 1 97.88 11 ASP B O 1
ATOM 2576 N N . VAL B 1 12 ? -0.275 22.938 1.286 1 98.19 12 VAL B N 1
ATOM 2577 C CA . VAL B 1 12 ? -0.773 22.562 2.602 1 98.19 12 VAL B CA 1
ATOM 2578 C C . VAL B 1 12 ? 0.136 21.484 3.203 1 98.19 12 VAL B C 1
ATOM 2580 O O . VAL B 1 12 ? -0.141 20.969 4.285 1 98.19 12 VAL B O 1
ATOM 2583 N N . HIS B 1 13 ? 1.218 21.094 2.527 1 98.19 13 HIS B N 1
ATOM 2584 C CA . HIS B 1 13 ? 2.096 20.031 2.988 1 98.19 13 HIS B CA 1
ATOM 2585 C C . HIS B 1 13 ? 3.541 20.5 3.08 1 98.19 13 HIS B C 1
ATOM 2587 O O . HIS B 1 13 ? 4.34 20.266 2.17 1 98.19 13 HIS B O 1
ATOM 2593 N N . ALA B 1 14 ? 3.902 21.062 4.227 1 97.75 14 ALA B N 1
ATOM 2594 C CA . ALA B 1 14 ? 5.246 21.562 4.504 1 97.75 14 ALA B CA 1
ATOM 2595 C C . ALA B 1 14 ? 5.574 21.469 5.992 1 97.75 14 ALA B C 1
ATOM 2597 O O . ALA B 1 14 ? 4.836 22 6.828 1 97.75 14 ALA B O 1
ATOM 2598 N N . HIS B 1 15 ? 6.68 20.844 6.281 1 96.75 15 HIS B N 1
ATOM 2599 C CA . HIS B 1 15 ? 7.062 20.641 7.676 1 96.75 15 HIS B CA 1
ATOM 2600 C C . HIS B 1 15 ? 8.031 21.719 8.141 1 96.75 15 HIS B C 1
ATOM 2602 O O . HIS B 1 15 ? 8.852 22.203 7.363 1 96.75 15 HIS B O 1
ATOM 2608 N N . ALA B 1 16 ? 7.906 22.078 9.367 1 95.94 16 ALA B N 1
ATOM 2609 C CA . ALA B 1 16 ? 8.859 22.969 10.023 1 95.94 16 ALA B CA 1
ATOM 2610 C C . ALA B 1 16 ? 9.609 22.234 11.133 1 95.94 16 ALA B C 1
ATOM 2612 O O . ALA B 1 16 ? 9.008 21.5 11.914 1 95.94 16 ALA B O 1
ATOM 2613 N N . VAL B 1 17 ? 10.875 22.391 11.102 1 93.94 17 VAL B N 1
ATOM 2614 C CA . VAL B 1 17 ? 11.719 21.859 12.156 1 93.94 17 VAL B CA 1
ATOM 2615 C C . VAL B 1 17 ? 12.242 23 13.031 1 93.94 17 VAL B C 1
ATOM 2617 O O . VAL B 1 17 ? 12.945 23.891 12.547 1 93.94 17 VAL B O 1
ATOM 2620 N N . LEU B 1 18 ? 11.898 22.953 14.289 1 93.94 18 LEU B N 1
ATOM 2621 C CA . LEU B 1 18 ? 12.227 24.047 15.195 1 93.94 18 LEU B CA 1
ATOM 2622 C C . LEU B 1 18 ? 13.43 23.703 16.062 1 93.94 18 LEU B C 1
ATOM 2624 O O . LEU B 1 18 ? 13.562 22.562 16.516 1 93.94 18 LEU B O 1
ATOM 2628 N N . ALA B 1 19 ? 14.227 24.703 16.312 1 88.5 19 ALA B N 1
ATOM 2629 C CA . ALA B 1 19 ? 15.422 24.5 17.125 1 88.5 19 ALA B CA 1
ATOM 2630 C C . ALA B 1 19 ? 15.055 24.031 18.531 1 88.5 19 ALA B C 1
ATOM 2632 O O . ALA B 1 19 ? 15.789 23.25 19.141 1 88.5 19 ALA B O 1
ATOM 2633 N N . MET B 1 20 ? 14.016 24.531 18.984 1 87.31 20 MET B N 1
ATOM 2634 C CA . MET B 1 20 ? 13.602 24.203 20.344 1 87.31 20 MET B CA 1
ATOM 2635 C C . MET B 1 20 ? 13.312 22.719 20.5 1 87.31 20 MET B C 1
ATOM 2637 O O . MET B 1 20 ? 13.227 22.203 21.609 1 87.31 20 MET B O 1
ATOM 2641 N N . ALA B 1 21 ? 13.086 21.984 19.438 1 88.44 21 ALA B N 1
ATOM 2642 C CA . ALA B 1 21 ? 12.789 20.562 19.516 1 88.44 21 ALA B CA 1
ATOM 2643 C C . ALA B 1 21 ? 14.055 19.75 19.797 1 88.44 21 ALA B C 1
ATOM 2645 O O . ALA B 1 21 ? 13.977 18.594 20.203 1 88.44 21 ALA B O 1
ATOM 2646 N N . GLU B 1 22 ? 15.172 20.344 19.578 1 87.75 22 GLU B N 1
ATOM 2647 C CA . GLU B 1 22 ? 16.422 19.609 19.766 1 87.75 22 GLU B CA 1
ATOM 2648 C C . GLU B 1 22 ? 16.594 19.203 21.234 1 87.75 22 GLU B C 1
ATOM 2650 O O . GLU B 1 22 ? 16.422 20.016 22.141 1 87.75 22 GLU B O 1
ATOM 2655 N N . GLY B 1 23 ? 16.828 17.906 21.406 1 85.5 23 GLY B N 1
ATOM 2656 C CA . GLY B 1 23 ? 17.094 17.375 22.734 1 85.5 23 GLY B CA 1
ATOM 2657 C C . GLY B 1 23 ? 15.836 17.234 23.578 1 85.5 23 GLY B C 1
ATOM 2658 O O . GLY B 1 23 ? 15.914 16.875 24.75 1 85.5 23 GLY B O 1
ATOM 2659 N N . ALA B 1 24 ? 14.711 17.453 23.016 1 81.5 24 ALA B N 1
ATOM 2660 C CA . ALA B 1 24 ? 13.461 17.516 23.766 1 81.5 24 ALA B CA 1
ATOM 2661 C C . ALA B 1 24 ? 13.117 16.141 24.344 1 81.5 24 ALA B C 1
ATOM 2663 O O . ALA B 1 24 ? 12.336 16.047 25.297 1 81.5 24 ALA B O 1
ATOM 2664 N N . ALA B 1 25 ? 13.555 15.055 23.719 1 78.25 25 ALA B N 1
ATOM 2665 C CA . ALA B 1 25 ? 13.328 13.703 24.234 1 78.25 25 ALA B CA 1
ATOM 2666 C C . ALA B 1 25 ? 14.562 13.18 24.953 1 78.25 25 ALA B C 1
ATOM 2668 O O . ALA B 1 25 ? 14.82 11.969 24.953 1 78.25 25 ALA B O 1
ATOM 2669 N N . GLY B 1 26 ? 15.32 14.062 25.422 1 80.38 26 GLY B N 1
ATOM 2670 C CA . GLY B 1 26 ? 16.516 13.648 26.141 1 80.38 26 GLY B CA 1
ATOM 2671 C C . GLY B 1 26 ? 17.547 12.992 25.234 1 80.38 26 GLY B C 1
ATOM 2672 O O . GLY B 1 26 ? 17.906 13.547 24.203 1 80.38 26 GLY B O 1
ATOM 2673 N N . GLU B 1 27 ? 17.891 11.773 25.688 1 77.5 27 GLU B N 1
ATOM 2674 C CA . GLU B 1 27 ? 18.922 11.047 24.953 1 77.5 27 GLU B CA 1
ATOM 2675 C C . GLU B 1 27 ? 18.406 10.594 23.594 1 77.5 27 GLU B C 1
ATOM 2677 O O . GLU B 1 27 ? 19.203 10.391 22.656 1 77.5 27 GLU B O 1
ATOM 2682 N N . ALA B 1 28 ? 17.141 10.555 23.531 1 78.19 28 ALA B N 1
ATOM 2683 C CA . ALA B 1 28 ? 16.547 10.102 22.266 1 78.19 28 ALA B CA 1
ATOM 2684 C C . ALA B 1 28 ? 16.516 11.227 21.234 1 78.19 28 ALA B C 1
ATOM 2686 O O . ALA B 1 28 ? 16.297 10.984 20.047 1 78.19 28 ALA B O 1
ATOM 2687 N N . GLY B 1 29 ? 16.906 12.32 21.75 1 81.75 29 GLY B N 1
ATOM 2688 C CA . GLY B 1 29 ? 16.938 13.461 20.844 1 81.75 29 GLY B CA 1
ATOM 2689 C C . GLY B 1 29 ? 15.609 14.195 20.781 1 81.75 29 GLY B C 1
ATOM 2690 O O . GLY B 1 29 ? 14.906 14.305 21.781 1 81.75 29 GLY B O 1
ATOM 2691 N N . PRO B 1 30 ? 15.586 14.836 19.516 1 87.62 30 PRO B N 1
ATOM 2692 C CA . PRO B 1 30 ? 16.25 14.859 18.219 1 87.62 30 PRO B CA 1
ATOM 2693 C C . PRO B 1 30 ? 17.641 15.469 18.266 1 87.62 30 PRO B C 1
ATOM 2695 O O . PRO B 1 30 ? 17.938 16.266 19.156 1 87.62 30 PRO B O 1
ATOM 2698 N N . GLU B 1 31 ? 18.469 15 17.375 1 88.12 31 GLU B N 1
ATOM 2699 C CA . GLU B 1 31 ? 19.844 15.477 17.203 1 88.12 31 GLU B CA 1
ATOM 2700 C C . GLU B 1 31 ? 20.156 15.703 15.727 1 88.12 31 GLU B C 1
ATOM 2702 O O . GLU B 1 31 ? 19.797 14.891 14.875 1 88.12 31 GLU B O 1
ATOM 2707 N N . LEU B 1 32 ? 20.703 16.891 15.469 1 89 32 LEU B N 1
ATOM 2708 C CA . LEU B 1 32 ? 21.219 17.156 14.125 1 89 32 LEU B CA 1
ATOM 2709 C C . LEU B 1 32 ? 22.719 16.906 14.062 1 89 32 LEU B C 1
ATOM 2711 O O . LEU B 1 32 ? 23.453 17.219 15 1 89 32 LEU B O 1
ATOM 2715 N N . GLY B 1 33 ? 23.094 16.344 12.883 1 86.12 33 GLY B N 1
ATOM 2716 C CA . GLY B 1 33 ? 24.516 16.125 12.727 1 86.12 33 GLY B CA 1
ATOM 2717 C C . GLY B 1 33 ? 24.938 15.812 11.305 1 86.12 33 GLY B C 1
ATOM 2718 O O . GLY B 1 33 ? 24.156 16 10.367 1 86.12 33 GLY B O 1
ATOM 2719 N N . THR B 1 34 ? 26.203 15.602 11.188 1 88.12 34 THR B N 1
ATOM 2720 C CA . THR B 1 34 ? 26.797 15.188 9.922 1 88.12 34 THR B CA 1
ATOM 2721 C C . THR B 1 34 ? 27.609 13.906 10.094 1 88.12 34 THR B C 1
ATOM 2723 O O . THR B 1 34 ? 28.438 13.812 11 1 88.12 34 THR B O 1
ATOM 2726 N N . ALA B 1 35 ? 27.297 12.969 9.281 1 84.69 35 ALA B N 1
ATOM 2727 C CA . ALA B 1 35 ? 28.047 11.719 9.289 1 84.69 35 ALA B CA 1
ATOM 2728 C C . ALA B 1 35 ? 29.469 11.93 8.797 1 84.69 35 ALA B C 1
ATOM 2730 O O . ALA B 1 35 ? 29.797 12.977 8.242 1 84.69 35 ALA B O 1
ATOM 2731 N N . PRO B 1 36 ? 30.328 10.922 9.117 1 86.06 36 PRO B N 1
ATOM 2732 C CA . PRO B 1 36 ? 31.734 11.062 8.711 1 86.06 36 PRO B CA 1
ATOM 2733 C C . PRO B 1 36 ? 31.891 11.273 7.203 1 86.06 36 PRO B C 1
ATOM 2735 O O . PRO B 1 36 ? 32.812 11.969 6.766 1 86.06 36 PRO B O 1
ATOM 2738 N N . ASP B 1 37 ? 30.969 10.773 6.488 1 84.69 37 ASP B N 1
ATOM 2739 C CA . ASP B 1 37 ? 31.062 10.875 5.035 1 84.69 37 ASP B CA 1
ATOM 2740 C C . ASP B 1 37 ? 30.484 12.195 4.539 1 84.69 37 ASP B C 1
ATOM 2742 O O . ASP B 1 37 ? 30.391 12.422 3.332 1 84.69 37 ASP B O 1
ATOM 2746 N N . GLY B 1 38 ? 30.062 13.047 5.512 1 84.5 38 GLY B N 1
ATOM 2747 C CA . GLY B 1 38 ? 29.562 14.367 5.152 1 84.5 38 GLY B CA 1
ATOM 2748 C C . GLY B 1 38 ? 28.047 14.406 4.992 1 84.5 38 GLY B C 1
ATOM 2749 O O . GLY B 1 38 ? 27.469 15.477 4.805 1 84.5 38 GLY B O 1
ATOM 2750 N N . THR B 1 39 ? 27.406 13.336 5.109 1 82.81 39 THR B N 1
ATOM 2751 C CA . THR B 1 39 ? 25.953 13.266 4.93 1 82.81 39 THR B CA 1
ATOM 2752 C C . THR B 1 39 ? 25.234 13.789 6.168 1 82.81 39 THR B C 1
ATOM 2754 O O . THR B 1 39 ? 25.484 13.336 7.285 1 82.81 39 THR B O 1
ATOM 2757 N N . PRO B 1 40 ? 24.422 14.812 5.914 1 86.06 40 PRO B N 1
ATOM 2758 C CA . PRO B 1 40 ? 23.641 15.273 7.066 1 86.06 40 PRO B CA 1
ATOM 2759 C C . PRO B 1 40 ? 22.672 14.211 7.586 1 86.06 40 PRO B C 1
ATOM 2761 O O . PRO B 1 40 ? 22.219 13.359 6.816 1 86.06 40 PRO B O 1
ATOM 2764 N N . PHE B 1 41 ? 22.469 14.273 8.93 1 85.56 41 PHE B N 1
ATOM 2765 C CA . PHE B 1 41 ? 21.484 13.359 9.484 1 85.56 41 PHE B CA 1
ATOM 2766 C C . PHE B 1 41 ? 20.641 14.047 10.555 1 85.56 41 PHE B C 1
ATOM 2768 O O . PHE B 1 41 ? 21.031 15.094 11.07 1 85.56 41 PHE B O 1
ATOM 2775 N N . TYR B 1 42 ? 19.453 13.586 10.742 1 86.56 42 TYR B N 1
ATOM 2776 C CA . TYR B 1 42 ? 18.516 13.914 11.812 1 86.56 42 TYR B CA 1
ATOM 2777 C C . TYR B 1 42 ? 18.078 12.664 12.562 1 86.56 42 TYR B C 1
ATOM 2779 O O . TYR B 1 42 ? 17.516 11.742 11.969 1 86.56 42 TYR B O 1
ATOM 2787 N N . ARG B 1 43 ? 18.359 12.672 13.867 1 86.25 43 ARG B N 1
ATOM 2788 C CA . ARG B 1 43 ? 18.188 11.422 14.609 1 86.25 43 ARG B CA 1
ATOM 2789 C C . ARG B 1 43 ? 17.172 11.594 15.734 1 86.25 43 ARG B C 1
ATOM 2791 O O . ARG B 1 43 ? 17.203 12.594 16.453 1 86.25 43 ARG B O 1
ATOM 2798 N N . VAL B 1 44 ? 16.281 10.727 15.891 1 83.69 44 VAL B N 1
ATOM 2799 C CA . VAL B 1 44 ? 15.422 10.531 17.062 1 83.69 44 VAL B CA 1
ATOM 2800 C C . VAL B 1 44 ? 15.461 9.062 17.5 1 83.69 44 VAL B C 1
ATOM 2802 O O . VAL B 1 44 ? 15.094 8.18 16.719 1 83.69 44 VAL B O 1
ATOM 2805 N N . GLY B 1 45 ? 15.883 8.828 18.719 1 81.69 45 GLY B N 1
ATOM 2806 C CA . GLY B 1 45 ? 16.109 7.449 19.109 1 81.69 45 GLY B CA 1
ATOM 2807 C C . GLY B 1 45 ? 17.094 6.723 18.203 1 81.69 45 GLY B C 1
ATOM 2808 O O . GLY B 1 45 ? 18.188 7.215 17.938 1 81.69 45 GLY B O 1
ATOM 2809 N N . ASP B 1 46 ? 16.609 5.605 17.672 1 79.56 46 ASP B N 1
ATOM 2810 C CA . ASP B 1 46 ? 17.469 4.797 16.812 1 79.56 46 ASP B CA 1
ATOM 2811 C C . ASP B 1 46 ? 17.188 5.074 15.336 1 79.56 46 ASP B C 1
ATOM 2813 O O . ASP B 1 46 ? 17.781 4.453 14.461 1 79.56 46 ASP B O 1
ATOM 2817 N N . TYR B 1 47 ? 16.359 6.008 15.109 1 83.19 47 TYR B N 1
ATOM 2818 C CA . TYR B 1 47 ? 16.047 6.336 13.719 1 83.19 47 TYR B CA 1
ATOM 2819 C C . TYR B 1 47 ? 16.922 7.469 13.219 1 83.19 47 TYR B C 1
ATOM 2821 O O . TYR B 1 47 ? 17.047 8.516 13.859 1 83.19 47 TYR B O 1
ATOM 2829 N N . TYR B 1 48 ? 17.531 7.219 12.086 1 83.25 48 TYR B N 1
ATOM 2830 C CA . TYR B 1 48 ? 18.344 8.211 11.398 1 83.25 48 TYR B CA 1
ATOM 2831 C C . TYR B 1 48 ? 17.766 8.539 10.031 1 83.25 48 TYR B C 1
ATOM 2833 O O . TYR B 1 48 ? 17.609 7.652 9.188 1 83.25 48 TYR B O 1
ATOM 2841 N N . LEU B 1 49 ? 17.391 9.727 9.914 1 83.25 49 LEU B N 1
ATOM 2842 C CA . LEU B 1 49 ? 17.078 10.219 8.578 1 83.25 49 LEU B CA 1
ATOM 2843 C C . LEU B 1 49 ? 18.312 10.805 7.914 1 83.25 49 LEU B C 1
ATOM 2845 O O . LEU B 1 49 ? 18.875 11.797 8.398 1 83.25 49 LEU B O 1
ATOM 2849 N N . HIS B 1 50 ? 18.703 10.188 6.867 1 78.94 50 HIS B N 1
ATOM 2850 C CA . HIS B 1 50 ? 19.906 10.641 6.164 1 78.94 50 HIS B CA 1
ATOM 2851 C C . HIS B 1 50 ? 19.547 11.43 4.914 1 78.94 50 HIS B C 1
ATOM 2853 O O . HIS B 1 50 ? 18.516 11.164 4.277 1 78.94 50 HIS B O 1
ATOM 2859 N N . GLY B 1 51 ? 20.344 12.43 4.652 1 76.31 51 GLY B N 1
ATOM 2860 C CA . GLY B 1 51 ? 20.266 13.055 3.342 1 76.31 51 GLY B CA 1
ATOM 2861 C C . GLY B 1 51 ? 19.406 14.297 3.322 1 76.31 51 GLY B C 1
ATOM 2862 O O . GLY B 1 51 ? 19.156 14.875 2.262 1 76.31 51 GLY B O 1
ATOM 2863 N N . VAL B 1 52 ? 18.906 14.625 4.426 1 77.62 52 VAL B N 1
ATOM 2864 C CA . VAL B 1 52 ? 18.125 15.844 4.516 1 77.62 52 VAL B CA 1
ATOM 2865 C C . VAL B 1 52 ? 18.844 16.859 5.402 1 77.62 52 VAL B C 1
ATOM 2867 O O . VAL B 1 52 ? 19.156 16.578 6.555 1 77.62 52 VAL B O 1
ATOM 2870 N N . LYS B 1 53 ? 19.109 17.969 4.793 1 81.62 53 LYS B N 1
ATOM 2871 C CA . LYS B 1 53 ? 19.75 19.062 5.531 1 81.62 53 LYS B CA 1
ATOM 2872 C C . LYS B 1 53 ? 18.703 19.953 6.188 1 81.62 53 LYS B C 1
ATOM 2874 O O . LYS B 1 53 ? 17.891 20.594 5.5 1 81.62 53 LYS B O 1
ATOM 2879 N N . TYR B 1 54 ? 18.797 20.031 7.461 1 86.88 54 TYR B N 1
ATOM 2880 C CA . TYR B 1 54 ? 17.797 20.812 8.172 1 86.88 54 TYR B CA 1
ATOM 2881 C C . TYR B 1 54 ? 18.328 22.219 8.461 1 86.88 54 TYR B C 1
ATOM 2883 O O . TYR B 1 54 ? 17.703 23.219 8.078 1 86.88 54 TYR B O 1
ATOM 2891 N N . ALA B 1 55 ? 19.516 22.297 8.992 1 86.31 55 ALA B N 1
ATOM 2892 C CA . ALA B 1 55 ? 20.078 23.609 9.328 1 86.31 55 ALA B CA 1
ATOM 2893 C C . ALA B 1 55 ? 20.344 24.438 8.078 1 86.31 55 ALA B C 1
ATOM 2895 O O . ALA B 1 55 ? 20.906 23.938 7.098 1 86.31 55 ALA B O 1
ATOM 2896 N N . GLY B 1 56 ? 19.859 25.656 8.125 1 88.38 56 GLY B N 1
ATOM 2897 C CA . GLY B 1 56 ? 20.078 26.562 7.008 1 88.38 56 GLY B CA 1
ATOM 2898 C C . GLY B 1 56 ? 19.203 26.266 5.809 1 88.38 56 GLY B C 1
ATOM 2899 O O . GLY B 1 56 ? 19.391 26.828 4.73 1 88.38 56 GLY B O 1
ATOM 2900 N N . SER B 1 57 ? 18.297 25.359 6.004 1 92.38 57 SER B N 1
ATOM 2901 C CA . SER B 1 57 ? 17.375 24.984 4.941 1 92.38 57 SER B CA 1
ATOM 2902 C C . SER B 1 57 ? 15.984 25.578 5.191 1 92.38 57 SER B C 1
ATOM 2904 O O . SER B 1 57 ? 15.734 26.172 6.242 1 92.38 57 SER B O 1
ATOM 2906 N N . PRO B 1 58 ? 15.07 25.406 4.23 1 94.5 58 PRO B N 1
ATOM 2907 C CA . PRO B 1 58 ? 13.695 25.875 4.418 1 94.5 58 PRO B CA 1
ATOM 2908 C C . PRO B 1 58 ? 12.992 25.188 5.586 1 94.5 58 PRO B C 1
ATOM 2910 O O . PRO B 1 58 ? 11.953 25.672 6.051 1 94.5 58 PRO B O 1
ATOM 2913 N N . PHE B 1 59 ? 13.578 24.109 6.098 1 93.94 59 PHE B N 1
ATOM 2914 C CA . PHE B 1 59 ? 12.953 23.422 7.215 1 93.94 59 PHE B CA 1
ATOM 2915 C C . PHE B 1 59 ? 13.078 24.234 8.5 1 93.94 59 PHE B C 1
ATOM 2917 O O . PHE B 1 59 ? 12.164 24.266 9.312 1 93.94 59 PHE B O 1
ATOM 2924 N N . MET B 1 60 ? 14.211 24.938 8.633 1 94.25 60 MET B N 1
ATOM 2925 C CA . MET B 1 60 ? 14.492 25.531 9.93 1 94.25 60 MET B CA 1
ATOM 2926 C C . MET B 1 60 ? 14.641 27.047 9.812 1 94.25 60 MET B C 1
ATOM 2928 O O . MET B 1 60 ? 14.57 27.766 10.812 1 94.25 60 MET B O 1
ATOM 2932 N N . ASP B 1 61 ? 14.938 27.531 8.594 1 95.75 61 ASP B N 1
ATOM 2933 C CA . ASP B 1 61 ? 15.148 28.953 8.359 1 95.75 61 ASP B CA 1
ATOM 2934 C C . ASP B 1 61 ? 13.984 29.562 7.578 1 95.75 61 ASP B C 1
ATOM 2936 O O . ASP B 1 61 ? 13.859 29.344 6.371 1 95.75 61 ASP B O 1
ATOM 2940 N N . VAL B 1 62 ? 13.242 30.406 8.273 1 97.12 62 VAL B N 1
ATOM 2941 C CA . VAL B 1 62 ? 11.984 30.891 7.723 1 97.12 62 VAL B CA 1
ATOM 2942 C C . VAL B 1 62 ? 12.273 31.859 6.57 1 97.12 62 VAL B C 1
ATOM 2944 O O . VAL B 1 62 ? 11.508 31.922 5.605 1 97.12 62 VAL B O 1
ATOM 2947 N N . ASP B 1 63 ? 13.336 32.625 6.621 1 97.81 63 ASP B N 1
ATOM 2948 C CA . ASP B 1 63 ? 13.695 33.5 5.52 1 97.81 63 ASP B CA 1
ATOM 2949 C C . ASP B 1 63 ? 14.055 32.719 4.27 1 97.81 63 ASP B C 1
ATOM 2951 O O . ASP B 1 63 ? 13.656 33.062 3.16 1 97.81 63 ASP B O 1
ATOM 2955 N N . VAL B 1 64 ? 14.82 31.703 4.512 1 97.56 64 VAL B N 1
ATOM 2956 C CA . VAL B 1 64 ? 15.172 30.828 3.408 1 97.56 64 VAL B CA 1
ATOM 2957 C C . VAL B 1 64 ? 13.914 30.188 2.834 1 97.56 64 VAL B C 1
ATOM 2959 O O . VAL B 1 64 ? 13.766 30.062 1.615 1 97.56 64 VAL B O 1
ATOM 2962 N N . ARG B 1 65 ? 12.992 29.781 3.658 1 97.62 65 ARG B N 1
ATOM 2963 C CA . ARG B 1 65 ? 11.742 29.156 3.236 1 97.62 65 ARG B CA 1
ATOM 2964 C C . ARG B 1 65 ? 10.938 30.109 2.35 1 97.62 65 ARG B C 1
ATOM 2966 O O . ARG B 1 65 ? 10.523 29.734 1.251 1 97.62 65 ARG B O 1
ATOM 2973 N N . VAL B 1 66 ? 10.727 31.297 2.809 1 98.19 66 VAL B N 1
ATOM 2974 C CA . VAL B 1 66 ? 9.859 32.219 2.092 1 98.19 66 VAL B CA 1
ATOM 2975 C C . VAL B 1 66 ? 10.5 32.594 0.75 1 98.19 66 VAL B C 1
ATOM 2977 O O . VAL B 1 66 ? 9.797 32.719 -0.26 1 98.19 66 VAL B O 1
ATOM 2980 N N . ALA B 1 67 ? 11.812 32.75 0.742 1 97.69 67 ALA B N 1
ATOM 2981 C CA . ALA B 1 67 ? 12.5 32.969 -0.528 1 97.69 67 ALA B CA 1
ATOM 2982 C C . ALA B 1 67 ? 12.273 31.797 -1.491 1 97.69 67 ALA B C 1
ATOM 2984 O O . ALA B 1 67 ? 12.047 32 -2.686 1 97.69 67 ALA B O 1
ATOM 2985 N N . ALA B 1 68 ? 12.336 30.609 -1 1 96.88 68 ALA B N 1
ATOM 2986 C CA . ALA B 1 68 ? 12.117 29.422 -1.816 1 96.88 68 ALA B CA 1
ATOM 2987 C C . ALA B 1 68 ? 10.664 29.344 -2.297 1 96.88 68 ALA B C 1
ATOM 2989 O O . ALA B 1 68 ? 10.398 28.891 -3.41 1 96.88 68 ALA B O 1
ATOM 2990 N N . MET B 1 69 ? 9.727 29.703 -1.454 1 97.12 69 MET B N 1
ATOM 2991 C CA . MET B 1 69 ? 8.32 29.797 -1.854 1 97.12 69 MET B CA 1
ATOM 2992 C C . MET B 1 69 ? 8.156 30.734 -3.041 1 97.12 69 MET B C 1
ATOM 2994 O O . MET B 1 69 ? 7.496 30.391 -4.023 1 97.12 69 MET B O 1
ATOM 2998 N N . ASP B 1 70 ? 8.773 31.906 -2.93 1 96.62 70 ASP B N 1
ATOM 2999 C CA . ASP B 1 70 ? 8.703 32.875 -4.016 1 96.62 70 ASP B CA 1
ATOM 3000 C C . ASP B 1 70 ? 9.242 32.281 -5.316 1 96.62 70 ASP B C 1
ATOM 3002 O O . ASP B 1 70 ? 8.625 32.438 -6.375 1 96.62 70 ASP B O 1
ATOM 3006 N N . ALA B 1 71 ? 10.32 31.641 -5.188 1 95.81 71 ALA B N 1
ATOM 3007 C CA . ALA B 1 71 ? 10.945 31.031 -6.359 1 95.81 71 ALA B CA 1
ATOM 3008 C C . ALA B 1 71 ? 10.047 29.969 -6.973 1 95.81 71 ALA B C 1
ATOM 3010 O O . ALA B 1 71 ? 10.047 29.766 -8.188 1 95.81 71 ALA B O 1
ATOM 3011 N N . ALA B 1 72 ? 9.242 29.328 -6.148 1 95.19 72 ALA B N 1
ATOM 3012 C CA . ALA B 1 72 ? 8.398 28.219 -6.598 1 95.19 72 ALA B CA 1
ATOM 3013 C C . ALA B 1 72 ? 7.008 28.703 -6.984 1 95.19 72 ALA B C 1
ATOM 3015 O O . ALA B 1 72 ? 6.18 27.938 -7.457 1 95.19 72 ALA B O 1
ATOM 3016 N N . GLY B 1 73 ? 6.719 29.953 -6.727 1 94.25 73 GLY B N 1
ATOM 3017 C CA . GLY B 1 73 ? 5.41 30.516 -7.039 1 94.25 73 GLY B CA 1
ATOM 3018 C C . GLY B 1 73 ? 4.344 30.125 -6.031 1 94.25 73 GLY B C 1
ATOM 3019 O O . GLY B 1 73 ? 3.168 30.016 -6.375 1 94.25 73 GLY B O 1
ATOM 3020 N N . ILE B 1 74 ? 4.766 29.859 -4.809 1 96.38 74 ILE B N 1
ATOM 3021 C CA . ILE B 1 74 ? 3.844 29.531 -3.729 1 96.38 74 ILE B CA 1
ATOM 3022 C C . ILE B 1 74 ? 3.539 30.766 -2.9 1 96.38 74 ILE B C 1
ATOM 3024 O O . ILE B 1 74 ? 4.449 31.406 -2.359 1 96.38 74 ILE B O 1
ATOM 3028 N N . ASP B 1 75 ? 2.293 31.125 -2.795 1 96.69 75 ASP B N 1
ATOM 3029 C CA . ASP B 1 75 ? 1.889 32.344 -2.115 1 96.69 75 ASP B CA 1
ATOM 3030 C C . ASP B 1 75 ? 1.735 32.125 -0.614 1 96.69 75 ASP B C 1
ATOM 3032 O O . ASP B 1 75 ? 2.123 32.969 0.191 1 96.69 75 ASP B O 1
ATOM 3036 N N . VAL B 1 76 ? 1.121 31.047 -0.251 1 97.38 76 VAL B N 1
ATOM 3037 C CA . VAL B 1 76 ? 0.831 30.719 1.141 1 97.38 76 VAL B CA 1
ATOM 3038 C C . VAL B 1 76 ? 1.22 29.266 1.419 1 97.38 76 VAL B C 1
ATOM 3040 O O . VAL B 1 76 ? 1.069 28.406 0.555 1 97.38 76 VAL B O 1
ATOM 3043 N N . GLN B 1 77 ? 1.723 29.016 2.594 1 98.12 77 GLN B N 1
ATOM 3044 C CA . GLN B 1 77 ? 2.104 27.672 2.994 1 98.12 77 GLN B CA 1
ATOM 3045 C C . GLN B 1 77 ? 1.605 27.359 4.402 1 98.12 77 GLN B C 1
ATOM 3047 O O . GLN B 1 77 ? 1.673 28.203 5.297 1 98.12 77 GLN B O 1
ATOM 3052 N N . VAL B 1 78 ? 1.082 26.188 4.551 1 98.44 78 VAL B N 1
ATOM 3053 C CA . VAL B 1 78 ? 0.668 25.688 5.859 1 98.44 78 VAL B CA 1
ATOM 3054 C C . VAL B 1 78 ? 1.812 24.906 6.504 1 98.44 78 VAL B C 1
ATOM 3056 O O . VAL B 1 78 ? 2.203 23.859 6.008 1 98.44 78 VAL B O 1
ATOM 3059 N N . LEU B 1 79 ? 2.309 25.406 7.609 1 98.44 79 LEU B N 1
ATOM 3060 C CA . LEU B 1 79 ? 3.396 24.734 8.32 1 98.44 79 LEU B CA 1
ATOM 3061 C C . LEU B 1 79 ? 2.854 23.703 9.305 1 98.44 79 LEU B C 1
ATOM 3063 O O . LEU B 1 79 ? 1.869 23.969 10 1 98.44 79 LEU B O 1
ATOM 3067 N N . SER B 1 80 ? 3.467 22.547 9.234 1 97.94 80 SER B N 1
ATOM 3068 C CA . SER B 1 80 ? 3.076 21.469 10.133 1 97.94 80 SER B CA 1
ATOM 3069 C C . SER B 1 80 ? 4.266 20.984 10.953 1 97.94 80 SER B C 1
ATOM 3071 O O . SER B 1 80 ? 5.418 21.219 10.586 1 97.94 80 SER B O 1
ATOM 3073 N N . PRO B 1 81 ? 3.951 20.328 12.109 1 95.94 81 PRO B N 1
ATOM 3074 C CA . PRO B 1 81 ? 5.008 19.641 12.852 1 95.94 81 PRO B CA 1
ATOM 3075 C C . PRO B 1 81 ? 5.766 18.625 12 1 95.94 81 PRO B C 1
ATOM 3077 O O . PRO B 1 81 ? 5.223 18.109 11.023 1 95.94 81 PRO B O 1
ATOM 3080 N N . ASN B 1 82 ? 7.031 18.453 12.359 1 93.12 82 ASN B N 1
ATOM 3081 C CA . ASN B 1 82 ? 7.844 17.406 11.742 1 93.12 82 ASN B CA 1
ATOM 3082 C C . ASN B 1 82 ? 7.414 16.016 12.188 1 93.12 82 ASN B C 1
ATOM 3084 O O . ASN B 1 82 ? 7.375 15.727 13.391 1 93.12 82 ASN B O 1
ATOM 3088 N N . PRO B 1 83 ? 7.145 15.141 11.211 1 92 83 PRO B N 1
ATOM 3089 C CA . PRO B 1 83 ? 6.648 13.805 11.562 1 92 83 PRO B CA 1
ATOM 3090 C C . PRO B 1 83 ? 7.625 13.023 12.438 1 92 83 PRO B C 1
ATOM 3092 O O . PRO B 1 83 ? 7.219 12.109 13.156 1 92 83 PRO B O 1
ATOM 3095 N N . ILE B 1 84 ? 8.844 13.336 12.43 1 88.25 84 ILE B N 1
ATOM 3096 C CA . ILE B 1 84 ? 9.852 12.625 13.211 1 88.25 84 ILE B CA 1
ATOM 3097 C C . ILE B 1 84 ? 9.766 13.047 14.672 1 88.25 84 ILE B C 1
ATOM 3099 O O . ILE B 1 84 ? 10.258 12.344 15.555 1 88.25 84 ILE B O 1
ATOM 3103 N N . THR B 1 85 ? 9.055 14.125 14.969 1 89.12 85 THR B N 1
ATOM 3104 C CA . THR B 1 85 ? 9.008 14.617 16.344 1 89.12 85 THR B CA 1
ATOM 3105 C C . THR B 1 85 ? 7.578 14.625 16.875 1 89.12 85 THR B C 1
ATOM 3107 O O . THR B 1 85 ? 7.23 15.445 17.719 1 89.12 85 THR B O 1
ATOM 3110 N N . TYR B 1 86 ? 6.746 13.773 16.328 1 88.31 86 TYR B N 1
ATOM 3111 C CA . TYR B 1 86 ? 5.414 13.633 16.922 1 88.31 86 TYR B CA 1
ATOM 3112 C C . TYR B 1 86 ? 5.5 13.211 18.375 1 88.31 86 TYR B C 1
ATOM 3114 O O . TYR B 1 86 ? 4.594 13.492 19.156 1 88.31 86 TYR B O 1
ATOM 3122 N N . PHE B 1 87 ? 6.535 12.438 18.734 1 85.75 87 PHE B N 1
ATOM 3123 C CA . PHE B 1 87 ? 6.84 11.969 20.078 1 85.75 87 PHE B CA 1
ATOM 3124 C C . PHE B 1 87 ? 5.668 11.18 20.656 1 85.75 87 PHE B C 1
ATOM 3126 O O . PHE B 1 87 ? 5.262 11.414 21.797 1 85.75 87 PHE B O 1
ATOM 3133 N N . ASN B 1 88 ? 5.203 10.281 19.875 1 86.75 88 ASN B N 1
ATOM 3134 C CA . ASN B 1 88 ? 4.051 9.477 20.266 1 86.75 88 ASN B CA 1
ATOM 3135 C C . ASN B 1 88 ? 4.371 8.594 21.469 1 86.75 88 ASN B C 1
ATOM 3137 O O . ASN B 1 88 ? 3.465 8.109 22.141 1 86.75 88 ASN B O 1
ATOM 3141 N N . HIS B 1 89 ? 5.594 8.43 21.797 1 83.31 89 HIS B N 1
ATOM 3142 C CA . HIS B 1 89 ? 5.961 7.457 22.812 1 83.31 89 HIS B CA 1
ATOM 3143 C C . HIS B 1 89 ? 6.465 8.141 24.078 1 83.31 89 HIS B C 1
ATOM 3145 O O . HIS B 1 89 ? 6.852 7.477 25.047 1 83.31 89 HIS B O 1
ATOM 3151 N N . LEU B 1 90 ? 6.445 9.422 24.125 1 85.5 90 LEU B N 1
ATOM 3152 C CA . LEU B 1 90 ? 6.766 10.156 25.344 1 85.5 90 LEU B CA 1
ATOM 3153 C C . LEU B 1 90 ? 5.668 9.977 26.391 1 85.5 90 LEU B C 1
ATOM 3155 O O . LEU B 1 90 ? 4.5 9.805 26.047 1 85.5 90 LEU B O 1
ATOM 3159 N N . PRO B 1 91 ? 6.168 10.07 27.688 1 90.5 91 PRO B N 1
ATOM 3160 C CA . PRO B 1 91 ? 5.133 10.188 28.719 1 90.5 91 PRO B CA 1
ATOM 3161 C C . PRO B 1 91 ? 4.211 11.383 28.5 1 90.5 91 PRO B C 1
ATOM 3163 O O . PRO B 1 91 ? 4.645 12.414 27.969 1 90.5 91 PRO B O 1
ATOM 3166 N N . ALA B 1 92 ? 2.959 11.242 28.922 1 94.69 92 ALA B N 1
ATOM 3167 C CA . ALA B 1 92 ? 1.923 12.234 28.656 1 94.69 92 ALA B CA 1
ATOM 3168 C C . ALA B 1 92 ? 2.363 13.625 29.109 1 94.69 92 ALA B C 1
ATOM 3170 O O . ALA B 1 92 ? 2.205 14.602 28.375 1 94.69 92 ALA B O 1
ATOM 3171 N N . ALA B 1 93 ? 2.924 13.68 30.25 1 95.06 93 ALA B N 1
ATOM 3172 C CA . ALA B 1 93 ? 3.316 14.969 30.797 1 95.06 93 ALA B CA 1
ATOM 3173 C C . ALA B 1 93 ? 4.352 15.656 29.906 1 95.06 93 ALA B C 1
ATOM 3175 O O . ALA B 1 93 ? 4.281 16.859 29.688 1 95.06 93 ALA B O 1
ATOM 3176 N N . ASP B 1 94 ? 5.328 14.906 29.406 1 92.94 94 ASP B N 1
ATOM 3177 C CA . ASP B 1 94 ? 6.367 15.438 28.531 1 92.94 94 ASP B CA 1
ATOM 3178 C C . ASP B 1 94 ? 5.793 15.828 27.172 1 92.94 94 ASP B C 1
ATOM 3180 O O . ASP B 1 94 ? 6.18 16.844 26.594 1 92.94 94 ASP B O 1
ATOM 3184 N N . ALA B 1 95 ? 4.906 15.031 26.688 1 94.25 95 ALA B N 1
ATOM 3185 C CA . ALA B 1 95 ? 4.258 15.32 25.406 1 94.25 95 ALA B CA 1
ATOM 3186 C C . ALA B 1 95 ? 3.443 16.609 25.484 1 94.25 95 ALA B C 1
ATOM 3188 O O . ALA B 1 95 ? 3.438 17.406 24.547 1 94.25 95 ALA B O 1
ATOM 3189 N N . ILE B 1 96 ? 2.766 16.844 26.625 1 96.62 96 ILE B N 1
ATOM 3190 C CA . ILE B 1 96 ? 1.962 18.047 26.844 1 96.62 96 ILE B CA 1
ATOM 3191 C C . ILE B 1 96 ? 2.861 19.281 26.828 1 96.62 96 ILE B C 1
ATOM 3193 O O . ILE B 1 96 ? 2.576 20.25 26.141 1 96.62 96 ILE B O 1
ATOM 3197 N N . ALA B 1 97 ? 3.947 19.172 27.547 1 94.94 97 ALA B N 1
ATOM 3198 C CA . ALA B 1 97 ? 4.887 20.281 27.609 1 94.94 97 ALA B CA 1
ATOM 3199 C C . ALA B 1 97 ? 5.488 20.578 26.234 1 94.94 97 ALA B C 1
ATOM 3201 O O . ALA B 1 97 ? 5.598 21.734 25.828 1 94.94 97 ALA B O 1
ATOM 3202 N N . PHE B 1 98 ? 5.828 19.578 25.516 1 94.38 98 PHE B N 1
ATOM 3203 C CA . PHE B 1 98 ? 6.438 19.719 24.203 1 94.38 98 PHE B CA 1
ATOM 3204 C C . PHE B 1 98 ? 5.457 20.359 23.234 1 94.38 98 PHE B C 1
ATOM 3206 O O . PHE B 1 98 ? 5.809 21.297 22.516 1 94.38 98 PHE B O 1
ATOM 3213 N N . ALA B 1 99 ? 4.242 19.844 23.219 1 97.19 99 ALA B N 1
ATOM 3214 C CA . ALA B 1 99 ? 3.242 20.359 22.281 1 97.19 99 ALA B CA 1
ATOM 3215 C C . ALA B 1 99 ? 2.99 21.844 22.516 1 97.19 99 ALA B C 1
ATOM 3217 O O . ALA B 1 99 ? 2.926 22.625 21.562 1 97.19 99 ALA B O 1
ATOM 3218 N N . ARG B 1 100 ? 2.869 22.219 23.75 1 97.25 100 ARG B N 1
ATOM 3219 C CA . ARG B 1 100 ? 2.621 23.609 24.078 1 97.25 100 ARG B CA 1
ATOM 3220 C C . ARG B 1 100 ? 3.766 24.5 23.609 1 97.25 100 ARG B C 1
ATOM 3222 O O . ARG B 1 100 ? 3.539 25.5 22.938 1 97.25 100 ARG B O 1
ATOM 3229 N N . ALA B 1 101 ? 4.961 24.094 23.906 1 96.44 101 ALA B N 1
ATOM 3230 C CA . ALA B 1 101 ? 6.141 24.859 23.516 1 96.44 101 ALA B CA 1
ATOM 3231 C C . ALA B 1 101 ? 6.281 24.922 22 1 96.44 101 ALA B C 1
ATOM 3233 O O . ALA B 1 101 ? 6.621 25.953 21.438 1 96.44 101 ALA B O 1
ATOM 3234 N N . HIS B 1 102 ? 6.062 23.844 21.391 1 97 102 HIS B N 1
ATOM 3235 C CA . HIS B 1 102 ? 6.168 23.734 19.938 1 97 102 HIS B CA 1
ATOM 3236 C C . HIS B 1 102 ? 5.188 24.688 19.25 1 97 102 HIS B C 1
ATOM 3238 O O . HIS B 1 102 ? 5.57 25.422 18.344 1 97 102 HIS B O 1
ATOM 3244 N N . ASN B 1 103 ? 3.926 24.609 19.672 1 98.56 103 ASN B N 1
ATOM 3245 C CA . ASN B 1 103 ? 2.896 25.438 19.031 1 98.56 103 ASN B CA 1
ATOM 3246 C C . ASN B 1 103 ? 3.186 26.922 19.219 1 98.56 103 ASN B C 1
ATOM 3248 O O . ASN B 1 103 ? 3.023 27.703 18.281 1 98.56 103 ASN B O 1
ATOM 3252 N N . ASP B 1 104 ? 3.674 27.312 20.422 1 98.38 104 ASP B N 1
ATOM 3253 C CA . ASP B 1 104 ? 4.051 28.703 20.656 1 98.38 104 ASP B CA 1
ATOM 3254 C C . ASP B 1 104 ? 5.184 29.125 19.719 1 98.38 104 ASP B C 1
ATOM 3256 O O . ASP B 1 104 ? 5.117 30.188 19.109 1 98.38 104 ASP B O 1
ATOM 3260 N N . ALA B 1 105 ? 6.141 28.281 19.625 1 97.69 105 ALA B N 1
ATOM 3261 C CA . ALA B 1 105 ? 7.32 28.578 18.812 1 97.69 105 ALA B CA 1
ATOM 3262 C C . ALA B 1 105 ? 6.973 28.656 17.328 1 97.69 105 ALA B C 1
ATOM 3264 O O . ALA B 1 105 ? 7.492 29.5 16.609 1 97.69 105 ALA B O 1
ATOM 3265 N N . LEU B 1 106 ? 6.129 27.766 16.875 1 98.25 106 LEU B N 1
ATOM 3266 C CA . LEU B 1 106 ? 5.758 27.734 15.469 1 98.25 106 LEU B CA 1
ATOM 3267 C C . LEU B 1 106 ? 4.992 28.984 15.07 1 98.25 106 LEU B C 1
ATOM 3269 O O . LEU B 1 106 ? 5.238 29.562 14.008 1 98.25 106 LEU B O 1
ATOM 3273 N N . VAL B 1 107 ? 4.09 29.391 15.898 1 98.38 107 VAL B N 1
ATOM 3274 C CA . VAL B 1 107 ? 3.316 30.609 15.625 1 98.38 107 VAL B CA 1
ATOM 3275 C C . VAL B 1 107 ? 4.242 31.812 15.617 1 98.38 107 VAL B C 1
ATOM 3277 O O . VAL B 1 107 ? 4.109 32.719 14.773 1 98.38 107 VAL B O 1
ATOM 3280 N N . GLU B 1 108 ? 5.156 31.844 16.578 1 97.5 108 GLU B N 1
ATOM 3281 C CA . GLU B 1 108 ? 6.133 32.938 16.594 1 97.5 108 GLU B CA 1
ATOM 3282 C C . GLU B 1 108 ? 6.945 32.969 15.305 1 97.5 108 GLU B C 1
ATOM 3284 O O . GLU B 1 108 ? 7.145 34.031 14.727 1 97.5 108 GLU B O 1
ATOM 3289 N N . LEU B 1 109 ? 7.402 31.844 14.891 1 96.75 109 LEU B N 1
ATOM 3290 C CA . LEU B 1 109 ? 8.172 31.719 13.656 1 96.75 109 LEU B CA 1
ATOM 3291 C C . LEU B 1 109 ? 7.367 32.219 12.461 1 96.75 109 LEU B C 1
ATOM 3293 O O . LEU B 1 109 ? 7.863 33 11.664 1 96.75 109 LEU B O 1
ATOM 3297 N N . ALA B 1 110 ? 6.172 31.766 12.305 1 97.75 110 ALA B N 1
ATOM 3298 C CA . ALA B 1 110 ? 5.309 32.125 11.172 1 97.75 110 ALA B CA 1
ATOM 3299 C C . ALA B 1 110 ? 4.934 33.594 11.203 1 97.75 110 ALA B C 1
ATOM 3301 O O . ALA B 1 110 ? 4.672 34.188 10.156 1 97.75 110 ALA B O 1
ATOM 3302 N N . GLY B 1 111 ? 4.887 34.156 12.359 1 97.31 111 GLY B N 1
ATOM 3303 C CA . GLY B 1 111 ? 4.523 35.562 12.555 1 97.31 111 GLY B CA 1
ATOM 3304 C C . GLY B 1 111 ? 5.488 36.531 11.883 1 97.31 111 GLY B C 1
ATOM 3305 O O . GLY B 1 111 ? 5.164 37.688 11.688 1 97.31 111 GLY B O 1
ATOM 3306 N N . LYS B 1 112 ? 6.621 36.062 11.531 1 97 112 LYS B N 1
ATOM 3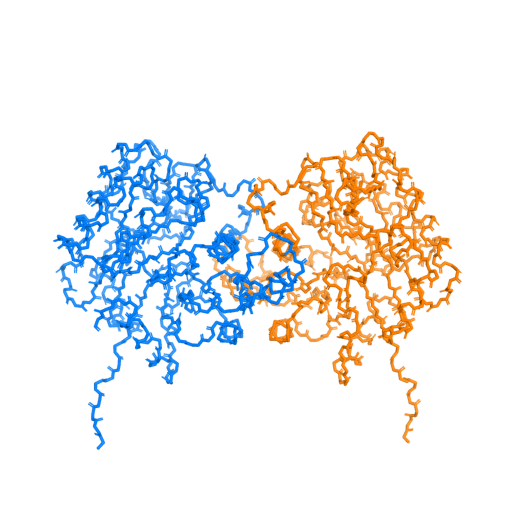307 C CA . LYS B 1 112 ? 7.598 36.875 10.82 1 97 112 LYS B CA 1
ATOM 3308 C C . LYS B 1 112 ? 7.129 37.188 9.406 1 97 112 LYS B C 1
ATOM 3310 O O . LYS B 1 112 ? 7.602 38.156 8.789 1 97 112 LYS B O 1
ATOM 3315 N N . TYR B 1 113 ? 6.258 36.375 8.891 1 97.56 113 TYR B N 1
ATOM 3316 C CA . TYR B 1 113 ? 5.711 36.594 7.551 1 97.56 113 TYR B CA 1
ATOM 3317 C C . TYR B 1 113 ? 4.199 36.438 7.547 1 97.56 113 TYR B C 1
ATOM 3319 O O . TYR B 1 113 ? 3.668 35.5 6.914 1 97.56 113 TYR B O 1
ATOM 3327 N N . PRO B 1 114 ? 3.559 37.438 8.141 1 94 114 PRO B N 1
ATOM 3328 C CA . PRO B 1 114 ? 2.098 37.344 8.211 1 94 114 PRO B CA 1
ATOM 3329 C C . PRO B 1 114 ? 1.445 37.281 6.828 1 94 114 PRO B C 1
ATOM 3331 O O . PRO B 1 114 ? 1.875 37.969 5.898 1 94 114 PRO B O 1
ATOM 3334 N N . GLY B 1 115 ? 0.527 36.375 6.68 1 94.5 115 GLY B N 1
ATOM 3335 C CA . GLY B 1 115 ? -0.2 36.219 5.43 1 94.5 115 GLY B CA 1
ATOM 3336 C C . GLY B 1 115 ? 0.453 35.219 4.484 1 94.5 115 GLY B C 1
ATOM 3337 O O . GLY B 1 115 ? -0.158 34.781 3.502 1 94.5 115 GLY B O 1
ATOM 3338 N N . ARG B 1 116 ? 1.685 34.844 4.785 1 97.62 116 ARG B N 1
ATOM 3339 C CA . ARG B 1 116 ? 2.418 33.938 3.92 1 97.62 116 ARG B CA 1
ATOM 3340 C C . ARG B 1 116 ? 2.467 32.531 4.527 1 97.62 116 ARG B C 1
ATOM 3342 O O . ARG B 1 116 ? 2.576 31.531 3.807 1 97.62 116 ARG B O 1
ATOM 3349 N N . LEU B 1 117 ? 2.412 32.5 5.832 1 98.5 117 LEU B N 1
ATOM 3350 C CA . LEU B 1 117 ? 2.582 31.234 6.535 1 98.5 117 LEU B CA 1
ATOM 3351 C C . LEU B 1 117 ? 1.434 31 7.512 1 98.5 117 LEU B C 1
ATOM 3353 O O . LEU B 1 117 ? 1.11 31.875 8.32 1 98.5 117 LEU B O 1
ATOM 3357 N N . LEU B 1 118 ? 0.77 29.922 7.355 1 98.44 118 LEU B N 1
ATOM 3358 C CA . LEU B 1 118 ? -0.195 29.406 8.32 1 98.44 118 LEU B CA 1
ATOM 3359 C C . LEU B 1 118 ? 0.402 28.25 9.125 1 98.44 118 LEU B C 1
ATOM 3361 O O . LEU B 1 118 ? 1.435 27.703 8.75 1 98.44 118 LEU B O 1
ATOM 3365 N N . THR B 1 119 ? -0.232 27.969 10.297 1 98.69 119 THR B N 1
ATOM 3366 C CA . THR B 1 119 ? 0.362 26.969 11.18 1 98.69 119 THR B CA 1
ATOM 3367 C C . THR B 1 119 ? -0.681 25.938 11.609 1 98.69 119 THR B C 1
ATOM 3369 O O . THR B 1 119 ? -1.876 26.234 11.648 1 98.69 119 THR B O 1
ATOM 3372 N N . THR B 1 120 ? -0.201 24.688 11.883 1 98.75 120 THR B N 1
ATOM 3373 C CA . THR B 1 120 ? -1.017 23.625 12.461 1 98.75 120 THR B CA 1
ATOM 3374 C C . THR B 1 120 ? -0.388 23.109 13.75 1 98.75 120 THR B C 1
ATOM 3376 O O . THR B 1 120 ? 0.833 23.141 13.914 1 98.75 120 THR B O 1
ATOM 3379 N N . ALA B 1 121 ? -1.223 22.578 14.562 1 98.75 121 ALA B N 1
ATOM 3380 C CA . ALA B 1 121 ? -0.801 22.359 15.938 1 98.75 121 ALA B CA 1
ATOM 3381 C C . ALA B 1 121 ? -0.312 20.938 16.141 1 98.75 121 ALA B C 1
ATOM 3383 O O . ALA B 1 121 ? -0.902 19.984 15.617 1 98.75 121 ALA B O 1
ATOM 3384 N N . GLN B 1 122 ? 0.795 20.812 16.891 1 96.5 122 GLN B N 1
ATOM 3385 C CA . GLN B 1 122 ? 1.214 19.594 17.578 1 96.5 122 GLN B CA 1
ATOM 3386 C C . GLN B 1 122 ? 0.271 19.25 18.719 1 96.5 122 GLN B C 1
ATOM 3388 O O . GLN B 1 122 ? -0.143 20.125 19.469 1 96.5 122 GLN B O 1
ATOM 3393 N N . LEU B 1 123 ? -0.118 17.938 18.828 1 98.12 123 LEU B N 1
ATOM 3394 C CA . LEU B 1 123 ? -1.019 17.547 19.891 1 98.12 123 LEU B CA 1
ATOM 3395 C C . LEU B 1 123 ? -0.386 16.453 20.766 1 98.12 123 LEU B C 1
ATOM 3397 O O . LEU B 1 123 ? 0.289 15.562 20.25 1 98.12 123 LEU B O 1
ATOM 3401 N N . PRO B 1 124 ? -0.606 16.531 22.094 1 97.38 124 PRO B N 1
ATOM 3402 C CA . PRO B 1 124 ? -0.212 15.43 23 1 97.38 124 PRO B CA 1
ATOM 3403 C C . PRO B 1 124 ? -1.229 14.297 23.016 1 97.38 124 PRO B C 1
ATOM 3405 O O . PRO B 1 124 ? -1.914 14.094 24.031 1 97.38 124 PRO B O 1
ATOM 3408 N N . VAL B 1 125 ? -1.266 13.477 22.047 1 96.56 125 VAL B N 1
ATOM 3409 C CA . VAL B 1 125 ? -2.338 12.523 21.766 1 96.56 125 VAL B CA 1
ATOM 3410 C C . VAL B 1 125 ? -2.252 11.359 22.766 1 96.56 125 VAL B C 1
ATOM 3412 O O . VAL B 1 125 ? -3.154 10.523 22.812 1 96.56 125 VAL B O 1
ATOM 3415 N N . GLN B 1 126 ? -1.189 11.305 23.547 1 94.56 126 GLN B N 1
ATOM 3416 C CA . GLN B 1 126 ? -1.09 10.336 24.641 1 94.56 126 GLN B CA 1
ATOM 3417 C C . GLN B 1 126 ? -2.219 10.531 25.656 1 94.56 126 GLN B C 1
ATOM 3419 O O . GLN B 1 126 ? -2.637 9.578 26.312 1 94.56 126 GLN B O 1
ATOM 3424 N N . ASP B 1 127 ? -2.621 11.719 25.766 1 97.56 127 ASP B N 1
ATOM 3425 C CA . ASP B 1 127 ? -3.715 12.141 26.641 1 97.56 127 ASP B CA 1
ATOM 3426 C C . ASP B 1 127 ? -4.766 12.93 25.859 1 97.56 127 ASP B C 1
ATOM 3428 O O . ASP B 1 127 ? -4.559 14.102 25.547 1 97.56 127 ASP B O 1
ATOM 3432 N N . ILE B 1 128 ? -5.91 12.328 25.688 1 98.25 128 ILE B N 1
ATOM 3433 C CA . ILE B 1 128 ? -6.902 12.883 24.766 1 98.25 128 ILE B CA 1
ATOM 3434 C C . ILE B 1 128 ? -7.484 14.164 25.344 1 98.25 128 ILE B C 1
ATOM 3436 O O . ILE B 1 128 ? -7.734 15.133 24.625 1 98.25 128 ILE B O 1
ATOM 3440 N N . ASP B 1 129 ? -7.688 14.18 26.609 1 98.62 129 ASP B N 1
ATOM 3441 C CA . ASP B 1 129 ? -8.172 15.406 27.234 1 98.62 129 ASP B CA 1
ATOM 3442 C C . ASP B 1 129 ? -7.188 16.547 27.016 1 98.62 129 ASP B C 1
ATOM 3444 O O . ASP B 1 129 ? -7.594 17.672 26.688 1 98.62 129 ASP B O 1
ATOM 3448 N N . ALA B 1 130 ? -5.93 16.266 27.203 1 98.69 130 ALA B N 1
ATOM 3449 C CA . ALA B 1 130 ? -4.898 17.266 26.984 1 98.69 130 ALA B CA 1
ATOM 3450 C C . ALA B 1 130 ? -4.836 17.672 25.516 1 98.69 130 ALA B C 1
ATOM 3452 O O . ALA B 1 130 ? -4.586 18.844 25.188 1 98.69 130 ALA B O 1
ATOM 3453 N N . ALA B 1 131 ? -5.02 16.719 24.656 1 98.81 131 ALA B N 1
ATOM 3454 C CA . ALA B 1 131 ? -5.023 17 23.234 1 98.81 131 ALA B CA 1
ATOM 3455 C C . ALA B 1 131 ? -6.164 17.953 22.859 1 98.81 131 ALA B C 1
ATOM 3457 O O . ALA B 1 131 ? -5.973 18.891 22.094 1 98.81 131 ALA B O 1
ATOM 3458 N N . VAL B 1 132 ? -7.332 17.672 23.406 1 98.88 132 VAL B N 1
ATOM 3459 C CA . VAL B 1 132 ? -8.492 18.516 23.172 1 98.88 132 VAL B CA 1
ATOM 3460 C C . VAL B 1 132 ? -8.211 19.938 23.688 1 98.88 132 VAL B C 1
ATOM 3462 O O . VAL B 1 132 ? -8.461 20.922 22.984 1 98.88 132 VAL B O 1
ATOM 3465 N N . ALA B 1 133 ? -7.672 20 24.859 1 98.88 133 ALA B N 1
ATOM 3466 C CA . ALA B 1 133 ? -7.367 21.297 25.469 1 98.88 133 ALA B CA 1
ATOM 3467 C C . ALA B 1 133 ? -6.359 22.062 24.609 1 98.88 133 ALA B C 1
ATOM 3469 O O . ALA B 1 133 ? -6.531 23.266 24.375 1 98.88 133 ALA B O 1
ATOM 3470 N N . GLU B 1 134 ? -5.336 21.422 24.172 1 98.88 134 GLU B N 1
ATOM 3471 C CA . GLU B 1 134 ? -4.309 22.094 23.375 1 98.88 134 GLU B CA 1
ATOM 3472 C C . GLU B 1 134 ? -4.852 22.484 22 1 98.88 134 GLU B C 1
ATOM 3474 O O . GLU B 1 134 ? -4.488 23.547 21.469 1 98.88 134 GLU B O 1
ATOM 3479 N N . ALA B 1 135 ? -5.68 21.641 21.438 1 98.94 135 ALA B N 1
ATOM 3480 C CA . ALA B 1 135 ? -6.316 22.016 20.172 1 98.94 135 ALA B CA 1
ATOM 3481 C C . ALA B 1 135 ? -7.121 23.297 20.312 1 98.94 135 ALA B C 1
ATOM 3483 O O . ALA B 1 135 ? -7.02 24.203 19.484 1 98.94 135 ALA B O 1
ATOM 3484 N N . ARG B 1 136 ? -7.906 23.375 21.344 1 98.88 136 ARG B N 1
ATOM 3485 C CA . ARG B 1 136 ? -8.711 24.562 21.594 1 98.88 136 ARG B CA 1
ATOM 3486 C C . ARG B 1 136 ? -7.828 25.797 21.797 1 98.88 136 ARG B C 1
ATOM 3488 O O . ARG B 1 136 ? -8.086 26.859 21.219 1 98.88 136 ARG B O 1
ATOM 3495 N N . ARG B 1 137 ? -6.758 25.625 22.547 1 98.88 137 ARG B N 1
ATOM 3496 C CA . ARG B 1 137 ? -5.836 26.734 22.766 1 98.88 137 ARG B CA 1
ATOM 3497 C C . ARG B 1 137 ? -5.18 27.172 21.453 1 98.88 137 ARG B C 1
ATOM 3499 O O . ARG B 1 137 ? -5.137 28.359 21.125 1 98.88 137 ARG B O 1
ATOM 3506 N N . ALA B 1 138 ? -4.684 26.203 20.75 1 98.88 138 ALA B N 1
ATOM 3507 C CA . ALA B 1 138 ? -3.961 26.469 19.5 1 98.88 138 ALA B CA 1
ATOM 3508 C C . ALA B 1 138 ? -4.832 27.219 18.516 1 98.88 138 ALA B C 1
ATOM 3510 O O . ALA B 1 138 ? -4.375 28.172 17.875 1 98.88 138 ALA B O 1
ATOM 3511 N N . VAL B 1 139 ? -6.082 26.859 18.422 1 98.81 139 VAL B N 1
ATOM 3512 C CA . VAL B 1 139 ? -6.969 27.453 17.422 1 98.81 139 VAL B CA 1
ATOM 3513 C C . VAL B 1 139 ? -7.531 28.766 17.953 1 98.81 139 VAL B C 1
ATOM 3515 O O . VAL B 1 139 ? -7.465 29.797 17.266 1 98.81 139 VAL B O 1
ATOM 3518 N N . ARG B 1 140 ? -7.98 28.844 19.141 1 98.69 140 ARG B N 1
ATOM 3519 C CA . ARG B 1 140 ? -8.695 30.016 19.641 1 98.69 140 ARG B CA 1
ATOM 3520 C C . ARG B 1 140 ? -7.723 31.094 20.094 1 98.69 140 ARG B C 1
ATOM 3522 O O . ARG B 1 140 ? -7.953 32.281 19.859 1 98.69 140 ARG B O 1
ATOM 3529 N N . ASP B 1 141 ? -6.652 30.688 20.781 1 98.69 141 ASP B N 1
ATOM 3530 C CA . ASP B 1 141 ? -5.758 31.672 21.375 1 98.69 141 ASP B CA 1
ATOM 3531 C C . ASP B 1 141 ? -4.605 32.031 20.438 1 98.69 141 ASP B C 1
ATOM 3533 O O . ASP B 1 141 ? -4.172 33.156 20.375 1 98.69 141 ASP B O 1
ATOM 3537 N N . LEU B 1 142 ? -4.109 31.016 19.719 1 98.62 142 LEU B N 1
ATOM 3538 C CA . LEU B 1 142 ? -2.922 31.25 18.906 1 98.62 142 LEU B CA 1
ATOM 3539 C C . LEU B 1 142 ? -3.301 31.484 17.438 1 98.62 142 LEU B C 1
ATOM 3541 O O . LEU B 1 142 ? -2.469 31.906 16.641 1 98.62 142 LEU B O 1
ATOM 3545 N N . GLY B 1 143 ? -4.539 31.125 17.047 1 98.38 143 GLY B N 1
ATOM 3546 C CA . GLY B 1 143 ? -5.004 31.375 15.695 1 98.38 143 GLY B CA 1
ATOM 3547 C C . GLY B 1 143 ? -4.512 30.344 14.703 1 98.38 143 GLY B C 1
ATOM 3548 O O . GLY B 1 143 ? -4.398 30.625 13.508 1 98.38 143 GLY B O 1
ATOM 3549 N N . MET B 1 144 ? -4.184 29.156 15.125 1 98.69 144 MET B N 1
ATOM 3550 C CA . MET B 1 144 ? -3.695 28.109 14.227 1 98.69 144 MET B CA 1
ATOM 3551 C C . MET B 1 144 ? -4.828 27.547 13.367 1 98.69 144 MET B C 1
ATOM 3553 O O . MET B 1 144 ? -5.988 27.562 13.781 1 98.69 144 MET B O 1
ATOM 3557 N N . SER B 1 145 ? -4.504 27.094 12.18 1 98.56 145 SER B N 1
ATOM 3558 C CA . SER B 1 145 ? -5.473 26.797 11.125 1 98.56 145 SER B CA 1
ATOM 3559 C C . SER B 1 145 ? -5.918 25.344 11.172 1 98.56 145 SER B C 1
ATOM 3561 O O . SER B 1 145 ? -6.773 24.922 10.383 1 98.56 145 SER B O 1
ATOM 3563 N N . GLY B 1 146 ? -5.41 24.531 12.023 1 98.62 146 GLY B N 1
ATOM 3564 C CA . GLY B 1 146 ? -5.734 23.125 12.164 1 98.62 146 GLY B CA 1
ATOM 3565 C C . GLY B 1 146 ? -4.793 22.391 13.094 1 98.62 146 GLY B C 1
ATOM 3566 O O . GLY B 1 146 ? -4.016 23.016 13.82 1 98.62 146 GLY B O 1
ATOM 3567 N N . VAL B 1 147 ? -4.973 21.109 13.133 1 98.75 147 VAL B N 1
ATOM 3568 C CA . VAL B 1 147 ? -4.117 20.281 13.969 1 98.75 147 VAL B CA 1
ATOM 3569 C C . VAL B 1 147 ? -3.494 19.172 13.125 1 98.75 147 VAL B C 1
ATOM 3571 O O . VAL B 1 147 ? -3.979 18.859 12.039 1 98.75 147 VAL B O 1
ATOM 3574 N N . TYR B 1 148 ? -2.434 18.656 13.617 1 97.62 148 TYR B N 1
ATOM 3575 C CA . TYR B 1 148 ? -1.654 17.656 12.898 1 97.62 148 TYR B CA 1
ATOM 3576 C C . TYR B 1 148 ? -1.443 16.406 13.75 1 97.62 148 TYR B C 1
ATOM 3578 O O . TYR B 1 148 ? -1.149 16.516 14.945 1 97.62 148 TYR B O 1
ATOM 3586 N N . MET B 1 149 ? -1.706 15.258 13.148 1 96 149 MET B N 1
ATOM 3587 C CA . MET B 1 149 ? -1.573 14.016 13.898 1 96 149 MET B CA 1
ATOM 3588 C C . MET B 1 149 ? -0.99 12.914 13.016 1 96 149 MET B C 1
ATOM 3590 O O . MET B 1 149 ? -1.078 12.977 11.789 1 96 149 MET B O 1
ATOM 3594 N N . ASP B 1 150 ? -0.409 11.93 13.656 1 95.19 150 ASP B N 1
ATOM 3595 C CA . ASP B 1 150 ? 0.087 10.711 13.016 1 95.19 150 ASP B CA 1
ATOM 3596 C C . ASP B 1 150 ? -1.065 9.836 12.539 1 95.19 150 ASP B C 1
ATOM 3598 O O . ASP B 1 150 ? -2.225 10.086 12.875 1 95.19 150 ASP B O 1
ATOM 3602 N N . THR B 1 151 ? -0.736 8.82 11.703 1 95.31 151 THR B N 1
ATOM 3603 C CA . THR B 1 151 ? -1.716 7.848 11.234 1 95.31 151 THR B CA 1
ATOM 3604 C C . THR B 1 151 ? -2.088 6.879 12.359 1 95.31 151 THR B C 1
ATOM 3606 O O . THR B 1 151 ? -3.096 6.172 12.266 1 95.31 151 THR B O 1
ATOM 3609 N N . ASP B 1 152 ? -1.325 6.766 13.375 1 92.06 152 ASP B N 1
ATOM 3610 C CA . ASP B 1 152 ? -1.571 5.953 14.562 1 92.06 152 ASP B CA 1
ATOM 3611 C C . ASP B 1 152 ? -1.199 6.711 15.828 1 92.06 152 ASP B C 1
ATOM 3613 O O . ASP B 1 152 ? -0.273 6.324 16.547 1 92.06 152 ASP B O 1
ATOM 3617 N N . PRO B 1 153 ? -1.98 7.703 16.188 1 94.62 153 PRO B N 1
ATOM 3618 C CA . PRO B 1 153 ? -1.663 8.562 17.328 1 94.62 153 PRO B CA 1
ATOM 3619 C C . PRO B 1 153 ? -1.519 7.777 18.625 1 94.62 153 PRO B C 1
ATOM 3621 O O . PRO B 1 153 ? -2.5 7.223 19.141 1 94.62 153 PRO B O 1
ATOM 3624 N N . ALA B 1 154 ? -0.225 7.762 19.125 1 91.5 154 ALA B N 1
ATOM 3625 C CA . ALA B 1 154 ? 0.151 7.055 20.344 1 91.5 154 ALA B CA 1
ATOM 3626 C C . ALA B 1 154 ? -0.273 5.59 20.281 1 91.5 154 ALA B C 1
ATOM 3628 O O . ALA B 1 154 ? -0.738 5.027 21.281 1 91.5 154 ALA B O 1
ATOM 3629 N N . GLY B 1 155 ? -0.261 5.066 19.094 1 88.25 155 GLY B N 1
ATOM 3630 C CA . GLY B 1 155 ? -0.491 3.641 18.906 1 88.25 155 GLY B CA 1
ATOM 3631 C C . GLY B 1 155 ? -1.946 3.301 18.656 1 88.25 155 GLY B C 1
ATOM 3632 O O . GLY B 1 155 ? -2.289 2.135 18.438 1 88.25 155 GLY B O 1
ATOM 3633 N N . ARG B 1 156 ? -2.797 4.281 18.547 1 92.12 156 ARG B N 1
ATOM 3634 C CA . ARG B 1 156 ? -4.219 4.043 18.312 1 92.12 156 ARG B CA 1
ATOM 3635 C C . ARG B 1 156 ? -4.551 4.133 16.828 1 92.12 156 ARG B C 1
ATOM 3637 O O . ARG B 1 156 ? -4.035 5 16.125 1 92.12 156 ARG B O 1
ATOM 3644 N N . PRO B 1 157 ? -5.344 3.129 16.406 1 93.81 157 PRO B N 1
ATOM 3645 C CA . PRO B 1 157 ? -5.902 3.398 15.086 1 93.81 157 PRO B CA 1
ATOM 3646 C C . PRO B 1 157 ? -6.82 4.621 15.07 1 93.81 157 PRO B C 1
ATOM 3648 O O . PRO B 1 157 ? -7.387 4.984 16.109 1 93.81 157 PRO B O 1
ATOM 3651 N N . LEU B 1 158 ? -7.023 5.23 13.953 1 97.81 158 LEU B N 1
ATOM 3652 C CA . LEU B 1 158 ? -7.738 6.496 13.867 1 97.81 158 LEU B CA 1
ATOM 3653 C C . LEU B 1 158 ? -9.219 6.309 14.195 1 97.81 158 LEU B C 1
ATOM 3655 O O . LEU B 1 158 ? -9.922 7.281 14.469 1 97.81 158 LEU B O 1
ATOM 3659 N N . ASP B 1 159 ? -9.664 5.059 14.133 1 98.38 159 ASP B N 1
ATOM 3660 C CA . ASP B 1 159 ? -11.078 4.84 14.422 1 98.38 159 ASP B CA 1
ATOM 3661 C C . ASP B 1 159 ? -11.289 4.453 15.883 1 98.38 159 ASP B C 1
ATOM 3663 O O . ASP B 1 159 ? -12.391 4.082 16.281 1 98.38 159 ASP B O 1
ATOM 3667 N N . ASP B 1 160 ? -10.25 4.465 16.719 1 97.69 160 ASP B N 1
ATOM 3668 C CA . ASP B 1 160 ? -10.398 4.223 18.156 1 97.69 160 ASP B CA 1
ATOM 3669 C C . ASP B 1 160 ? -11.398 5.199 18.781 1 97.69 160 ASP B C 1
ATOM 3671 O O . ASP B 1 160 ? -11.227 6.418 18.688 1 97.69 160 ASP B O 1
ATOM 3675 N N . PRO B 1 161 ? -12.391 4.664 19.453 1 97.81 161 PRO B N 1
ATOM 3676 C CA . PRO B 1 161 ? -13.406 5.543 20.031 1 97.81 161 PRO B CA 1
ATOM 3677 C C . PRO B 1 161 ? -12.836 6.535 21.031 1 97.81 161 PRO B C 1
ATOM 3679 O O . PRO B 1 161 ? -13.445 7.582 21.297 1 97.81 161 PRO B O 1
ATOM 3682 N N . ALA B 1 162 ? -11.711 6.281 21.562 1 98.12 162 ALA B N 1
ATOM 3683 C CA . ALA B 1 162 ? -11.062 7.195 22.5 1 98.12 162 ALA B CA 1
ATOM 3684 C C . ALA B 1 162 ? -10.727 8.523 21.828 1 98.12 162 ALA B C 1
ATOM 3686 O O . ALA B 1 162 ? -10.523 9.531 22.516 1 98.12 162 ALA B O 1
ATOM 3687 N N . LEU B 1 163 ? -10.711 8.547 20.531 1 98.62 163 LEU B N 1
ATOM 3688 C CA . LEU B 1 163 ? -10.344 9.75 19.781 1 98.62 163 LEU B CA 1
ATOM 3689 C C . LEU B 1 163 ? -11.578 10.594 19.5 1 98.62 163 LEU B C 1
ATOM 3691 O O . LEU B 1 163 ? -11.461 11.742 19.047 1 98.62 163 LEU B O 1
ATOM 3695 N N . ASP B 1 164 ? -12.797 10.078 19.75 1 98.81 164 ASP B N 1
ATOM 3696 C CA . ASP B 1 164 ? -14.031 10.75 19.359 1 98.81 164 ASP B CA 1
ATOM 3697 C C . ASP B 1 164 ? -14.125 12.141 20 1 98.81 164 ASP B C 1
ATOM 3699 O O . ASP B 1 164 ? -14.516 13.102 19.344 1 98.81 164 ASP B O 1
ATOM 3703 N N . PRO B 1 165 ? -13.703 12.312 21.281 1 98.88 165 PRO B N 1
ATOM 3704 C CA . PRO B 1 165 ? -13.75 13.656 21.859 1 98.88 165 PRO B CA 1
ATOM 3705 C C . PRO B 1 165 ? -12.891 14.656 21.078 1 98.88 165 PRO B C 1
ATOM 3707 O O . PRO B 1 165 ? -13.258 15.828 20.969 1 98.88 165 PRO B O 1
ATOM 3710 N N . LEU B 1 166 ? -11.766 14.227 20.609 1 98.88 166 LEU B N 1
ATOM 3711 C CA . LEU B 1 166 ? -10.914 15.109 19.812 1 98.88 166 LEU B CA 1
ATOM 3712 C C . LEU B 1 166 ? -11.586 15.461 18.484 1 98.88 166 LEU B C 1
ATOM 3714 O O . LEU B 1 166 ? -11.594 16.625 18.078 1 98.88 166 LEU B O 1
ATOM 3718 N N . TYR B 1 167 ? -12.18 14.477 17.828 1 98.94 167 TYR B N 1
ATOM 3719 C CA . TYR B 1 167 ? -12.883 14.734 16.578 1 98.94 167 TYR B CA 1
ATOM 3720 C C . TYR B 1 167 ? -14.031 15.719 16.781 1 98.94 167 TYR B C 1
ATOM 3722 O O . TYR B 1 167 ? -14.219 16.641 15.984 1 98.94 167 TYR B O 1
ATOM 3730 N N . GLU B 1 168 ? -14.742 15.508 17.844 1 98.88 168 GLU B N 1
ATOM 3731 C CA . GLU B 1 168 ? -15.836 16.422 18.188 1 98.88 168 GLU B CA 1
ATOM 3732 C C . GLU B 1 168 ? -15.32 17.844 18.406 1 98.88 168 GLU B C 1
ATOM 3734 O O . GLU B 1 168 ? -15.922 18.812 17.938 1 98.88 168 GLU B O 1
ATOM 3739 N N . ALA B 1 169 ? -14.258 17.953 19.078 1 98.88 169 ALA B N 1
ATOM 3740 C CA . ALA B 1 169 ? -13.656 19.266 19.344 1 98.88 169 ALA B CA 1
ATOM 3741 C C . ALA B 1 169 ? -13.258 19.953 18.031 1 98.88 169 ALA B C 1
ATOM 3743 O O . ALA B 1 169 ? -13.445 21.156 17.875 1 98.88 169 ALA B O 1
ATOM 3744 N N . LEU B 1 170 ? -12.75 19.234 17.125 1 98.88 170 LEU B N 1
ATOM 3745 C CA . LEU B 1 170 ? -12.297 19.797 15.852 1 98.88 170 LEU B CA 1
ATOM 3746 C C . LEU B 1 170 ? -13.484 20.266 15.016 1 98.88 170 LEU B C 1
ATOM 3748 O O . LEU B 1 170 ? -13.398 21.297 14.328 1 98.88 170 LEU B O 1
ATOM 3752 N N . VAL B 1 171 ? -14.57 19.484 15.078 1 98.88 171 VAL B N 1
ATOM 3753 C CA . VAL B 1 171 ? -15.789 19.906 14.406 1 98.88 171 VAL B CA 1
ATOM 3754 C C . VAL B 1 171 ? -16.297 21.219 15.031 1 98.88 171 VAL B C 1
ATOM 3756 O O . VAL B 1 171 ? -16.641 22.156 14.312 1 98.88 171 VAL B O 1
ATOM 3759 N N . ASP B 1 172 ? -16.266 21.266 16.328 1 98.75 172 ASP B N 1
ATOM 3760 C CA . ASP B 1 172 ? -16.703 22.469 17.031 1 98.75 172 ASP B CA 1
ATOM 3761 C C . ASP B 1 172 ? -15.82 23.656 16.703 1 98.75 172 ASP B C 1
ATOM 3763 O O . ASP B 1 172 ? -16.312 24.781 16.531 1 98.75 172 ASP B O 1
ATOM 3767 N N . LEU B 1 173 ? -14.547 23.469 16.625 1 98.81 173 LEU B N 1
ATOM 3768 C CA . LEU B 1 173 ? -13.57 24.516 16.328 1 98.81 173 LEU B CA 1
ATOM 3769 C C . LEU B 1 173 ? -13.609 24.906 14.859 1 98.81 173 LEU B C 1
ATOM 3771 O O . LEU B 1 173 ? -13.062 25.953 14.477 1 98.81 173 LEU B O 1
ATOM 3775 N N . ASP B 1 174 ? -14.164 24.047 14.039 1 98.75 174 ASP B N 1
ATOM 3776 C CA . ASP B 1 174 ? -14.281 24.219 12.602 1 98.75 174 ASP B CA 1
ATOM 3777 C C . ASP B 1 174 ? -12.906 24.359 11.953 1 98.75 174 ASP B C 1
ATOM 3779 O O . ASP B 1 174 ? -12.648 25.312 11.203 1 98.75 174 ASP B O 1
ATOM 3783 N N . VAL B 1 175 ? -12.047 23.453 12.242 1 98.81 175 VAL B N 1
ATOM 3784 C CA . VAL B 1 175 ? -10.727 23.391 11.617 1 98.81 175 VAL B CA 1
ATOM 3785 C C . VAL B 1 175 ? -10.445 21.953 11.164 1 98.81 175 VAL B C 1
ATOM 3787 O O . VAL B 1 175 ? -11.039 21 11.672 1 98.81 175 VAL B O 1
ATOM 3790 N N . PRO B 1 176 ? -9.562 21.797 10.211 1 98.88 176 PRO B N 1
ATOM 3791 C CA . PRO B 1 176 ? -9.258 20.453 9.703 1 98.88 176 PRO B CA 1
ATOM 3792 C C . PRO B 1 176 ? -8.242 19.703 10.57 1 98.88 176 PRO B C 1
ATOM 3794 O O . PRO B 1 176 ? -7.469 20.344 11.297 1 98.88 176 PRO B O 1
ATOM 3797 N N . LEU B 1 177 ? -8.336 18.422 10.531 1 98.94 177 LEU B N 1
ATOM 3798 C CA . LEU B 1 177 ? -7.297 17.516 10.984 1 98.94 177 LEU B CA 1
ATOM 3799 C C . LEU B 1 177 ? -6.395 17.094 9.828 1 98.94 177 LEU B C 1
ATOM 3801 O O . LEU B 1 177 ? -6.867 16.516 8.852 1 98.94 177 LEU B O 1
ATOM 3805 N N . PHE B 1 178 ? -5.105 17.406 9.938 1 98.81 178 PHE B N 1
ATOM 3806 C CA . PHE B 1 178 ? -4.113 16.906 8.992 1 98.81 178 PHE B CA 1
ATOM 3807 C C . PHE B 1 178 ? -3.471 15.625 9.523 1 98.81 178 PHE B C 1
ATOM 3809 O O . PHE B 1 178 ? -3.051 15.562 10.68 1 98.81 178 PHE B O 1
ATOM 3816 N N . VAL B 1 179 ? -3.42 14.609 8.656 1 98.44 179 VAL B N 1
ATOM 3817 C CA . VAL B 1 179 ? -2.854 13.312 9.023 1 98.44 179 VAL B CA 1
ATOM 3818 C C . VAL B 1 179 ? -1.66 13 8.125 1 98.44 179 VAL B C 1
ATOM 3820 O O . VAL B 1 179 ? -1.756 13.086 6.902 1 98.44 179 VAL B O 1
ATOM 3823 N N . HIS B 1 180 ? -0.571 12.727 8.711 1 97.62 180 HIS B N 1
ATOM 3824 C CA . HIS B 1 180 ? 0.682 12.383 8.055 1 97.62 180 HIS B CA 1
ATOM 3825 C C . HIS B 1 180 ? 1.433 11.305 8.82 1 97.62 180 HIS B C 1
ATOM 3827 O O . HIS B 1 180 ? 1.528 11.359 10.047 1 97.62 180 HIS B O 1
ATOM 3833 N N . PRO B 1 181 ? 1.987 10.312 8.07 1 94.88 181 PRO B N 1
ATOM 3834 C CA . PRO B 1 181 ? 2.713 9.25 8.773 1 94.88 181 PRO B CA 1
ATOM 3835 C C . PRO B 1 181 ? 4.078 9.703 9.281 1 94.88 181 PRO B C 1
ATOM 3837 O O . PRO B 1 181 ? 4.578 10.75 8.867 1 94.88 181 PRO B O 1
ATOM 3840 N N . SER B 1 182 ? 4.535 8.93 10.227 1 89.94 182 SER B N 1
ATOM 3841 C CA . SER B 1 182 ? 5.895 9.07 10.734 1 89.94 182 SER B CA 1
ATOM 3842 C C . SER B 1 182 ? 6.738 7.848 10.383 1 89.94 182 SER B C 1
ATOM 3844 O O . SER B 1 182 ? 6.234 6.723 10.367 1 89.94 182 SER B O 1
ATOM 3846 N N . PRO B 1 183 ? 7.93 8.078 10.047 1 79.62 183 PRO B N 1
ATOM 3847 C CA . PRO B 1 183 ? 8.773 6.918 9.766 1 79.62 183 PRO B CA 1
ATOM 3848 C C . PRO B 1 183 ? 9.164 6.152 11.031 1 79.62 183 PRO B C 1
ATOM 3850 O O . PRO B 1 183 ? 9.773 5.086 10.953 1 79.62 183 PRO B O 1
ATOM 3853 N N . LEU B 1 184 ? 8.727 6.754 12.195 1 72 184 LEU B N 1
ATOM 3854 C CA . LEU B 1 184 ? 9.07 6.113 13.461 1 72 184 LEU B CA 1
ATOM 3855 C C . LEU B 1 184 ? 8.086 5 13.789 1 72 184 LEU B C 1
ATOM 3857 O O . LEU B 1 184 ? 6.898 5.105 13.492 1 72 184 LEU B O 1
ATOM 3861 N N . GLY B 1 185 ? 8.328 3.727 13.695 1 59.81 185 GLY B N 1
ATOM 3862 C CA . GLY B 1 185 ? 7.465 2.598 13.992 1 59.81 185 GLY B CA 1
ATOM 3863 C C . GLY B 1 185 ? 6.809 2.689 15.352 1 59.81 185 GLY B C 1
ATOM 3864 O O . GLY B 1 185 ? 6.895 3.721 16.016 1 59.81 185 GLY B O 1
ATOM 3865 N N . LYS B 1 186 ? 5.68 1.869 15.711 1 53.53 186 LYS B N 1
ATOM 3866 C CA . LYS B 1 186 ? 4.926 1.828 16.953 1 53.53 186 LYS B CA 1
ATOM 3867 C C . LYS B 1 186 ? 5.844 2.02 18.156 1 53.53 186 LYS B C 1
ATOM 3869 O O . LYS B 1 186 ? 5.574 2.854 19.031 1 53.53 186 LYS B O 1
ATOM 3874 N N . ALA B 1 187 ? 6.512 1.059 18.688 1 45.22 187 ALA B N 1
ATOM 3875 C CA . ALA B 1 187 ? 7.305 1.11 19.922 1 45.22 187 ALA B CA 1
ATOM 3876 C C . ALA B 1 187 ? 8.672 1.731 19.656 1 45.22 187 ALA B C 1
ATOM 3878 O O . ALA B 1 187 ? 9.68 1.282 20.219 1 45.22 187 ALA B O 1
ATOM 3879 N N . GLY B 1 188 ? 8.719 3.084 19.094 1 43.16 188 GLY B N 1
ATOM 3880 C CA . GLY B 1 188 ? 9.945 3.855 18.953 1 43.16 188 GLY B CA 1
ATOM 3881 C C . GLY B 1 188 ? 10.734 3.498 17.703 1 43.16 188 GLY B C 1
ATOM 3882 O O . GLY B 1 188 ? 11.758 4.117 17.422 1 43.16 188 GLY B O 1
ATOM 3883 N N . GLY B 1 189 ? 10.68 2.346 17.188 1 42.38 189 GLY B N 1
ATOM 3884 C CA . GLY B 1 189 ? 11.492 2.035 16.031 1 42.38 189 GLY B CA 1
ATOM 3885 C C . GLY B 1 189 ? 10.672 1.836 14.766 1 42.38 189 GLY B C 1
ATOM 3886 O O . GLY B 1 189 ? 9.445 1.88 14.805 1 42.38 189 GLY B O 1
ATOM 3887 N N . PRO B 1 190 ? 11.461 1.974 13.609 1 44.25 190 PRO B N 1
ATOM 3888 C CA . PRO B 1 190 ? 10.852 1.734 12.297 1 44.25 190 PRO B CA 1
ATOM 3889 C C . PRO B 1 190 ? 9.734 0.696 12.344 1 44.25 190 PRO B C 1
ATOM 3891 O O . PRO B 1 190 ? 9.633 -0.066 13.312 1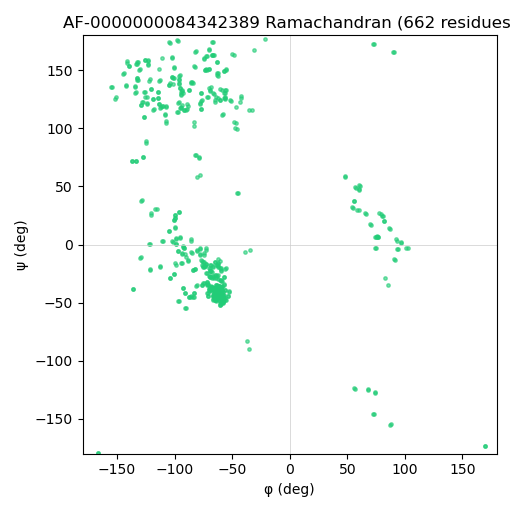 44.25 190 PRO B O 1
ATOM 3894 N N . ALA B 1 191 ? 9.055 0.755 11.148 1 53.69 191 ALA B N 1
ATOM 3895 C CA . ALA B 1 191 ? 7.953 -0.173 10.891 1 53.69 191 ALA B CA 1
ATOM 3896 C C . ALA B 1 191 ? 8.312 -1.588 11.336 1 53.69 191 ALA B C 1
ATOM 3898 O O . ALA B 1 191 ? 9.484 -1.979 11.297 1 53.69 191 ALA B O 1
ATOM 3899 N N . ASP B 1 192 ? 7.52 -2.127 12.195 1 66.5 192 ASP B N 1
ATOM 3900 C CA . ASP B 1 192 ? 7.59 -3.492 12.703 1 66.5 192 ASP B CA 1
ATOM 3901 C C . ASP B 1 192 ? 7.965 -4.473 11.602 1 66.5 192 ASP B C 1
ATOM 3903 O O . ASP B 1 192 ? 8.477 -5.562 11.875 1 66.5 192 ASP B O 1
ATOM 3907 N N . ASP B 1 193 ? 8 -3.854 10.352 1 80.88 193 ASP B N 1
ATOM 3908 C CA . ASP B 1 193 ? 8.438 -4.742 9.273 1 80.88 193 ASP B CA 1
ATOM 3909 C C . ASP B 1 193 ? 9.844 -4.387 8.797 1 80.88 193 ASP B C 1
ATOM 3911 O O . ASP B 1 193 ? 10.047 -3.342 8.18 1 80.88 193 ASP B O 1
ATOM 3915 N N . PRO B 1 194 ? 10.891 -5.141 9.109 1 83.44 194 PRO B N 1
ATOM 3916 C CA . PRO B 1 194 ? 12.289 -4.828 8.781 1 83.44 194 PRO B CA 1
ATOM 3917 C C . PRO B 1 194 ? 12.508 -4.617 7.285 1 83.44 194 PRO B C 1
ATOM 3919 O O . PRO B 1 194 ? 13.461 -3.947 6.887 1 83.44 194 PRO B O 1
ATOM 3922 N N . ARG B 1 195 ? 11.664 -5.102 6.43 1 89.75 195 ARG B N 1
ATOM 3923 C CA . ARG B 1 195 ? 11.797 -4.938 4.988 1 89.75 195 ARG B CA 1
ATOM 3924 C C . ARG B 1 195 ? 11.68 -3.473 4.586 1 89.75 195 ARG B C 1
ATOM 3926 O O . ARG B 1 195 ? 12.258 -3.049 3.586 1 89.75 195 ARG B O 1
ATOM 3933 N N . LEU B 1 196 ? 11.008 -2.697 5.352 1 89.81 196 LEU B N 1
ATOM 3934 C CA . LEU B 1 196 ? 10.773 -1.291 5.035 1 89.81 196 LEU B CA 1
ATOM 3935 C C . LEU B 1 196 ? 12.039 -0.469 5.277 1 89.81 196 LEU B C 1
ATOM 3937 O O . LEU B 1 196 ? 12.148 0.659 4.793 1 89.81 196 LEU B O 1
ATOM 3941 N N . ARG B 1 197 ? 12.984 -0.979 5.961 1 85.69 197 ARG B N 1
ATOM 3942 C CA . ARG B 1 197 ? 14.219 -0.257 6.262 1 85.69 197 ARG B CA 1
ATOM 3943 C C . ARG B 1 197 ? 15.227 -0.397 5.121 1 85.69 197 ARG B C 1
ATOM 3945 O O . ARG B 1 197 ? 16.281 0.233 5.145 1 85.69 197 ARG B O 1
ATOM 3952 N N . ARG B 1 198 ? 14.82 -1.242 4.219 1 90.94 198 ARG B N 1
ATOM 3953 C CA . ARG B 1 198 ? 15.664 -1.438 3.043 1 90.94 198 ARG B CA 1
ATOM 3954 C C . ARG B 1 198 ? 15.234 -0.514 1.907 1 90.94 198 ARG B C 1
ATOM 3956 O O . ARG B 1 198 ? 14.047 -0.32 1.671 1 90.94 198 ARG B O 1
ATOM 3963 N N . PHE B 1 199 ? 16.219 0.126 1.337 1 94.06 199 PHE B N 1
ATOM 3964 C CA . PHE B 1 199 ? 16.016 0.902 0.12 1 94.06 199 PHE B CA 1
ATOM 3965 C C . PHE B 1 199 ? 15.117 2.104 0.388 1 94.06 199 PHE B C 1
ATOM 3967 O O . PHE B 1 199 ? 14.32 2.492 -0.468 1 94.06 199 PHE B O 1
ATOM 3974 N N . ASP B 1 200 ? 15.086 2.609 1.635 1 90.06 200 ASP B N 1
ATOM 3975 C CA . ASP B 1 200 ? 14.266 3.744 2.045 1 90.06 200 ASP B CA 1
ATOM 3976 C C . ASP B 1 200 ? 12.781 3.457 1.821 1 90.06 200 ASP B C 1
ATOM 3978 O O . ASP B 1 200 ? 12.008 4.363 1.499 1 90.06 200 ASP B O 1
ATOM 3982 N N . LEU B 1 201 ? 12.391 2.203 1.896 1 93.75 201 LEU B N 1
ATOM 3983 C CA . LEU B 1 201 ? 11.008 1.838 1.644 1 93.75 201 LEU B CA 1
ATOM 3984 C C . LEU B 1 201 ? 10.094 2.377 2.742 1 93.75 201 LEU B C 1
ATOM 3986 O O . LEU B 1 201 ? 8.883 2.498 2.545 1 93.75 201 LEU B O 1
ATOM 3990 N N . ASP B 1 202 ? 10.633 2.639 3.912 1 90.38 202 ASP B N 1
ATOM 3991 C CA . ASP B 1 202 ? 9.844 3.27 4.965 1 90.38 202 ASP B CA 1
ATOM 3992 C C . ASP B 1 202 ? 9.266 4.602 4.492 1 90.38 202 ASP B C 1
ATOM 3994 O O . ASP B 1 202 ? 8.109 4.926 4.789 1 90.38 202 ASP B O 1
ATOM 3998 N N . LEU B 1 203 ? 10.016 5.309 3.654 1 91 203 LEU B N 1
ATOM 3999 C CA . LEU B 1 203 ? 9.609 6.613 3.152 1 91 203 LEU B CA 1
ATOM 4000 C C . LEU B 1 203 ? 8.828 6.477 1.847 1 91 203 LEU B C 1
ATOM 4002 O O . LEU B 1 203 ? 7.789 7.109 1.671 1 91 203 LEU B O 1
ATOM 4006 N N . THR B 1 204 ? 9.297 5.609 0.982 1 93.06 204 THR B N 1
ATOM 4007 C CA . THR B 1 204 ? 8.758 5.578 -0.373 1 93.06 204 THR B CA 1
ATOM 4008 C C . THR B 1 204 ? 7.484 4.738 -0.431 1 93.06 204 THR B C 1
ATOM 4010 O O . THR B 1 204 ? 6.648 4.926 -1.318 1 93.06 204 THR B O 1
ATOM 4013 N N . PHE B 1 205 ? 7.328 3.871 0.523 1 95.56 205 PHE B N 1
ATOM 4014 C CA . PHE B 1 205 ? 6.168 2.988 0.483 1 95.56 205 PHE B CA 1
ATOM 4015 C C . PHE B 1 205 ? 5.523 2.875 1.861 1 95.56 205 PHE B C 1
ATOM 4017 O O . PHE B 1 205 ? 4.305 2.76 1.975 1 95.56 205 PHE B O 1
ATOM 4024 N N . GLY B 1 206 ? 6.344 2.834 2.914 1 93.31 206 GLY B N 1
ATOM 4025 C CA . GLY B 1 206 ? 5.809 2.766 4.262 1 93.31 206 GLY B CA 1
ATOM 4026 C C . GLY B 1 206 ? 4.793 3.855 4.559 1 93.31 206 GLY B C 1
ATOM 4027 O O . GLY B 1 206 ? 3.771 3.604 5.195 1 93.31 206 GLY B O 1
ATOM 4028 N N . PHE B 1 207 ? 5.062 5.02 4.09 1 94.75 207 PHE B N 1
ATOM 4029 C CA . PHE B 1 207 ? 4.121 6.121 4.258 1 94.75 207 PHE B CA 1
ATOM 4030 C C . PHE B 1 207 ? 2.799 5.809 3.564 1 94.75 207 PHE B C 1
ATOM 4032 O O . PHE B 1 207 ? 1.727 6.023 4.133 1 94.75 207 PHE B O 1
ATOM 4039 N N . ALA B 1 208 ? 2.891 5.305 2.328 1 96.5 208 ALA B N 1
ATOM 4040 C CA . ALA B 1 208 ? 1.674 4.953 1.601 1 96.5 208 ALA B CA 1
ATOM 4041 C C . ALA B 1 208 ? 0.888 3.871 2.334 1 96.5 208 ALA B C 1
ATOM 4043 O O . ALA B 1 208 ? -0.344 3.902 2.363 1 96.5 208 ALA B O 1
ATOM 4044 N N . TYR B 1 209 ? 1.603 2.912 2.889 1 94.75 209 TYR B N 1
ATOM 4045 C CA . TYR B 1 209 ? 0.973 1.855 3.674 1 94.75 209 TYR B CA 1
ATOM 4046 C C . TYR B 1 209 ? 0.191 2.438 4.844 1 94.75 209 TYR B C 1
ATOM 4048 O O . TYR B 1 209 ? -0.995 2.145 5.016 1 94.75 209 TYR B O 1
ATOM 4056 N N . GLU B 1 210 ? 0.824 3.303 5.582 1 94.5 210 GLU B N 1
ATOM 4057 C CA . GLU B 1 210 ? 0.215 3.918 6.758 1 94.5 210 GLU B CA 1
ATOM 4058 C C . GLU B 1 210 ? -0.993 4.77 6.371 1 94.5 210 GLU B C 1
ATOM 4060 O O . GLU B 1 210 ? -2.031 4.715 7.035 1 94.5 210 GLU B O 1
ATOM 4065 N N . GLU B 1 211 ? -0.861 5.547 5.352 1 97.19 211 GLU B N 1
ATOM 4066 C CA . GLU B 1 211 ? -1.935 6.434 4.922 1 97.19 211 GLU B CA 1
ATOM 4067 C C . GLU B 1 211 ? -3.127 5.645 4.391 1 97.19 211 GLU B C 1
ATOM 4069 O O . GLU B 1 211 ? -4.277 6.031 4.605 1 97.19 211 GLU B O 1
ATOM 4074 N N . THR B 1 212 ? -2.85 4.531 3.707 1 97.88 212 THR B N 1
ATOM 4075 C CA . THR B 1 212 ? -3.936 3.674 3.246 1 97.88 212 THR B CA 1
ATOM 4076 C C . THR B 1 212 ? -4.703 3.09 4.43 1 97.88 212 THR B C 1
ATOM 4078 O O . THR B 1 212 ? -5.934 3.049 4.422 1 97.88 212 THR B O 1
ATOM 4081 N N . LEU B 1 213 ? -3.979 2.658 5.445 1 96 213 LEU B N 1
ATOM 4082 C CA . LEU B 1 213 ? -4.613 2.15 6.66 1 96 213 LEU B CA 1
ATOM 4083 C C . LEU B 1 213 ? -5.418 3.246 7.348 1 96 213 LEU B C 1
ATOM 4085 O O . LEU B 1 213 ? -6.465 2.973 7.941 1 96 213 LEU B O 1
ATOM 4089 N N . ALA B 1 214 ? -4.926 4.461 7.27 1 97.69 214 ALA B N 1
ATOM 4090 C CA . ALA B 1 214 ? -5.66 5.594 7.828 1 97.69 214 ALA B CA 1
ATOM 4091 C C . ALA B 1 214 ? -6.996 5.785 7.109 1 97.69 214 ALA B C 1
ATOM 4093 O O . ALA B 1 214 ? -8.031 5.973 7.754 1 97.69 214 ALA B O 1
ATOM 4094 N N . VAL B 1 215 ? -6.965 5.711 5.812 1 98.81 215 VAL B N 1
ATOM 4095 C CA . VAL B 1 215 ? -8.188 5.824 5.027 1 98.81 215 VAL B CA 1
ATOM 4096 C C . VAL B 1 215 ? -9.164 4.723 5.438 1 98.81 215 VAL B C 1
ATOM 4098 O O . VAL B 1 215 ? -10.344 4.988 5.688 1 98.81 215 VAL B O 1
ATOM 4101 N N . ALA B 1 216 ? -8.672 3.5 5.516 1 98.5 216 ALA B N 1
ATOM 4102 C CA . ALA B 1 216 ? -9.516 2.365 5.883 1 98.5 216 ALA B CA 1
ATOM 4103 C C . ALA B 1 216 ? -10.133 2.568 7.266 1 98.5 216 ALA B C 1
ATOM 4105 O O . ALA B 1 216 ? -11.32 2.301 7.469 1 98.5 216 ALA B O 1
ATOM 4106 N N . ALA B 1 217 ? -9.336 3.035 8.203 1 98.12 217 ALA B N 1
ATOM 4107 C CA . ALA B 1 217 ? -9.828 3.252 9.562 1 98.12 217 ALA B CA 1
ATOM 4108 C C . ALA B 1 217 ? -10.93 4.305 9.586 1 98.12 217 ALA B C 1
ATOM 4110 O O . ALA B 1 217 ? -11.953 4.129 10.258 1 98.12 217 ALA B O 1
ATOM 4111 N N . LEU B 1 218 ? -10.75 5.359 8.859 1 98.81 218 LEU B N 1
ATOM 4112 C CA . LEU B 1 218 ? -11.711 6.453 8.852 1 98.81 218 LEU B CA 1
ATOM 4113 C C . LEU B 1 218 ? -13.023 6.023 8.195 1 98.81 218 LEU B C 1
ATOM 4115 O O . LEU B 1 218 ? -14.102 6.422 8.641 1 98.81 218 LEU B O 1
ATOM 4119 N N . VAL B 1 219 ? -12.938 5.168 7.16 1 98.75 219 VAL B N 1
ATOM 4120 C CA . VAL B 1 219 ? -14.125 4.805 6.387 1 98.75 219 VAL B CA 1
ATOM 4121 C C . VAL B 1 219 ? -14.773 3.562 6.992 1 98.75 219 VAL B C 1
ATOM 4123 O O . VAL B 1 219 ? -15.938 3.602 7.398 1 98.75 219 VAL B O 1
ATOM 4126 N N . PHE B 1 220 ? -14.031 2.492 7.16 1 98.56 220 PHE B N 1
ATOM 4127 C CA . PHE B 1 220 ? -14.578 1.231 7.645 1 98.56 220 PHE B CA 1
ATOM 4128 C C . PHE B 1 220 ? -14.859 1.301 9.141 1 98.56 220 PHE B C 1
ATOM 4130 O O . PHE B 1 220 ? -15.797 0.663 9.633 1 98.56 220 PHE B O 1
ATOM 4137 N N . GLY B 1 221 ? -14.008 2.068 9.828 1 98.19 221 GLY B N 1
ATOM 4138 C CA . GLY B 1 221 ? -14.156 2.193 11.266 1 98.19 221 GLY B CA 1
ATOM 4139 C C . GLY B 1 221 ? -15.273 3.143 11.672 1 98.19 221 GLY B C 1
ATOM 4140 O O . GLY B 1 221 ? -15.562 3.301 12.859 1 98.19 221 GLY B O 1
ATOM 4141 N N . GLY B 1 222 ? -15.836 3.85 10.711 1 98.12 222 GLY B N 1
ATOM 4142 C CA . GLY B 1 222 ? -17.062 4.602 10.906 1 98.12 222 GLY B CA 1
ATOM 4143 C C . GLY B 1 222 ? -16.828 5.996 11.461 1 98.12 222 GLY B C 1
ATOM 4144 O O . GLY B 1 222 ? -17.75 6.633 11.977 1 98.12 222 GLY B O 1
ATOM 4145 N N . VAL B 1 223 ? -15.648 6.496 11.445 1 98.69 223 VAL B N 1
ATOM 4146 C CA . VAL B 1 223 ? -15.344 7.82 11.977 1 98.69 223 VAL B CA 1
ATOM 4147 C C . VAL B 1 223 ? -16.141 8.883 11.219 1 98.69 223 VAL B C 1
ATOM 4149 O O . VAL B 1 223 ? -16.766 9.742 11.836 1 98.69 223 VAL B O 1
ATOM 4152 N N . LEU B 1 224 ? -16.172 8.773 9.875 1 98.38 224 LEU B N 1
ATOM 4153 C CA . LEU B 1 224 ? -16.828 9.773 9.047 1 98.38 224 LEU B CA 1
ATOM 4154 C C . LEU B 1 224 ? -18.344 9.68 9.172 1 98.38 224 LEU B C 1
ATOM 4156 O O . LEU B 1 224 ? -19.062 10.648 8.906 1 98.38 224 LEU B O 1
ATOM 4160 N N . GLU B 1 225 ? -18.844 8.5 9.547 1 97.62 225 GLU B N 1
ATOM 4161 C CA . GLU B 1 225 ? -20.266 8.344 9.852 1 97.62 225 GLU B CA 1
ATOM 4162 C C . GLU B 1 225 ? -20.625 9.031 11.164 1 97.62 225 GLU B C 1
ATOM 4164 O O . GLU B 1 225 ? -21.625 9.742 11.242 1 97.62 225 GLU B O 1
ATOM 4169 N N . ARG B 1 226 ? -19.797 8.828 12.133 1 97.56 226 ARG B N 1
ATOM 4170 C CA . ARG B 1 226 ? -20.047 9.367 13.469 1 97.56 226 ARG B CA 1
ATOM 4171 C C . ARG B 1 226 ? -19.859 10.883 13.492 1 97.56 226 ARG B C 1
ATOM 4173 O O . ARG B 1 226 ? -20.5 11.578 14.281 1 97.56 226 ARG B O 1
ATOM 4180 N N . HIS B 1 227 ? -18.938 11.398 12.672 1 98.44 227 HIS B N 1
ATOM 4181 C CA . HIS B 1 227 ? -18.594 12.812 12.648 1 98.44 227 HIS B CA 1
ATOM 4182 C C . HIS B 1 227 ? -18.672 13.383 11.234 1 98.44 227 HIS B C 1
ATOM 4184 O O . HIS B 1 227 ? -17.656 13.727 10.633 1 98.44 227 HIS B O 1
ATOM 4190 N N . PRO B 1 228 ? -19.828 13.617 10.719 1 97.81 228 PRO B N 1
ATOM 4191 C CA . PRO B 1 228 ? -20.016 14.023 9.32 1 97.81 228 PRO B CA 1
ATOM 4192 C C . PRO B 1 228 ? -19.438 15.406 9.023 1 97.81 228 PRO B C 1
ATOM 4194 O O . PRO B 1 228 ? -19.188 15.742 7.863 1 97.81 228 PRO B O 1
ATOM 4197 N N . GLY B 1 229 ? -19.203 16.203 10.031 1 98.38 229 GLY B N 1
ATOM 4198 C CA . GLY B 1 229 ? -18.672 17.531 9.828 1 98.38 229 GLY B CA 1
ATOM 4199 C C . GLY B 1 229 ? -17.156 17.594 9.914 1 98.38 229 GLY B C 1
ATOM 4200 O O . GLY B 1 229 ? -16.547 18.641 9.719 1 98.38 229 GLY B O 1
ATOM 4201 N N . LEU B 1 230 ? -16.516 16.453 10.195 1 98.81 230 LEU B N 1
ATOM 4202 C CA . LEU B 1 230 ? -15.07 16.406 10.383 1 98.81 230 LEU B CA 1
ATOM 4203 C C . LEU B 1 230 ? -14.344 16.484 9.047 1 98.81 230 LEU B C 1
ATOM 4205 O O . LEU B 1 230 ? -14.648 15.711 8.125 1 98.81 230 LEU B O 1
ATOM 4209 N N . ASP B 1 231 ? -13.469 17.422 8.883 1 98.88 231 ASP B N 1
ATOM 4210 C CA . ASP B 1 231 ? -12.586 17.5 7.723 1 98.88 231 ASP B CA 1
ATOM 4211 C C . ASP B 1 231 ? -11.219 16.906 8.047 1 98.88 231 ASP B C 1
ATOM 4213 O O . ASP B 1 231 ? -10.492 17.422 8.898 1 98.88 231 ASP B O 1
ATOM 4217 N N . VAL B 1 232 ? -10.898 15.82 7.406 1 98.94 232 VAL B N 1
ATOM 4218 C CA . VAL B 1 232 ? -9.594 15.18 7.547 1 98.94 232 VAL B CA 1
ATOM 4219 C C . VAL B 1 232 ? -8.828 15.258 6.227 1 98.94 232 VAL B C 1
ATOM 4221 O O . VAL B 1 232 ? -9.359 14.898 5.176 1 98.94 232 VAL B O 1
ATOM 4224 N N . CYS B 1 233 ? -7.617 15.773 6.242 1 98.94 233 CYS B N 1
ATOM 4225 C CA . CYS B 1 233 ? -6.75 15.812 5.07 1 98.94 233 CYS B CA 1
ATOM 4226 C C . CYS B 1 233 ? -5.57 14.859 5.238 1 98.94 233 CYS B C 1
ATOM 4228 O O . CYS B 1 233 ? -4.789 14.992 6.18 1 98.94 233 CYS B O 1
ATOM 4230 N N . ILE B 1 234 ? -5.434 13.891 4.383 1 98.88 234 ILE B N 1
ATOM 4231 C CA . ILE B 1 234 ? -4.367 12.898 4.457 1 98.88 234 ILE B CA 1
ATOM 4232 C C . ILE B 1 234 ? -3.318 13.188 3.385 1 98.88 234 ILE B C 1
ATOM 4234 O O . ILE B 1 234 ? -3.66 13.5 2.24 1 98.88 234 ILE B O 1
ATOM 4238 N N . SER B 1 235 ? -2.076 13.078 3.746 1 98.38 235 SER B N 1
ATOM 4239 C CA . SER B 1 235 ? -0.944 13.406 2.887 1 98.38 235 SER B CA 1
ATOM 4240 C C . SER B 1 235 ? -0.767 12.367 1.783 1 98.38 235 SER B C 1
ATOM 4242 O O . SER B 1 235 ? -1.349 11.289 1.845 1 98.38 235 SER B O 1
ATOM 4244 N N . HIS B 1 236 ? -0.048 12.711 0.768 1 98.12 236 HIS B N 1
ATOM 4245 C CA . HIS B 1 236 ? 0.422 11.883 -0.336 1 98.12 236 HIS B CA 1
ATOM 4246 C C . HIS B 1 236 ? -0.741 11.188 -1.039 1 98.12 236 HIS B C 1
ATOM 4248 O O . HIS B 1 236 ? -0.675 9.992 -1.322 1 98.12 236 HIS B O 1
ATOM 4254 N N . GLY B 1 237 ? -1.81 11.938 -1.127 1 98.38 237 GLY B N 1
ATOM 4255 C CA . GLY B 1 237 ? -2.961 11.422 -1.849 1 98.38 237 GLY B CA 1
ATOM 4256 C C . GLY B 1 237 ? -3.656 10.281 -1.127 1 98.38 237 GLY B C 1
ATOM 4257 O O . GLY B 1 237 ? -4.379 9.5 -1.745 1 98.38 237 GLY B O 1
ATOM 4258 N N . GLY B 1 238 ? -3.438 10.078 0.154 1 98.62 238 GLY B N 1
ATOM 4259 C CA . GLY B 1 238 ? -4.074 9 0.89 1 98.62 238 GLY B CA 1
ATOM 4260 C C . GLY B 1 238 ? -3.381 7.664 0.712 1 98.62 238 GLY B C 1
ATOM 4261 O O . GLY B 1 238 ? -3.988 6.609 0.92 1 98.62 238 GLY B O 1
ATOM 4262 N N . GLY B 1 239 ? -2.121 7.727 0.303 1 97.81 239 GLY B N 1
ATOM 4263 C CA . GLY B 1 239 ? -1.379 6.492 0.096 1 97.81 239 GLY B CA 1
ATOM 4264 C C . GLY B 1 239 ? -1.791 5.754 -1.161 1 97.81 239 GLY B C 1
ATOM 4265 O O . GLY B 1 239 ? -1.821 6.332 -2.248 1 97.81 239 GLY B O 1
ATOM 4266 N N . ALA B 1 240 ? -2.117 4.461 -1.006 1 98 240 ALA B N 1
ATOM 4267 C CA . ALA B 1 240 ? -2.479 3.629 -2.152 1 98 240 ALA B CA 1
ATOM 4268 C C . ALA B 1 240 ? -3.984 3.387 -2.201 1 98 240 ALA B C 1
ATOM 4270 O O . ALA B 1 240 ? -4.457 2.533 -2.955 1 98 240 ALA B O 1
ATOM 4271 N N . ALA B 1 241 ? -4.703 4.094 -1.433 1 98.81 241 ALA B N 1
ATOM 4272 C CA . ALA B 1 241 ? -6.137 3.844 -1.312 1 98.81 241 ALA B CA 1
ATOM 4273 C C . ALA B 1 241 ? -6.84 4 -2.658 1 98.81 241 ALA B C 1
ATOM 4275 O O . ALA B 1 241 ? -7.758 3.242 -2.979 1 98.81 241 ALA B O 1
ATOM 4276 N N . ALA B 1 242 ? -6.371 4.98 -3.455 1 98.81 242 ALA B N 1
ATOM 4277 C CA . ALA B 1 242 ? -6.988 5.188 -4.762 1 98.81 242 ALA B CA 1
ATOM 4278 C C . ALA B 1 242 ? -6.848 3.945 -5.637 1 98.81 242 ALA B C 1
ATOM 4280 O O . ALA B 1 242 ? -7.773 3.584 -6.367 1 98.81 242 ALA B O 1
ATOM 4281 N N . PHE B 1 243 ? -5.762 3.289 -5.539 1 98.75 243 PHE B N 1
ATOM 4282 C CA . PHE B 1 243 ? -5.504 2.139 -6.398 1 98.75 243 PHE B CA 1
ATOM 4283 C C . PHE B 1 243 ? -6.297 0.925 -5.93 1 98.75 243 PHE B C 1
ATOM 4285 O O . PHE B 1 243 ? -6.762 0.127 -6.746 1 98.75 243 PHE B O 1
ATOM 4292 N N . VAL B 1 244 ? -6.477 0.787 -4.594 1 98.25 244 VAL B N 1
ATOM 4293 C CA . VAL B 1 244 ? -7.141 -0.408 -4.086 1 98.25 244 VAL B CA 1
ATOM 4294 C C . VAL B 1 244 ? -8.602 -0.095 -3.783 1 98.25 244 VAL B C 1
ATOM 4296 O O . VAL B 1 244 ? -9.289 -0.885 -3.131 1 98.25 244 VAL B O 1
ATOM 4299 N N . ALA B 1 245 ? -9.109 1.017 -4.27 1 98.12 245 ALA B N 1
ATOM 4300 C CA . ALA B 1 245 ? -10.477 1.456 -3.986 1 98.12 245 ALA B CA 1
ATOM 4301 C C . ALA B 1 245 ? -11.492 0.433 -4.477 1 98.12 245 ALA B C 1
ATOM 4303 O O . ALA B 1 245 ? -12.508 0.192 -3.816 1 98.12 245 ALA B O 1
ATOM 4304 N N . GLY B 1 246 ? -11.273 -0.103 -5.672 1 96.38 246 GLY B N 1
ATOM 4305 C CA . GLY B 1 246 ? -12.172 -1.127 -6.184 1 96.38 246 GLY B CA 1
ATOM 4306 C C . GLY B 1 246 ? -12.273 -2.336 -5.273 1 96.38 246 GLY B C 1
ATOM 4307 O O . GLY B 1 246 ? -13.367 -2.861 -5.055 1 96.38 246 GLY B O 1
ATOM 4308 N N . ARG B 1 247 ? -11.188 -2.793 -4.777 1 96.06 247 ARG B N 1
ATOM 4309 C CA . ARG B 1 247 ? -11.141 -3.93 -3.863 1 96.06 247 ARG B CA 1
ATOM 4310 C C . ARG B 1 247 ? -11.859 -3.605 -2.557 1 96.06 247 ARG B C 1
ATOM 4312 O O . ARG B 1 247 ? -12.602 -4.434 -2.027 1 96.06 247 ARG B O 1
ATOM 4319 N N . PHE B 1 248 ? -11.625 -2.408 -2.02 1 97.81 248 PHE B N 1
ATOM 4320 C CA . PHE B 1 248 ? -12.312 -1.949 -0.819 1 97.81 248 PHE B CA 1
ATOM 4321 C C . PHE B 1 248 ? -13.82 -1.928 -1.033 1 97.81 248 PHE B C 1
ATOM 4323 O O . PHE B 1 248 ? -14.578 -2.393 -0.181 1 97.81 248 PHE B O 1
ATOM 4330 N N . GLY B 1 249 ? -14.234 -1.404 -2.184 1 96.81 249 GLY B N 1
ATOM 4331 C CA . GLY B 1 249 ? -15.648 -1.367 -2.498 1 96.81 249 GLY B CA 1
ATOM 4332 C C . GLY B 1 249 ? -16.281 -2.744 -2.545 1 96.81 249 GLY B C 1
ATOM 4333 O O . GLY B 1 249 ? -17.391 -2.941 -2.029 1 96.81 249 GLY B O 1
ATOM 4334 N N . ARG B 1 250 ? -15.594 -3.725 -3.133 1 93.62 250 ARG B N 1
ATOM 4335 C CA . ARG B 1 250 ? -16.094 -5.09 -3.234 1 93.62 250 ARG B CA 1
ATOM 4336 C C . ARG B 1 250 ? -16.25 -5.723 -1.854 1 93.62 250 ARG B C 1
ATOM 4338 O O . ARG B 1 250 ? -17.219 -6.441 -1.6 1 93.62 250 ARG B O 1
ATOM 4345 N N . ALA B 1 251 ? -15.32 -5.469 -1 1 93.06 251 ALA B N 1
ATOM 4346 C CA . ALA B 1 251 ? -15.391 -6.004 0.358 1 93.06 251 ALA B CA 1
ATOM 4347 C C . ALA B 1 251 ? -16.594 -5.453 1.107 1 93.06 251 ALA B C 1
ATOM 4349 O O . ALA B 1 251 ? -17.312 -6.199 1.787 1 93.06 251 ALA B O 1
ATOM 4350 N N . VAL B 1 252 ? -16.844 -4.18 0.955 1 94.94 252 VAL B N 1
ATOM 4351 C CA . VAL B 1 252 ? -17.953 -3.512 1.63 1 94.94 252 VAL B CA 1
ATOM 4352 C C . VAL B 1 252 ? -19.266 -4.16 1.218 1 94.94 252 VAL B C 1
ATOM 4354 O O . VAL B 1 252 ? -20.156 -4.363 2.051 1 94.94 252 VAL B O 1
ATOM 4357 N N . GLU B 1 253 ? -19.359 -4.551 -0.003 1 91.06 253 GLU B N 1
ATOM 4358 C CA . GLU B 1 253 ? -20.578 -5.137 -0.538 1 91.06 253 GLU B CA 1
ATOM 4359 C C . GLU B 1 253 ? -20.844 -6.516 0.062 1 91.06 253 GLU B C 1
ATOM 4361 O O . GLU B 1 253 ? -22 -6.91 0.246 1 91.06 253 GLU B O 1
ATOM 4366 N N . LYS B 1 254 ? -19.828 -7.223 0.468 1 84.69 254 LYS B N 1
ATOM 4367 C CA . LYS B 1 254 ? -19.969 -8.648 0.737 1 84.69 254 LYS B CA 1
ATOM 4368 C C . LYS B 1 254 ? -19.797 -8.945 2.225 1 84.69 254 LYS B C 1
ATOM 4370 O O . LYS B 1 254 ? -20.219 -10.008 2.701 1 84.69 254 LYS B O 1
ATOM 4375 N N . ARG B 1 255 ? -19.203 -8.031 2.939 1 86.31 255 ARG B N 1
ATOM 4376 C CA . ARG B 1 255 ? -18.734 -8.43 4.262 1 86.31 255 ARG B CA 1
ATOM 4377 C C . ARG B 1 255 ? -19.703 -7.965 5.348 1 86.31 255 ARG B C 1
ATOM 4379 O O . ARG B 1 255 ? -20.266 -6.875 5.254 1 86.31 255 ARG B O 1
ATOM 4386 N N . SER B 1 256 ? -19.688 -8.734 6.426 1 86.62 256 SER B N 1
ATOM 4387 C CA . SER B 1 256 ? -20.656 -8.508 7.484 1 86.62 256 SER B CA 1
ATOM 4388 C C . SER B 1 256 ? -20.219 -7.383 8.414 1 86.62 256 SER B C 1
ATOM 4390 O O . SER B 1 256 ? -21.047 -6.793 9.117 1 86.62 256 SER B O 1
ATOM 4392 N N . TRP B 1 257 ? -18.922 -7.098 8.414 1 90.56 257 TRP B N 1
ATOM 4393 C CA . TRP B 1 257 ? -18.438 -6.059 9.32 1 90.56 257 TRP B CA 1
ATOM 4394 C C . TRP B 1 257 ? -18.859 -4.676 8.828 1 90.56 257 TRP B C 1
ATOM 4396 O O . TRP B 1 257 ? -18.797 -3.699 9.578 1 90.56 257 TRP B O 1
ATOM 4406 N N . ALA B 1 258 ? -19.266 -4.484 7.582 1 94.5 258 ALA B N 1
ATOM 4407 C CA . ALA B 1 258 ? -19.656 -3.191 7.02 1 94.5 258 ALA B CA 1
ATOM 4408 C C . ALA B 1 258 ? -20.953 -2.697 7.633 1 94.5 258 ALA B C 1
ATOM 4410 O O . ALA B 1 258 ? -21.938 -3.443 7.715 1 94.5 258 ALA B O 1
ATOM 4411 N N . SER B 1 259 ? -20.969 -1.431 8.047 1 96.06 259 SER B N 1
ATOM 4412 C CA . SER B 1 259 ? -22.188 -0.839 8.602 1 96.06 259 SER B CA 1
ATOM 4413 C C . SER B 1 259 ? -23.281 -0.728 7.547 1 96.06 259 SER B C 1
ATOM 4415 O O . SER B 1 259 ? -23.016 -0.866 6.352 1 96.06 259 SER B O 1
ATOM 4417 N N . LYS B 1 260 ? -24.453 -0.54 8.023 1 96.19 260 LYS B N 1
ATOM 4418 C CA . LYS B 1 260 ? -25.578 -0.365 7.113 1 96.19 260 LYS B CA 1
ATOM 4419 C C . LYS B 1 260 ? -25.344 0.821 6.18 1 96.19 260 LYS B C 1
ATOM 4421 O O . LYS B 1 260 ? -25.578 0.723 4.973 1 96.19 260 LYS B O 1
ATOM 4426 N N . ALA B 1 261 ? -24.922 1.925 6.727 1 96.56 261 ALA B N 1
ATOM 4427 C CA . ALA B 1 261 ? -24.672 3.127 5.934 1 96.56 261 ALA B CA 1
ATOM 4428 C C . ALA B 1 261 ? -23.578 2.881 4.891 1 96.56 261 ALA B C 1
ATOM 4430 O O . ALA B 1 261 ? -23.688 3.318 3.746 1 96.56 261 ALA B O 1
ATOM 4431 N N . LEU B 1 262 ? -22.562 2.205 5.32 1 97.12 262 LEU B N 1
ATOM 4432 C CA . LEU B 1 262 ? -21.453 1.898 4.414 1 97.12 262 LEU B CA 1
ATOM 4433 C C . LEU B 1 262 ? -21.922 0.991 3.279 1 97.12 262 LEU B C 1
ATOM 4435 O O . LEU B 1 262 ? -21.547 1.194 2.123 1 97.12 262 LEU B O 1
ATOM 4439 N N . LYS B 1 263 ? -22.734 0.005 3.574 1 96.56 263 LYS B N 1
ATOM 4440 C CA . LYS B 1 263 ? -23.266 -0.884 2.545 1 96.56 263 LYS B CA 1
ATOM 4441 C C . LYS B 1 263 ? -24.203 -0.135 1.604 1 96.56 263 LYS B C 1
ATOM 4443 O O . LYS B 1 263 ? -24.188 -0.354 0.392 1 96.56 263 LYS B O 1
ATOM 4448 N N . GLU B 1 264 ? -24.938 0.743 2.172 1 96.56 264 GLU B N 1
ATOM 4449 C CA . GLU B 1 264 ? -25.938 1.479 1.401 1 96.56 264 GLU B CA 1
ATOM 4450 C C . GLU B 1 264 ? -25.281 2.479 0.456 1 96.56 264 GLU B C 1
ATOM 4452 O O . GLU B 1 264 ? -25.688 2.6 -0.704 1 96.56 264 GLU B O 1
ATOM 4457 N N . HIS B 1 265 ? -24.266 3.18 0.898 1 96.88 265 HIS B N 1
ATOM 4458 C CA . HIS B 1 265 ? -23.703 4.281 0.124 1 96.88 265 HIS B CA 1
ATOM 4459 C C . HIS B 1 265 ? -22.438 3.855 -0.606 1 96.88 265 HIS B C 1
ATOM 4461 O O . HIS B 1 265 ? -22.047 4.469 -1.604 1 96.88 265 HIS B O 1
ATOM 4467 N N . GLY B 1 266 ? -21.75 2.801 -0.028 1 97.38 266 GLY B N 1
ATOM 4468 C CA . GLY B 1 266 ? -20.516 2.287 -0.627 1 97.38 266 GLY B CA 1
ATOM 4469 C C . GLY B 1 266 ? -19.266 2.971 -0.108 1 97.38 266 GLY B C 1
ATOM 4470 O O . GLY B 1 266 ? -19.344 4.027 0.521 1 97.38 266 GLY B O 1
ATOM 4471 N N . PHE B 1 267 ? -18.156 2.396 -0.368 1 98 267 PHE B N 1
ATOM 4472 C CA . PHE B 1 267 ? -16.844 2.895 0.049 1 98 267 PHE B CA 1
ATOM 4473 C C . PHE B 1 267 ? -16.594 4.289 -0.515 1 98 267 PHE B C 1
ATOM 4475 O O . PHE B 1 267 ? -16.141 5.18 0.202 1 98 267 PHE B O 1
ATOM 4482 N N . GLN B 1 268 ? -16.922 4.543 -1.766 1 97.69 268 GLN B N 1
ATOM 4483 C CA . GLN B 1 268 ? -16.578 5.766 -2.49 1 97.69 268 GLN B CA 1
ATOM 4484 C C . GLN B 1 268 ? -17.25 6.98 -1.859 1 97.69 268 GLN B C 1
ATOM 4486 O O . GLN B 1 268 ? -16.672 8.07 -1.833 1 97.69 268 GLN B O 1
ATOM 4491 N N . HIS B 1 269 ? -18.422 6.766 -1.371 1 97.69 269 HIS B N 1
ATOM 4492 C CA . HIS B 1 269 ? -19.156 7.859 -0.758 1 97.69 269 HIS B CA 1
ATOM 4493 C C . HIS B 1 269 ? -18.391 8.477 0.397 1 97.69 269 HIS B C 1
ATOM 4495 O O . HIS B 1 269 ? -18.234 9.703 0.463 1 97.69 269 HIS B O 1
ATOM 4501 N N . PHE B 1 270 ? -17.875 7.645 1.246 1 98.44 270 PHE B N 1
ATOM 4502 C CA . PHE B 1 270 ? -17.156 8.125 2.42 1 98.44 270 PHE B CA 1
ATOM 4503 C C . PHE B 1 270 ? -15.727 8.508 2.059 1 98.44 270 PHE B C 1
ATOM 4505 O O . PHE B 1 270 ? -15.18 9.477 2.592 1 98.44 270 PHE B O 1
ATOM 4512 N N . TYR B 1 271 ? -15.117 7.773 1.141 1 98.69 271 TYR B N 1
ATOM 4513 C CA . TYR B 1 271 ? -13.773 8.062 0.645 1 98.69 271 TYR B CA 1
ATOM 4514 C C . TYR B 1 271 ? -13.695 9.484 0.095 1 98.69 271 TYR B C 1
ATOM 4516 O O . TYR B 1 271 ? -12.727 10.203 0.358 1 98.69 271 TYR B O 1
ATOM 4524 N N . ARG B 1 272 ? -14.703 9.914 -0.566 1 98.62 272 ARG B N 1
ATOM 4525 C CA . ARG B 1 272 ? -14.711 11.203 -1.245 1 98.62 272 ARG B CA 1
ATOM 4526 C C . ARG B 1 272 ? -14.938 12.344 -0.253 1 98.62 272 ARG B C 1
ATOM 4528 O O . ARG B 1 272 ? -14.812 13.516 -0.609 1 98.62 272 ARG B O 1
ATOM 4535 N N . ARG B 1 273 ? -15.148 12.016 0.974 1 98.62 273 ARG B N 1
ATOM 4536 C CA . ARG B 1 273 ? -15.273 13.023 2.02 1 98.62 273 ARG B CA 1
ATOM 4537 C C . ARG B 1 273 ? -13.906 13.367 2.613 1 98.62 273 ARG B C 1
ATOM 4539 O O . ARG B 1 273 ? -13.773 14.359 3.334 1 98.62 273 ARG B O 1
ATOM 4546 N N . ILE B 1 274 ? -12.969 12.578 2.344 1 98.94 274 ILE B N 1
ATOM 4547 C CA . ILE B 1 274 ? -11.625 12.82 2.848 1 98.94 274 ILE B CA 1
ATOM 4548 C C . ILE B 1 274 ? -10.898 13.797 1.926 1 98.94 274 ILE B C 1
ATOM 4550 O O . ILE B 1 274 ? -11.047 13.742 0.704 1 98.94 274 ILE B O 1
ATOM 4554 N N . TRP B 1 275 ? -10.148 14.734 2.49 1 98.94 275 TRP B N 1
ATOM 4555 C CA . TRP B 1 275 ? -9.273 15.625 1.741 1 98.94 275 TRP B CA 1
ATOM 4556 C C . TRP B 1 275 ? -7.91 14.977 1.503 1 98.94 275 TRP B C 1
ATOM 4558 O O . TRP B 1 275 ? -7.375 14.305 2.385 1 98.94 275 TRP B O 1
ATOM 4568 N N . PHE B 1 276 ? -7.383 15.172 0.29 1 98.88 276 PHE B N 1
ATOM 4569 C CA . PHE B 1 276 ? -6.066 14.648 -0.047 1 98.88 276 PHE B CA 1
ATOM 4570 C C . PHE B 1 276 ? -5.207 15.719 -0.706 1 98.88 276 PHE B C 1
ATOM 4572 O O . PHE B 1 276 ? -5.711 16.531 -1.477 1 98.88 276 PHE B O 1
ATOM 4579 N N . ASP B 1 277 ? -3.941 15.742 -0.398 1 98.25 277 ASP B N 1
ATOM 4580 C CA . ASP B 1 277 ? -3.066 16.547 -1.243 1 98.25 277 ASP B CA 1
ATOM 4581 C C . ASP B 1 277 ? -2.674 15.789 -2.51 1 98.25 277 ASP B C 1
ATOM 4583 O O . ASP B 1 277 ? -2.93 14.594 -2.623 1 98.25 277 ASP B O 1
ATOM 4587 N N . THR B 1 278 ? -2.146 16.469 -3.432 1 97.25 278 THR B N 1
ATOM 4588 C CA . THR B 1 278 ? -1.878 15.875 -4.738 1 97.25 278 THR B CA 1
ATOM 4589 C C . THR B 1 278 ? -0.407 15.484 -4.863 1 97.25 278 THR B C 1
ATOM 4591 O O . THR B 1 278 ? 0.135 15.43 -5.969 1 97.25 278 THR B O 1
ATOM 4594 N N . HIS B 1 279 ? 0.306 15.312 -3.752 1 97.12 279 HIS B N 1
ATOM 4595 C CA . HIS B 1 279 ? 1.719 14.953 -3.758 1 97.12 279 HIS B CA 1
ATOM 4596 C C . HIS B 1 279 ? 1.906 13.469 -4.027 1 97.12 279 HIS B C 1
ATOM 4598 O O . HIS B 1 279 ? 2.266 12.703 -3.123 1 97.12 279 HIS B O 1
ATOM 4604 N N . VAL B 1 280 ? 1.73 13 -5.324 1 96.25 280 VAL B N 1
ATOM 4605 C CA . VAL B 1 280 ? 1.734 11.578 -5.629 1 96.25 280 VAL B CA 1
ATOM 4606 C C . VAL B 1 280 ? 2.816 11.273 -6.66 1 96.25 280 VAL B C 1
ATOM 4608 O O . VAL B 1 280 ? 2.941 10.133 -7.121 1 96.25 280 VAL B O 1
ATOM 4611 N N . HIS B 1 281 ? 3.592 12.203 -7.141 1 94.44 281 HIS B N 1
ATOM 4612 C CA . HIS B 1 281 ? 4.867 12.078 -7.836 1 94.44 281 HIS B CA 1
ATOM 4613 C C . HIS B 1 281 ? 4.676 11.578 -9.266 1 94.44 281 HIS B C 1
ATOM 4615 O O . HIS B 1 281 ? 5.645 11.219 -9.938 1 94.44 281 HIS B O 1
ATOM 4621 N N . ASP B 1 282 ? 3.488 11.438 -9.75 1 95.5 282 ASP B N 1
ATOM 4622 C CA . ASP B 1 282 ? 3.248 10.914 -11.094 1 95.5 282 ASP B CA 1
ATOM 4623 C C . ASP B 1 282 ? 1.909 11.406 -11.641 1 95.5 282 ASP B C 1
ATOM 4625 O O . ASP B 1 282 ? 0.899 11.383 -10.938 1 95.5 282 ASP B O 1
ATOM 4629 N N . GLU B 1 283 ? 1.917 11.82 -12.891 1 95.19 283 GLU B N 1
ATOM 4630 C CA . GLU B 1 283 ? 0.719 12.375 -13.516 1 95.19 283 GLU B CA 1
ATOM 4631 C C . GLU B 1 283 ? -0.379 11.32 -13.633 1 95.19 283 GLU B C 1
ATOM 4633 O O . GLU B 1 283 ? -1.558 11.617 -13.43 1 95.19 283 GLU B O 1
ATOM 4638 N N . GLN B 1 284 ? -0.041 10.117 -14.047 1 97.31 284 GLN B N 1
ATOM 4639 C CA . GLN B 1 284 ? -1.038 9.055 -14.188 1 97.31 284 GLN B CA 1
ATOM 4640 C C . GLN B 1 284 ? -1.613 8.656 -12.828 1 97.31 284 GLN B C 1
ATOM 4642 O O . GLN B 1 284 ? -2.797 8.336 -12.719 1 97.31 284 GLN B O 1
ATOM 4647 N N . SER B 1 285 ? -0.769 8.641 -11.789 1 98 285 SER B N 1
ATOM 4648 C CA . SER B 1 285 ? -1.266 8.414 -10.438 1 98 285 SER B CA 1
ATOM 4649 C C . SER B 1 285 ? -2.225 9.516 -10 1 98 285 SER B C 1
ATOM 4651 O O . SER B 1 285 ? -3.238 9.242 -9.359 1 98 285 SER B O 1
ATOM 4653 N N . LEU B 1 286 ? -1.887 10.766 -10.367 1 97.19 286 LEU B N 1
ATOM 4654 C CA . LEU B 1 286 ? -2.779 11.875 -10.062 1 97.19 286 LEU B CA 1
ATOM 4655 C C . LEU B 1 286 ? -4.117 11.711 -10.766 1 97.19 286 LEU B C 1
ATOM 4657 O O . LEU B 1 286 ? -5.172 11.969 -10.18 1 97.19 286 LEU B O 1
ATOM 4661 N N . GLN B 1 287 ? -4.086 11.242 -11.984 1 97.75 287 GLN B N 1
ATOM 4662 C CA . GLN B 1 287 ? -5.328 11.016 -12.719 1 97.75 287 GLN B CA 1
ATOM 4663 C C . GLN B 1 287 ? -6.18 9.945 -12.047 1 97.75 287 GLN B C 1
ATOM 4665 O O . GLN B 1 287 ? -7.406 10.062 -11.992 1 97.75 287 GLN B O 1
ATOM 4670 N N . LEU B 1 288 ? -5.555 8.922 -11.57 1 98.69 288 LEU B N 1
ATOM 4671 C CA . LEU B 1 288 ? -6.312 7.914 -10.836 1 98.69 288 LEU B CA 1
ATOM 4672 C C . LEU B 1 288 ? -6.906 8.5 -9.562 1 98.69 288 LEU B C 1
ATOM 4674 O O . LEU B 1 288 ? -8.062 8.227 -9.227 1 98.69 288 LEU B O 1
ATOM 4678 N N . LEU B 1 289 ? -6.117 9.273 -8.836 1 98.62 289 LEU B N 1
ATOM 4679 C CA . LEU B 1 289 ? -6.621 9.914 -7.629 1 98.62 289 LEU B CA 1
ATOM 4680 C C . LEU B 1 289 ? -7.848 10.766 -7.934 1 98.62 289 LEU B C 1
ATOM 4682 O O . LEU B 1 289 ? -8.859 10.688 -7.234 1 98.62 289 LEU B O 1
ATOM 4686 N N . ILE B 1 290 ? -7.746 11.539 -8.984 1 98.25 290 ILE B N 1
ATOM 4687 C CA . ILE B 1 290 ? -8.844 12.398 -9.406 1 98.25 290 ILE B CA 1
ATOM 4688 C C . ILE B 1 290 ? -10.062 11.547 -9.75 1 98.25 290 ILE B C 1
ATOM 4690 O O . ILE B 1 290 ? -11.188 11.867 -9.352 1 98.25 290 ILE B O 1
ATOM 4694 N N . ALA B 1 291 ? -9.828 10.461 -10.453 1 98.44 291 ALA B N 1
ATOM 4695 C CA . ALA B 1 291 ? -10.93 9.594 -10.867 1 98.44 291 ALA B CA 1
ATOM 4696 C C . ALA B 1 291 ? -11.648 9 -9.656 1 98.44 291 ALA B C 1
ATOM 4698 O O . ALA B 1 291 ? -12.867 8.852 -9.664 1 98.44 291 ALA B O 1
ATOM 4699 N N . GLN B 1 292 ? -10.914 8.688 -8.648 1 98.5 292 GLN B N 1
ATOM 4700 C CA . GLN B 1 292 ? -11.469 7.996 -7.488 1 98.5 292 GLN B CA 1
ATOM 4701 C C . GLN B 1 292 ? -12.023 8.992 -6.473 1 98.5 292 GLN B C 1
ATOM 4703 O O . GLN B 1 292 ? -13.141 8.812 -5.969 1 98.5 292 GLN B O 1
ATOM 4708 N N . ALA B 1 293 ? -11.312 10.055 -6.156 1 98.38 293 ALA B N 1
ATOM 4709 C CA . ALA B 1 293 ? -11.648 10.961 -5.059 1 98.38 293 ALA B CA 1
ATOM 4710 C C . ALA B 1 293 ? -12.469 12.141 -5.559 1 98.38 293 ALA B C 1
ATOM 4712 O O . ALA B 1 293 ? -13.102 12.844 -4.762 1 98.38 293 ALA B O 1
ATOM 4713 N N . GLY B 1 294 ? -12.492 12.383 -6.863 1 98.06 294 GLY B N 1
ATOM 4714 C CA . GLY B 1 294 ? -12.992 13.656 -7.344 1 98.06 294 GLY B CA 1
ATOM 4715 C C . GLY B 1 294 ? -12.031 14.805 -7.086 1 98.06 294 GLY B C 1
ATOM 4716 O O . GLY B 1 294 ? -11 14.625 -6.434 1 98.06 294 GLY B O 1
ATOM 4717 N N . THR B 1 295 ? -12.344 15.945 -7.625 1 98.06 295 THR B N 1
ATOM 4718 C CA . THR B 1 295 ? -11.438 17.078 -7.473 1 98.06 295 THR B CA 1
ATOM 4719 C C . THR B 1 295 ? -11.883 17.969 -6.316 1 98.06 295 THR B C 1
ATOM 4721 O O . THR B 1 295 ? -11.133 18.844 -5.879 1 98.06 295 THR B O 1
ATOM 4724 N N . GLU B 1 296 ? -13.008 17.719 -5.707 1 98.31 296 GLU B N 1
ATOM 4725 C CA . GLU B 1 296 ? -13.672 18.656 -4.797 1 98.31 296 GLU B CA 1
ATOM 4726 C C . GLU B 1 296 ? -12.891 18.812 -3.496 1 98.31 296 GLU B C 1
ATOM 4728 O O . GLU B 1 296 ? -12.984 19.828 -2.822 1 98.31 296 GLU B O 1
ATOM 4733 N N . ARG B 1 297 ? -12.164 17.781 -3.156 1 98.81 297 ARG B N 1
ATOM 4734 C CA . ARG B 1 297 ? -11.43 17.812 -1.895 1 98.81 297 ARG B CA 1
ATOM 4735 C C . ARG B 1 297 ? -9.961 17.453 -2.105 1 98.81 297 ARG B C 1
ATOM 4737 O O . ARG B 1 297 ? -9.375 16.734 -1.302 1 98.81 297 ARG B O 1
ATOM 4744 N N . LEU B 1 298 ? -9.453 17.922 -3.193 1 98.69 298 LEU B N 1
ATOM 4745 C CA . LEU B 1 298 ? -8.016 17.828 -3.469 1 98.69 298 LEU B CA 1
ATOM 4746 C C . LEU B 1 298 ? -7.344 19.188 -3.238 1 98.69 298 LEU B C 1
ATOM 4748 O O . LEU B 1 298 ? -7.902 20.234 -3.584 1 98.69 298 LEU B O 1
ATOM 4752 N N . VAL B 1 299 ? -6.199 19.141 -2.65 1 98.5 299 VAL B N 1
ATOM 4753 C CA . VAL B 1 299 ? -5.438 20.359 -2.377 1 98.5 299 VAL B CA 1
ATOM 4754 C C . VAL B 1 299 ? -3.982 20.156 -2.795 1 98.5 299 VAL B C 1
ATOM 4756 O O . VAL B 1 299 ? -3.514 19.031 -2.922 1 98.5 299 VAL B O 1
ATOM 4759 N N . PHE B 1 300 ? -3.344 21.266 -3.074 1 97.62 300 PHE B N 1
ATOM 4760 C CA . PHE B 1 300 ? -1.932 21.234 -3.439 1 97.62 300 PHE B CA 1
ATOM 4761 C C . PHE B 1 300 ? -1.058 21.047 -2.205 1 97.62 300 PHE B C 1
ATOM 4763 O O . PHE B 1 300 ? -1.29 21.672 -1.171 1 97.62 300 PHE B O 1
ATOM 4770 N N . GLY B 1 301 ? -0.152 20.125 -2.225 1 97.75 301 GLY B N 1
ATOM 4771 C CA . GLY B 1 301 ? 0.848 19.844 -1.209 1 97.75 301 GLY B CA 1
ATOM 4772 C C . GLY B 1 301 ? 2.174 19.375 -1.788 1 97.75 301 GLY B C 1
ATOM 4773 O O . GLY B 1 301 ? 2.203 18.641 -2.777 1 97.75 301 GLY B O 1
ATOM 4774 N N . THR B 1 302 ? 3.301 19.75 -1.086 1 96.69 302 THR B N 1
ATOM 4775 C CA . THR B 1 302 ? 4.543 19.578 -1.83 1 96.69 302 THR B CA 1
ATOM 4776 C C . THR B 1 302 ? 5.562 18.797 -1.006 1 96.69 302 THR B C 1
ATOM 4778 O O . THR B 1 302 ? 6.578 18.328 -1.536 1 96.69 302 THR B O 1
ATOM 4781 N N . ASN B 1 303 ? 5.316 18.578 0.302 1 95.56 303 ASN B N 1
ATOM 4782 C CA . ASN B 1 303 ? 6.422 18.188 1.17 1 95.56 303 ASN B CA 1
ATOM 4783 C C . ASN B 1 303 ? 7.637 19.094 0.957 1 95.56 303 ASN B C 1
ATOM 4785 O O . ASN B 1 303 ? 8.75 18.594 0.75 1 95.56 303 ASN 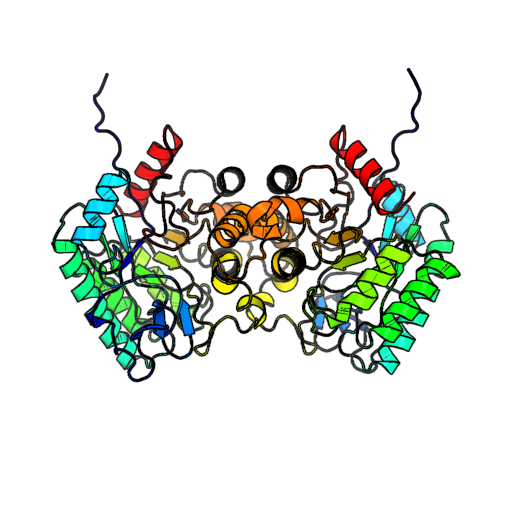B O 1
ATOM 4789 N N . PHE B 1 304 ? 7.484 20.344 1.153 1 95.25 304 PHE B N 1
ATOM 4790 C CA . PHE B 1 304 ? 8.398 21.406 0.751 1 95.25 304 PHE B CA 1
ATOM 4791 C C . PHE B 1 304 ? 9.789 21.172 1.321 1 95.25 304 PHE B C 1
ATOM 4793 O O . PHE B 1 304 ? 9.945 20.953 2.523 1 95.25 304 PHE B O 1
ATOM 4800 N N . ALA B 1 305 ? 10.773 21.188 0.441 1 91.19 305 ALA B N 1
ATOM 4801 C CA . ALA B 1 305 ? 12.195 21.047 0.733 1 91.19 305 ALA B CA 1
ATOM 4802 C C . ALA B 1 305 ? 12.547 19.609 1.08 1 91.19 305 ALA B C 1
ATOM 4804 O O . ALA B 1 305 ? 13.719 19.281 1.292 1 91.19 305 ALA B O 1
ATOM 4805 N N . GLY B 1 306 ? 11.602 18.719 1.134 1 89.75 306 GLY B N 1
ATOM 4806 C CA . GLY B 1 306 ? 11.891 17.297 1.354 1 89.75 306 GLY B CA 1
ATOM 4807 C C . GLY B 1 306 ? 12.633 16.656 0.195 1 89.75 306 GLY B C 1
ATOM 4808 O O . GLY B 1 306 ? 12.852 17.297 -0.837 1 89.75 306 GLY B O 1
ATOM 4809 N N . TRP B 1 307 ? 13.023 15.414 0.377 1 84.94 307 TRP B N 1
ATOM 4810 C CA . TRP B 1 307 ? 13.797 14.695 -0.632 1 84.94 307 TRP B CA 1
ATOM 4811 C C . TRP B 1 307 ? 12.992 14.531 -1.915 1 84.94 307 TRP B C 1
ATOM 4813 O O . TRP B 1 307 ? 13.562 14.414 -3.004 1 84.94 307 TRP B O 1
ATOM 4823 N N . ASP B 1 308 ? 11.672 14.516 -1.719 1 89 308 ASP B N 1
ATOM 4824 C CA . ASP B 1 308 ? 10.766 14.297 -2.838 1 89 308 ASP B CA 1
ATOM 4825 C C . ASP B 1 308 ? 9.898 15.531 -3.094 1 89 308 ASP B C 1
ATOM 4827 O O . ASP B 1 308 ? 8.766 15.414 -3.559 1 89 308 ASP B O 1
ATOM 4831 N N . SER B 1 309 ? 10.398 16.656 -2.82 1 90.56 309 SER B N 1
ATOM 4832 C CA . SER B 1 309 ? 9.625 17.891 -2.871 1 90.56 309 SER B CA 1
ATOM 4833 C C . SER B 1 309 ? 8.984 18.094 -4.242 1 90.56 309 SER B C 1
ATOM 4835 O O . SER B 1 309 ? 9.625 17.859 -5.27 1 90.56 309 SER B O 1
ATOM 4837 N N . GLY B 1 310 ? 7.777 18.422 -4.219 1 84.25 310 GLY B N 1
ATOM 4838 C CA . GLY B 1 310 ? 7.066 18.797 -5.43 1 84.25 310 GLY B CA 1
ATOM 4839 C C . GLY B 1 310 ? 7 20.297 -5.652 1 84.25 310 GLY B C 1
ATOM 4840 O O . GLY B 1 310 ? 6.078 20.797 -6.305 1 84.25 310 GLY B O 1
ATOM 4841 N N . ALA B 1 311 ? 8.062 20.875 -5.078 1 79.19 311 ALA B N 1
ATOM 4842 C CA . ALA B 1 311 ? 8.07 22.328 -5.234 1 79.19 311 ALA B CA 1
ATOM 4843 C C . ALA B 1 311 ? 8.227 22.719 -6.703 1 79.19 311 ALA B C 1
ATOM 4845 O O . ALA B 1 311 ? 8.93 22.047 -7.457 1 79.19 311 ALA B O 1
ATOM 4846 N N . GLY B 1 312 ? 7.395 23.422 -7.25 1 79.62 312 GLY B N 1
ATOM 4847 C CA . GLY B 1 312 ? 7.438 23.859 -8.633 1 79.62 312 GLY B CA 1
ATOM 4848 C C . GLY B 1 312 ? 6.496 23.078 -9.539 1 79.62 312 GLY B C 1
ATOM 4849 O O . GLY B 1 312 ? 6.484 23.281 -10.75 1 79.62 312 GLY B O 1
ATOM 4850 N N . GLU B 1 313 ? 5.871 22.094 -8.867 1 80.31 313 GLU B N 1
ATOM 4851 C CA . GLU B 1 313 ? 4.98 21.234 -9.641 1 80.31 313 GLU B CA 1
ATOM 4852 C C . GLU B 1 313 ? 3.521 21.641 -9.461 1 80.31 313 GLU B C 1
ATOM 4854 O O . GLU B 1 313 ? 2.621 20.797 -9.531 1 80.31 313 GLU B O 1
ATOM 4859 N N . ALA B 1 314 ? 3.379 22.906 -9.078 1 80 314 ALA B N 1
ATOM 4860 C CA . ALA B 1 314 ? 2.002 23.375 -8.945 1 80 314 ALA B CA 1
ATOM 4861 C C . ALA B 1 314 ? 1.259 23.281 -10.273 1 80 314 ALA B C 1
ATOM 4863 O O . ALA B 1 314 ? 1.739 23.766 -11.297 1 80 314 ALA B O 1
ATOM 4864 N N . PRO B 1 315 ? 0.122 22.516 -10.094 1 78.81 315 PRO B N 1
ATOM 4865 C CA . PRO B 1 315 ? -0.606 22.406 -11.359 1 78.81 315 PRO B CA 1
ATOM 4866 C C . PRO B 1 315 ? -1.096 23.766 -11.875 1 78.81 315 PRO B C 1
ATOM 4868 O O . PRO B 1 315 ? -1.4 24.656 -11.078 1 78.81 315 PRO B O 1
ATOM 4871 N N . GLY B 1 316 ? -1.067 23.828 -13.18 1 79.19 316 GLY B N 1
ATOM 4872 C CA . GLY B 1 316 ? -1.62 25.016 -13.812 1 79.19 316 GLY B CA 1
ATOM 4873 C C . GLY B 1 316 ? -3.051 24.828 -14.281 1 79.19 316 GLY B C 1
ATOM 4874 O O . GLY B 1 316 ? -3.703 23.844 -13.922 1 79.19 316 GLY B O 1
ATOM 4875 N N . GLY B 1 317 ? -3.631 25.828 -14.758 1 87.75 317 GLY B N 1
ATOM 4876 C CA . GLY B 1 317 ? -4.93 25.75 -15.406 1 87.75 317 GLY B CA 1
ATOM 4877 C C . GLY B 1 317 ? -6.07 25.531 -14.43 1 87.75 317 GLY B C 1
ATOM 4878 O O . GLY B 1 317 ? -6.066 26.078 -13.328 1 87.75 317 GLY B O 1
ATOM 4879 N N . GLU B 1 318 ? -6.977 24.828 -14.891 1 91.56 318 GLU B N 1
ATOM 4880 C CA . GLU B 1 318 ? -8.211 24.625 -14.141 1 91.56 318 GLU B CA 1
ATOM 4881 C C . GLU B 1 318 ? -7.957 23.844 -12.852 1 91.56 318 GLU B C 1
ATOM 4883 O O . GLU B 1 318 ? -8.531 24.156 -11.805 1 91.56 318 GLU B O 1
ATOM 4888 N N . LEU B 1 319 ? -7.105 22.875 -12.922 1 94.19 319 LEU B N 1
ATOM 4889 C CA . LEU B 1 319 ? -6.82 22.094 -11.734 1 94.19 319 LEU B CA 1
ATOM 4890 C C . LEU B 1 319 ? -6.152 22.938 -10.656 1 94.19 319 LEU B C 1
ATOM 4892 O O . LEU B 1 319 ? -6.496 22.828 -9.477 1 94.19 319 LEU B O 1
ATOM 4896 N N . GLY B 1 320 ? -5.227 23.766 -11.125 1 94.44 320 GLY B N 1
ATOM 4897 C CA . GLY B 1 320 ? -4.57 24.641 -10.164 1 94.44 320 GLY B CA 1
ATOM 4898 C C . GLY B 1 320 ? -5.539 25.562 -9.438 1 94.44 320 GLY B C 1
ATOM 4899 O O . GLY B 1 320 ? -5.473 25.688 -8.211 1 94.44 320 GLY B O 1
ATOM 4900 N N . ALA B 1 321 ? -6.402 26.125 -10.18 1 94.75 321 ALA B N 1
ATOM 4901 C CA . ALA B 1 321 ? -7.398 27.016 -9.586 1 94.75 321 ALA B CA 1
ATOM 4902 C C . ALA B 1 321 ? -8.305 26.266 -8.625 1 94.75 321 ALA B C 1
ATOM 4904 O O . ALA B 1 321 ? -8.656 26.781 -7.559 1 94.75 321 ALA B O 1
ATOM 4905 N N . THR B 1 322 ? -8.633 25.094 -8.992 1 96.88 322 THR B N 1
ATOM 4906 C CA . THR B 1 322 ? -9.484 24.25 -8.164 1 96.88 322 THR B CA 1
ATOM 4907 C C . THR B 1 322 ? -8.797 23.906 -6.852 1 96.88 322 THR B C 1
ATOM 4909 O O . THR B 1 322 ? -9.391 24.016 -5.777 1 96.88 322 THR B O 1
ATOM 4912 N N . LEU B 1 323 ? -7.531 23.547 -6.941 1 97.38 323 LEU B N 1
ATOM 4913 C CA . LEU B 1 323 ? -6.777 23.172 -5.75 1 97.38 323 LEU B CA 1
ATOM 4914 C C . LEU B 1 323 ? -6.645 24.359 -4.801 1 97.38 323 LEU B C 1
ATOM 4916 O O . LEU B 1 323 ? -6.734 24.203 -3.582 1 97.38 323 LEU B O 1
ATOM 4920 N N . SER B 1 324 ? -6.453 25.547 -5.383 1 95.94 324 SER B N 1
ATOM 4921 C CA . SER B 1 324 ? -6.34 26.75 -4.578 1 95.94 324 SER B CA 1
ATOM 4922 C C . SER B 1 324 ? -7.656 27.078 -3.879 1 95.94 324 SER B C 1
ATOM 4924 O O . SER B 1 324 ? -7.672 27.391 -2.688 1 95.94 324 SER B O 1
ATOM 4926 N N . ALA B 1 325 ? -8.688 26.984 -4.594 1 97.38 325 ALA B N 1
ATOM 4927 C CA . ALA B 1 325 ? -10 27.25 -4.02 1 97.38 325 ALA B CA 1
ATOM 4928 C C . ALA B 1 325 ? -10.336 26.234 -2.932 1 97.38 325 ALA B C 1
ATOM 4930 O O . ALA B 1 325 ? -10.898 26.578 -1.895 1 97.38 325 ALA B O 1
ATOM 4931 N N . ASN B 1 326 ? -10 25 -3.189 1 98.56 326 ASN B N 1
ATOM 4932 C CA . ASN B 1 326 ? -10.211 23.938 -2.203 1 98.56 326 ASN B CA 1
ATOM 4933 C C . ASN B 1 326 ? -9.43 24.203 -0.92 1 98.56 326 ASN B C 1
ATOM 4935 O O . ASN B 1 326 ? -9.961 24.047 0.18 1 98.56 326 ASN B O 1
ATOM 4939 N N . ALA B 1 327 ? -8.203 24.594 -1.092 1 98.38 327 ALA B N 1
ATOM 4940 C CA . ALA B 1 327 ? -7.371 24.859 0.08 1 98.38 327 ALA B CA 1
ATOM 4941 C C . ALA B 1 327 ? -7.949 26 0.909 1 98.38 327 ALA B C 1
ATOM 4943 O O . ALA B 1 327 ? -7.977 25.938 2.139 1 98.38 327 ALA B O 1
ATOM 4944 N N . ALA B 1 328 ? -8.414 27.031 0.21 1 97.69 328 ALA B N 1
ATOM 4945 C CA . ALA B 1 328 ? -9.039 28.156 0.909 1 97.69 328 ALA B CA 1
ATOM 4946 C C . ALA B 1 328 ? -10.273 27.703 1.683 1 97.69 328 ALA B C 1
ATOM 4948 O O . ALA B 1 328 ? -10.484 28.109 2.824 1 97.69 328 ALA B O 1
ATOM 4949 N N . ARG B 1 329 ? -11.031 26.844 1.114 1 98.5 329 ARG B N 1
ATOM 4950 C CA . ARG B 1 329 ? -12.219 26.297 1.771 1 98.5 329 ARG B CA 1
ATOM 4951 C C . ARG B 1 329 ? -11.828 25.438 2.967 1 98.5 329 ARG B C 1
ATOM 4953 O O . ARG B 1 329 ? -12.391 25.578 4.055 1 98.5 329 ARG B O 1
ATOM 4960 N N . LEU B 1 330 ? -10.852 24.516 2.801 1 98.81 330 LEU B N 1
ATOM 4961 C CA . LEU B 1 330 ? -10.406 23.609 3.855 1 98.81 330 LEU B CA 1
ATOM 4962 C C . LEU B 1 330 ? -9.898 24.391 5.066 1 98.81 330 LEU B C 1
ATOM 4964 O O . LEU B 1 330 ? -10.172 24.016 6.207 1 98.81 330 LEU B O 1
ATOM 4968 N N . LEU B 1 331 ? -9.258 25.531 4.754 1 98.44 331 LEU B N 1
ATOM 4969 C CA . LEU B 1 331 ? -8.57 26.297 5.797 1 98.44 331 LEU B CA 1
ATOM 4970 C C . LEU B 1 331 ? -9.438 27.453 6.277 1 98.44 331 LEU B C 1
ATOM 4972 O O . LEU B 1 331 ? -9.008 28.234 7.125 1 98.44 331 LEU B O 1
ATOM 4976 N N . ARG B 1 332 ? -10.617 27.594 5.738 1 97.56 332 ARG B N 1
ATOM 4977 C CA . ARG B 1 332 ? -11.578 28.625 6.113 1 97.56 332 ARG B CA 1
ATOM 4978 C C . ARG B 1 332 ? -10.992 30.016 5.891 1 97.56 332 ARG B C 1
ATOM 4980 O O . ARG B 1 332 ? -11.109 30.891 6.754 1 97.56 332 ARG B O 1
ATOM 4987 N N . LEU B 1 333 ? -10.414 30.141 4.715 1 94.62 333 LEU B N 1
ATOM 4988 C CA . LEU B 1 333 ? -9.82 31.422 4.344 1 94.62 333 LEU B CA 1
ATOM 4989 C C . LEU B 1 333 ? -10.812 32.281 3.568 1 94.62 333 LEU B C 1
ATOM 4991 O O . LEU B 1 333 ? -11.703 31.75 2.896 1 94.62 333 LEU B O 1
#